Protein AF-A0A953FZM7-F1 (afdb_monomer_lite)

Foldseek 3Di:
DDDDDDDDDDDDADDDDDDPPPDPDDPPDPPDPDQDPVNVVVVVVVVVVVVVVVPCPPPDPPPPPVVVVLVVVLVVLLVCLVPVPLPLPDDDPDPPLDQKDWFPDKPPDKDWDWDWHWDQDPVRDTDTDTDTTIIDGLPLVRVQAWMWTHHQFEIETEHADDPVLLVLQLVLQVVVCVSLVHSLALQWAHSVLVSLLVSLCVQDVLRGDAYEYTNAADLPVLLVLCPPPCVLPQQEPPVCCVPPVSVCSCVVRVVCSSNVHWDADQNSNYTYHRGNQSLRSQLNSLLSSVQVVDSHNRVLVVLCVDAPSVLVSLVRSLVSSLPRRDDPSRNSVSSSPSSSVSSVSVVVSVVVVCCVVCVVVVVVVVVVVVVVVVVVVVVVVVVVVVVVD

pLDDT: mean 81.36, std 21.24, range [28.22, 98.62]

Sequence (389 aa):
MISQDPIAPSFRPALNPPQAEDRTEGYEGATLPAISPVQRALERIGGEISAHLFQSSRLHHLSTNSTVAIVAIAALAGWYAYTGKSRQAERQSTPPLPHQVAVLSSSPGIANSTEIEVTLQKDGRVVSRAVPVKYFSLSANNIKHDFRLETERYRIVKREDILFGRIIGHVASVPTKLFFWDGRVGAGLDTTGVREVVSMLERDKDIHGVMVRINHADPIGDCGRLFTDPQVVNRNPLLVRVVLGVPTVILGEGFSAMRRGDYYNPITNTAVLYSNVPCVAAHELGHHKDFKRFKTDWIYSVLTKIPPAFLYPEWRASAIAKSSLLREDQQWQFKRYLIPAFATYVLAAIAAVKRILFGKKEEEASRQQFSHRRRRAYNDRVRNLSYRS

Radius of gyration: 27.18 Å; chains: 1; bounding box: 80×73×81 Å

Structure (mmCIF, N/CA/C/O backbone):
data_AF-A0A953FZM7-F1
#
_entry.id   AF-A0A953FZM7-F1
#
loop_
_atom_site.group_PDB
_atom_site.id
_atom_site.type_symbol
_atom_site.label_atom_id
_atom_site.label_alt_id
_atom_site.label_comp_id
_atom_site.label_asym_id
_atom_site.label_entity_id
_atom_site.label_seq_id
_atom_site.pdbx_PDB_ins_code
_atom_site.Cartn_x
_atom_site.Cartn_y
_atom_site.Cartn_z
_atom_site.occupancy
_atom_site.B_iso_or_equiv
_atom_site.auth_seq_id
_atom_site.auth_comp_id
_atom_site.auth_asym_id
_atom_site.auth_atom_id
_atom_site.pdbx_PDB_model_num
ATOM 1 N N . MET A 1 1 ? 29.822 9.973 -38.688 1.00 35.97 1 MET A N 1
ATOM 2 C CA . MET A 1 1 ? 29.934 8.529 -38.397 1.00 35.97 1 MET A CA 1
ATOM 3 C C . MET A 1 1 ? 29.940 8.366 -36.889 1.00 35.97 1 MET A C 1
ATOM 5 O O . MET A 1 1 ? 30.903 8.773 -36.258 1.00 35.97 1 MET A O 1
ATOM 9 N N . ILE A 1 2 ? 28.832 7.901 -36.311 1.00 33.97 2 ILE A N 1
ATOM 10 C CA . ILE A 1 2 ? 28.706 7.657 -34.869 1.00 33.97 2 ILE A CA 1
ATOM 11 C C . ILE A 1 2 ? 28.980 6.168 -34.665 1.00 33.97 2 ILE A C 1
ATOM 13 O O . ILE A 1 2 ? 28.226 5.337 -35.166 1.00 33.97 2 ILE A O 1
ATOM 17 N N . SER A 1 3 ? 30.094 5.858 -34.002 1.00 28.22 3 SER A N 1
ATOM 18 C CA . SER A 1 3 ? 30.472 4.501 -33.604 1.00 28.22 3 SER A CA 1
ATOM 19 C C . SER A 1 3 ? 29.479 4.000 -32.556 1.00 28.22 3 SER A C 1
ATOM 21 O O . SER A 1 3 ? 29.321 4.635 -31.514 1.00 28.22 3 SER A O 1
ATOM 23 N N . GLN A 1 4 ? 28.771 2.909 -32.849 1.00 37.06 4 GLN A N 1
ATOM 24 C CA . GLN A 1 4 ? 28.011 2.157 -31.854 1.00 37.06 4 GLN A CA 1
ATOM 25 C C . GLN A 1 4 ? 28.885 0.995 -31.392 1.00 37.06 4 GLN A C 1
ATOM 27 O O . GLN A 1 4 ? 29.143 0.075 -32.167 1.00 37.06 4 GLN A O 1
ATOM 32 N N . ASP A 1 5 ? 29.344 1.047 -30.146 1.00 34.25 5 ASP A N 1
ATOM 33 C CA . ASP A 1 5 ? 30.047 -0.078 -29.535 1.00 34.25 5 ASP A CA 1
ATOM 34 C C . ASP A 1 5 ? 29.055 -1.230 -29.272 1.00 34.25 5 ASP A C 1
ATOM 36 O O . ASP A 1 5 ? 27.958 -0.991 -28.749 1.00 34.25 5 ASP A O 1
ATOM 40 N N . PRO A 1 6 ? 29.397 -2.483 -29.619 1.00 40.44 6 PRO A N 1
ATOM 41 C CA . PRO A 1 6 ? 28.534 -3.628 -29.365 1.00 40.44 6 PRO A CA 1
ATOM 42 C C . PRO A 1 6 ? 28.490 -3.957 -27.866 1.00 40.44 6 PRO A C 1
ATOM 44 O O . PRO A 1 6 ? 29.506 -4.236 -27.229 1.00 40.44 6 PRO A O 1
ATOM 47 N N . ILE A 1 7 ? 27.280 -3.953 -27.304 1.00 41.03 7 ILE A N 1
ATOM 48 C CA . ILE A 1 7 ? 26.995 -4.396 -25.935 1.00 41.03 7 ILE A CA 1
ATOM 49 C C . ILE A 1 7 ? 27.228 -5.913 -25.859 1.00 41.03 7 ILE A C 1
ATOM 51 O O . ILE A 1 7 ? 26.600 -6.680 -26.588 1.00 41.03 7 ILE A O 1
ATOM 55 N N . ALA A 1 8 ? 28.126 -6.348 -24.972 1.00 34.34 8 ALA A N 1
ATOM 56 C CA . ALA A 1 8 ? 28.422 -7.762 -24.751 1.00 34.34 8 ALA A CA 1
ATOM 57 C C . ALA A 1 8 ? 27.192 -8.527 -24.206 1.00 34.34 8 ALA A C 1
ATOM 59 O O . ALA A 1 8 ? 26.486 -8.005 -23.337 1.00 34.34 8 ALA A O 1
ATOM 60 N N . PRO A 1 9 ? 26.932 -9.769 -24.662 1.00 35.59 9 PRO A N 1
ATOM 61 C CA . PRO A 1 9 ? 25.814 -10.568 -24.174 1.00 35.59 9 PRO A CA 1
ATOM 62 C C . PRO A 1 9 ? 26.032 -10.976 -22.712 1.00 35.59 9 PRO A C 1
ATOM 64 O O . PRO A 1 9 ? 26.985 -11.675 -22.370 1.00 35.59 9 PRO A O 1
ATOM 67 N N . SER A 1 10 ? 25.127 -10.541 -21.834 1.00 37.22 10 SER A N 1
ATOM 68 C CA . SER A 1 10 ? 25.090 -10.982 -20.440 1.00 37.22 10 SER A CA 1
ATOM 69 C C . SER A 1 10 ? 24.555 -12.412 -20.354 1.00 37.22 10 SER A C 1
ATOM 71 O O . SER A 1 10 ? 23.378 -12.655 -20.619 1.00 37.22 10 SER A O 1
ATOM 73 N N . PHE A 1 11 ? 25.408 -13.353 -19.960 1.00 35.16 11 PHE A N 1
ATOM 74 C CA . PHE A 1 11 ? 25.030 -14.742 -19.717 1.00 35.16 11 PHE A CA 1
ATOM 75 C C . PHE A 1 11 ? 24.240 -14.840 -18.402 1.00 35.16 11 PHE A C 1
ATOM 77 O O . PHE A 1 11 ? 24.734 -14.435 -17.346 1.00 35.16 11 PHE A O 1
ATOM 84 N N . ARG A 1 12 ? 23.018 -15.381 -18.443 1.00 44.19 12 ARG A N 1
ATOM 85 C CA . ARG A 1 12 ? 22.308 -15.862 -17.249 1.00 44.19 12 ARG A CA 1
ATOM 86 C C . ARG A 1 12 ? 21.964 -17.341 -17.438 1.00 44.19 12 ARG A C 1
ATOM 88 O O . ARG A 1 12 ? 21.465 -17.693 -18.503 1.00 44.19 12 ARG A O 1
ATOM 95 N N . PRO A 1 13 ? 22.212 -18.207 -16.440 1.00 35.84 13 PRO A N 1
ATOM 96 C CA . PRO A 1 13 ? 21.750 -19.587 -16.495 1.00 35.84 13 PRO A CA 1
ATOM 97 C C . PRO A 1 13 ? 20.217 -19.624 -16.523 1.00 35.84 13 PRO A C 1
ATOM 99 O O . PRO A 1 13 ? 19.561 -18.835 -15.836 1.00 35.84 13 PRO A O 1
ATOM 102 N N . ALA A 1 14 ? 19.665 -20.529 -17.332 1.00 38.31 14 ALA A N 1
ATOM 103 C CA . ALA A 1 14 ? 18.231 -20.714 -17.497 1.00 38.31 14 ALA A CA 1
ATOM 104 C C . ALA A 1 14 ? 17.561 -20.977 -16.138 1.00 38.31 14 ALA A C 1
ATOM 106 O O . ALA A 1 14 ? 17.905 -21.921 -15.424 1.00 38.31 14 ALA A O 1
ATOM 107 N N . LEU A 1 15 ? 16.601 -20.126 -15.776 1.00 40.78 15 LEU A N 1
ATOM 108 C CA . LEU A 1 15 ? 15.658 -20.426 -14.708 1.00 40.78 15 LEU A CA 1
ATOM 109 C C . LEU A 1 15 ? 14.654 -21.417 -15.290 1.00 40.78 15 LEU A C 1
ATOM 111 O O . LEU A 1 15 ? 13.865 -21.050 -16.157 1.00 40.78 15 LEU A O 1
ATOM 115 N N . ASN A 1 16 ? 14.695 -22.667 -14.830 1.00 39.91 16 ASN A N 1
ATOM 116 C CA . ASN A 1 16 ? 13.646 -23.629 -15.151 1.00 39.91 16 ASN A CA 1
ATOM 117 C C . ASN A 1 16 ? 12.282 -23.014 -14.782 1.00 39.91 16 ASN A C 1
ATOM 119 O O . ASN A 1 16 ? 12.146 -22.504 -13.662 1.00 39.91 16 ASN A O 1
ATOM 123 N N . PRO A 1 17 ? 11.272 -23.052 -15.671 1.00 35.81 17 PRO A N 1
ATOM 124 C CA . PRO A 1 17 ? 9.926 -22.650 -15.297 1.00 35.81 17 PRO A CA 1
ATOM 125 C C . PRO A 1 17 ? 9.474 -23.519 -14.116 1.00 35.81 17 PRO A C 1
ATOM 127 O O . PRO A 1 17 ? 9.760 -24.723 -14.111 1.00 35.81 17 PRO A O 1
ATOM 130 N N . PRO A 1 18 ? 8.801 -22.949 -13.101 1.00 34.09 18 PRO A N 1
ATOM 131 C CA . PRO A 1 18 ? 8.299 -23.740 -11.993 1.00 34.09 18 PRO A CA 1
ATOM 132 C C . PRO A 1 18 ? 7.307 -24.752 -12.559 1.00 34.09 18 PRO A C 1
ATOM 134 O O . PRO A 1 18 ? 6.227 -24.393 -13.032 1.00 34.09 18 PRO A O 1
ATOM 137 N N . GLN A 1 19 ? 7.692 -26.026 -12.540 1.00 32.00 19 GLN A N 1
ATOM 138 C CA . GLN A 1 19 ? 6.733 -27.098 -12.722 1.00 32.00 19 GLN A CA 1
ATOM 139 C C . GLN A 1 19 ? 5.717 -26.967 -11.590 1.00 32.00 19 GLN A C 1
ATOM 141 O O . GLN A 1 19 ? 6.091 -26.832 -10.423 1.00 32.00 19 GLN A O 1
ATOM 146 N N . ALA A 1 20 ? 4.434 -26.948 -11.945 1.00 35.59 20 ALA A N 1
ATOM 147 C CA . ALA A 1 20 ? 3.345 -27.075 -10.991 1.00 35.59 20 ALA A CA 1
ATOM 148 C C . ALA A 1 20 ? 3.363 -28.509 -10.438 1.00 35.59 20 ALA A C 1
ATOM 150 O O . ALA A 1 20 ? 2.567 -29.353 -10.834 1.00 35.59 20 ALA A O 1
ATOM 151 N N . GLU A 1 21 ? 4.342 -28.798 -9.586 1.00 35.59 21 GLU A N 1
ATOM 152 C CA . GLU A 1 21 ? 4.359 -29.995 -8.762 1.00 35.59 21 GLU A CA 1
ATOM 153 C C . GLU A 1 21 ? 3.366 -29.787 -7.622 1.00 35.59 21 GLU A C 1
ATOM 155 O O . GLU A 1 21 ? 3.438 -28.811 -6.868 1.00 35.59 21 GLU A O 1
ATOM 160 N N . ASP A 1 22 ? 2.434 -30.724 -7.513 1.00 41.88 22 ASP A N 1
ATOM 161 C CA . ASP A 1 22 ? 1.543 -30.896 -6.376 1.00 41.88 22 ASP A CA 1
ATOM 162 C C . ASP A 1 22 ? 2.386 -31.266 -5.141 1.00 41.88 22 ASP A C 1
ATOM 164 O O . ASP A 1 22 ? 2.631 -32.431 -4.842 1.00 41.88 22 ASP A O 1
ATOM 168 N N . ARG A 1 23 ? 2.952 -30.253 -4.471 1.00 38.75 23 ARG A N 1
ATOM 169 C CA . ARG A 1 23 ? 3.771 -30.423 -3.264 1.00 38.75 23 ARG A CA 1
ATOM 170 C C . ARG A 1 23 ? 2.898 -30.343 -2.020 1.00 38.75 23 ARG A C 1
ATOM 172 O O . ARG A 1 23 ? 2.753 -29.285 -1.408 1.00 38.75 23 ARG A O 1
ATOM 179 N N . THR A 1 24 ? 2.374 -31.492 -1.608 1.00 38.59 24 THR A N 1
ATOM 180 C CA . THR A 1 24 ? 1.899 -31.744 -0.238 1.00 38.59 24 THR A CA 1
ATOM 181 C C . THR A 1 24 ? 2.915 -32.555 0.571 1.00 38.59 24 THR A C 1
ATOM 183 O O . THR A 1 24 ? 2.536 -33.474 1.289 1.00 38.59 24 THR A O 1
ATOM 186 N N . GLU A 1 25 ? 4.205 -32.217 0.490 1.00 37.72 25 GLU A N 1
ATOM 187 C CA . GLU A 1 25 ? 5.248 -32.862 1.297 1.00 37.72 25 GLU A CA 1
ATOM 188 C C . GLU A 1 25 ? 6.034 -31.846 2.144 1.00 37.72 25 GLU A C 1
ATOM 190 O O . GLU A 1 25 ? 6.652 -30.915 1.632 1.00 37.72 25 GLU A O 1
ATOM 195 N N . GLY A 1 26 ? 5.967 -32.045 3.466 1.00 34.19 26 GLY A N 1
ATOM 196 C CA . GLY A 1 26 ? 7.065 -31.849 4.419 1.00 34.19 26 GLY A CA 1
ATOM 197 C C . GLY A 1 26 ? 7.710 -30.467 4.545 1.00 34.19 26 GLY A C 1
ATOM 198 O O . GLY A 1 26 ? 8.849 -30.278 4.133 1.00 34.19 26 GLY A O 1
ATOM 199 N N . TYR A 1 27 ? 7.063 -29.534 5.251 1.00 34.03 27 TYR A N 1
ATOM 200 C CA . TYR A 1 27 ? 7.770 -28.425 5.911 1.00 34.03 27 TYR A CA 1
ATOM 201 C C . TYR A 1 27 ? 8.351 -28.917 7.250 1.00 34.03 27 TYR A C 1
ATOM 203 O O . TYR A 1 27 ? 7.786 -28.665 8.314 1.00 34.03 27 TYR A O 1
ATOM 211 N N . GLU A 1 28 ? 9.483 -29.618 7.211 1.00 35.06 28 GLU A N 1
ATOM 212 C CA . GLU A 1 28 ? 10.320 -29.827 8.396 1.00 35.06 28 GLU A CA 1
ATOM 213 C C . GLU A 1 28 ? 11.502 -28.846 8.380 1.00 35.06 28 GLU A C 1
ATOM 215 O O . GLU A 1 28 ? 12.334 -28.847 7.477 1.00 35.06 28 GLU A O 1
ATOM 220 N N . GLY A 1 29 ? 11.583 -28.000 9.412 1.00 37.12 29 GLY A N 1
ATOM 221 C CA . GLY A 1 29 ? 12.879 -27.574 9.944 1.00 37.12 29 GLY A CA 1
ATOM 222 C C . GLY A 1 29 ? 13.539 -26.298 9.411 1.00 37.12 29 GLY A C 1
ATOM 223 O O . GLY A 1 29 ? 14.763 -26.227 9.430 1.00 37.12 29 GLY A O 1
ATOM 224 N N . ALA A 1 30 ? 12.805 -25.249 9.025 1.00 32.44 30 ALA A N 1
ATOM 225 C CA . ALA A 1 30 ? 13.397 -23.904 9.039 1.00 32.44 30 ALA A CA 1
ATOM 226 C C . ALA A 1 30 ? 13.390 -23.377 10.486 1.00 32.44 30 ALA A C 1
ATOM 228 O O . ALA A 1 30 ? 12.355 -22.941 10.994 1.00 32.44 30 ALA A O 1
ATOM 229 N N . THR A 1 31 ? 14.530 -23.448 11.176 1.00 36.59 31 THR A N 1
ATOM 230 C CA . THR A 1 31 ? 14.700 -22.832 12.496 1.00 36.59 31 THR A CA 1
ATOM 231 C C . THR A 1 31 ? 14.468 -21.326 12.385 1.00 36.59 31 THR A C 1
ATOM 233 O O . THR A 1 31 ? 15.182 -20.602 11.692 1.00 36.59 31 THR A O 1
ATOM 236 N N . LEU A 1 32 ? 13.411 -20.850 13.049 1.00 34.75 32 LEU A N 1
ATOM 237 C CA . LEU A 1 32 ? 13.099 -19.428 13.149 1.00 34.75 32 LEU A CA 1
ATOM 238 C C . LEU A 1 32 ? 14.316 -18.674 13.716 1.00 34.75 32 LEU A C 1
ATOM 240 O O . LEU A 1 32 ? 14.920 -19.148 14.683 1.00 34.75 32 LEU A O 1
ATOM 244 N N . PRO A 1 33 ? 14.683 -17.503 13.163 1.00 44.06 33 PRO A N 1
ATOM 245 C CA . PRO A 1 33 ? 15.774 -16.711 13.712 1.00 44.06 33 PRO A CA 1
ATOM 246 C C . PRO A 1 33 ? 15.475 -16.349 15.169 1.00 44.06 33 PRO A C 1
ATOM 248 O O . PRO A 1 33 ? 14.341 -16.013 15.521 1.00 44.06 33 PRO A O 1
ATOM 251 N N . ALA A 1 34 ? 16.506 -16.421 16.014 1.00 44.91 34 ALA A N 1
ATOM 252 C CA . ALA A 1 34 ? 16.406 -16.128 17.436 1.00 44.91 34 ALA A CA 1
ATOM 253 C C . ALA A 1 34 ? 15.709 -14.778 17.674 1.00 44.91 34 ALA A C 1
ATOM 255 O O . ALA A 1 34 ? 16.111 -13.738 17.146 1.00 44.91 34 ALA A O 1
ATOM 256 N N . ILE A 1 35 ? 14.655 -14.808 18.489 1.00 48.09 35 ILE A N 1
ATOM 257 C CA . ILE A 1 35 ? 13.830 -13.644 18.809 1.00 48.09 35 ILE A CA 1
ATOM 258 C C . ILE A 1 35 ? 14.717 -12.560 19.441 1.00 48.09 35 ILE A C 1
ATOM 260 O O . ILE A 1 35 ? 15.347 -12.762 20.490 1.00 48.09 35 ILE A O 1
ATOM 264 N N . SER A 1 36 ? 14.779 -11.389 18.798 1.00 71.56 36 SER A N 1
ATOM 265 C CA . SER A 1 36 ? 15.575 -10.260 19.294 1.00 71.56 36 SER A CA 1
ATOM 266 C C . SER A 1 36 ? 15.135 -9.854 20.714 1.00 71.56 36 SER A C 1
ATOM 268 O O . SER A 1 36 ? 13.958 -10.009 21.054 1.00 71.56 36 SER A O 1
ATOM 270 N N . PRO A 1 37 ? 16.026 -9.305 21.562 1.00 55.56 37 PRO A N 1
ATOM 271 C CA . PRO A 1 37 ? 15.657 -8.826 22.900 1.00 55.56 37 PRO A CA 1
ATOM 272 C C . PRO A 1 37 ? 14.477 -7.841 22.892 1.00 55.56 37 PRO A C 1
ATOM 274 O O . PRO A 1 37 ? 13.650 -7.858 23.796 1.00 55.56 37 PRO A O 1
ATOM 277 N N . VAL A 1 38 ? 14.352 -7.039 21.828 1.00 43.03 38 VAL A N 1
ATOM 278 C CA . VAL A 1 38 ? 13.235 -6.104 21.627 1.00 43.03 38 VAL A CA 1
ATOM 279 C C . VAL A 1 38 ? 11.924 -6.840 21.359 1.00 43.03 38 VAL A C 1
ATOM 281 O O . VAL A 1 38 ? 10.896 -6.474 21.913 1.00 43.03 38 VAL A O 1
ATOM 284 N N . GLN A 1 39 ? 11.943 -7.896 20.546 1.00 45.94 39 GLN A N 1
ATOM 285 C CA . GLN A 1 39 ? 10.742 -8.684 20.277 1.00 45.94 39 GLN A CA 1
ATOM 286 C C . GLN A 1 39 ? 10.305 -9.484 21.514 1.00 45.94 39 GLN A C 1
ATOM 288 O O . GLN A 1 39 ? 9.119 -9.490 21.819 1.00 45.94 39 GLN A O 1
ATOM 293 N N . ARG A 1 40 ? 11.246 -10.017 22.308 1.00 53.50 40 ARG A N 1
ATOM 294 C CA . ARG A 1 40 ? 10.942 -10.594 23.632 1.00 53.50 40 ARG A CA 1
ATOM 295 C C . ARG A 1 40 ? 10.355 -9.564 24.596 1.00 53.50 40 ARG A C 1
ATOM 297 O O . ARG A 1 40 ? 9.441 -9.890 25.342 1.00 53.50 40 ARG A O 1
ATOM 304 N N . ALA A 1 41 ? 10.844 -8.323 24.574 1.00 50.84 41 ALA A N 1
ATOM 305 C CA . ALA A 1 41 ? 10.272 -7.245 25.377 1.00 50.84 41 ALA A CA 1
ATOM 306 C C . ALA A 1 41 ? 8.842 -6.901 24.930 1.00 50.84 41 ALA A C 1
ATOM 308 O O . ALA A 1 41 ? 7.974 -6.725 25.776 1.00 50.84 41 ALA A O 1
ATOM 309 N N . LEU A 1 42 ? 8.567 -6.867 23.623 1.00 43.94 42 LEU A N 1
ATOM 310 C CA . LEU A 1 42 ? 7.224 -6.615 23.090 1.00 43.94 42 LEU A CA 1
ATOM 311 C C . LEU A 1 42 ? 6.253 -7.775 23.352 1.00 43.94 42 LEU A C 1
ATOM 313 O O . LEU A 1 42 ? 5.108 -7.524 23.709 1.00 43.94 42 LEU A O 1
ATOM 317 N N . GLU A 1 43 ? 6.702 -9.025 23.230 1.00 51.62 43 GLU A N 1
ATOM 318 C CA . GLU A 1 43 ? 5.918 -10.218 23.580 1.00 51.62 43 GLU A CA 1
ATOM 319 C C . GLU A 1 43 ? 5.631 -10.271 25.084 1.00 51.62 43 GLU A C 1
ATOM 321 O O . GLU A 1 43 ? 4.513 -10.584 25.484 1.00 51.62 43 GLU A O 1
ATOM 326 N N . ARG A 1 44 ? 6.600 -9.880 25.921 1.00 58.81 44 ARG A N 1
ATOM 327 C CA . ARG A 1 44 ? 6.422 -9.763 27.371 1.00 58.81 44 ARG A CA 1
ATOM 328 C C . ARG A 1 44 ? 5.444 -8.651 27.741 1.00 58.81 44 ARG A C 1
ATOM 330 O O . ARG A 1 44 ? 4.530 -8.904 28.512 1.00 58.81 44 ARG A O 1
ATOM 337 N N . ILE A 1 45 ? 5.575 -7.464 27.147 1.00 53.25 45 ILE A N 1
ATOM 338 C CA . ILE A 1 45 ? 4.630 -6.353 27.342 1.00 53.25 45 ILE A CA 1
ATOM 339 C C . ILE A 1 45 ? 3.230 -6.762 26.864 1.00 53.25 45 ILE A C 1
ATOM 341 O O . ILE A 1 45 ? 2.250 -6.528 27.562 1.00 53.25 45 ILE A O 1
ATOM 345 N N . GLY A 1 46 ? 3.121 -7.424 25.708 1.00 47.09 46 GLY A N 1
ATOM 346 C CA . GLY A 1 46 ? 1.855 -7.948 25.193 1.00 47.09 46 GLY A CA 1
ATOM 347 C C . GLY A 1 46 ? 1.234 -9.006 26.111 1.00 47.09 46 GLY A C 1
ATOM 348 O O . GLY A 1 46 ? 0.032 -8.960 26.368 1.00 47.09 46 GLY A O 1
ATOM 349 N N . GLY A 1 47 ? 2.048 -9.916 26.651 1.00 55.62 47 GLY A N 1
ATOM 350 C CA . GLY A 1 47 ? 1.633 -10.942 27.608 1.00 55.62 47 GLY A CA 1
ATOM 351 C C . GLY A 1 47 ? 1.198 -10.367 28.956 1.00 55.62 47 GLY A C 1
ATOM 352 O O . GLY A 1 47 ? 0.154 -10.757 29.467 1.00 55.62 47 GLY A O 1
ATOM 353 N N . GLU A 1 48 ? 1.936 -9.397 29.498 1.00 53.22 48 GLU A N 1
ATOM 354 C CA . GLU A 1 48 ? 1.606 -8.704 30.750 1.00 53.22 48 GLU A CA 1
ATOM 355 C C . GLU A 1 48 ? 0.330 -7.861 30.602 1.00 53.22 48 GLU A C 1
ATOM 357 O O . GLU A 1 48 ? -0.534 -7.909 31.475 1.00 53.22 48 GLU A O 1
ATOM 362 N N . ILE A 1 49 ? 0.142 -7.176 29.466 1.00 46.31 49 ILE A N 1
ATO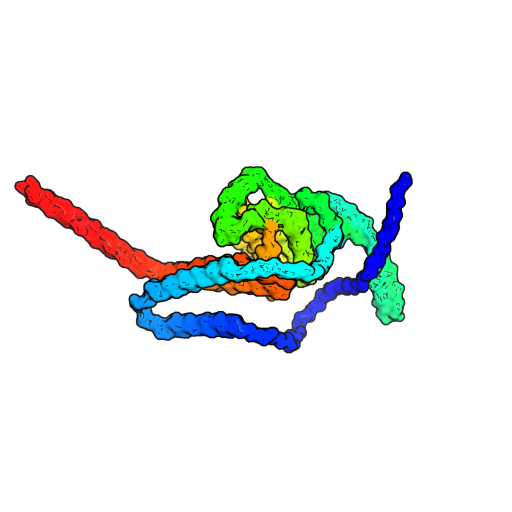M 363 C CA . ILE A 1 49 ? -1.108 -6.471 29.142 1.00 46.31 49 ILE A CA 1
ATOM 364 C C . ILE A 1 49 ? -2.272 -7.463 29.040 1.00 46.31 49 ILE A C 1
ATOM 366 O O . ILE A 1 49 ? -3.326 -7.223 29.622 1.00 46.31 49 ILE A O 1
ATOM 370 N N . SER A 1 50 ? -2.093 -8.589 28.344 1.00 44.06 50 SER A N 1
ATOM 371 C CA . SER A 1 50 ? -3.143 -9.603 28.184 1.00 44.06 50 SER A CA 1
ATOM 372 C C . SER A 1 50 ? -3.518 -10.253 29.523 1.00 44.06 50 SER A C 1
ATOM 374 O O . SER A 1 50 ? -4.700 -10.385 29.836 1.00 44.06 50 SER A O 1
ATOM 376 N N . ALA A 1 51 ? -2.528 -10.565 30.365 1.00 47.25 51 ALA A N 1
ATOM 377 C CA . ALA A 1 51 ? -2.729 -11.110 31.706 1.00 47.25 51 ALA A CA 1
ATOM 378 C C . ALA A 1 51 ? -3.424 -10.108 32.644 1.00 47.25 51 ALA A C 1
ATOM 380 O O . ALA A 1 51 ? -4.353 -10.483 33.360 1.00 47.25 51 ALA A O 1
ATOM 381 N N . HIS A 1 52 ? -3.051 -8.822 32.598 1.00 48.81 52 HIS A N 1
ATOM 382 C CA . HIS A 1 52 ? -3.736 -7.780 33.369 1.00 48.81 52 HIS A CA 1
ATOM 383 C C . HIS A 1 52 ? -5.165 -7.522 32.890 1.00 48.81 52 HIS A C 1
ATOM 385 O O . HIS A 1 52 ? -6.048 -7.299 33.718 1.00 48.81 52 HIS A O 1
ATOM 391 N N . LEU A 1 53 ? -5.415 -7.601 31.581 1.00 44.31 53 LEU A N 1
ATOM 392 C CA . LEU A 1 53 ? -6.761 -7.485 31.022 1.00 44.31 53 LEU A CA 1
ATOM 393 C C . LEU A 1 53 ? -7.651 -8.683 31.395 1.00 44.31 53 LEU A C 1
ATOM 395 O O . LEU A 1 53 ? -8.857 -8.501 31.551 1.00 44.31 53 LEU A O 1
ATOM 399 N N . PHE A 1 54 ? -7.080 -9.879 31.586 1.00 44.66 54 PHE A N 1
ATOM 400 C CA . PHE A 1 54 ? -7.827 -11.089 31.955 1.00 44.66 54 PHE A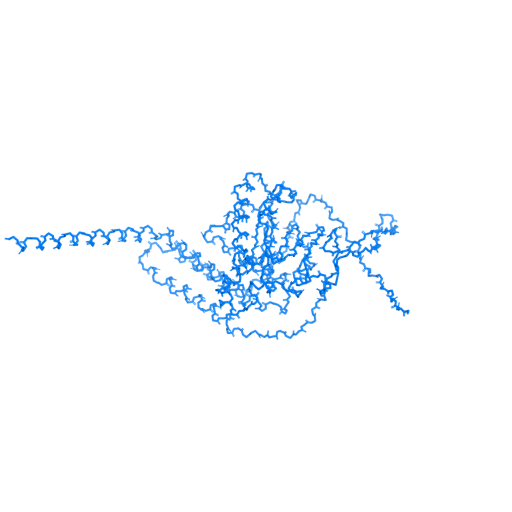 CA 1
ATOM 401 C C . PHE A 1 54 ? -8.075 -11.252 33.465 1.00 44.66 54 PHE A C 1
ATOM 403 O O . PHE A 1 54 ? -9.085 -11.837 33.850 1.00 44.66 54 PHE A O 1
ATOM 410 N N . GLN A 1 55 ? -7.198 -10.737 34.336 1.00 47.00 55 GLN A N 1
ATOM 411 C CA . GLN A 1 55 ? -7.340 -10.885 35.796 1.00 47.00 55 GLN A CA 1
ATOM 412 C C . GLN A 1 55 ? -8.181 -9.796 36.484 1.00 47.00 55 GLN A C 1
ATOM 414 O O . GLN A 1 55 ? -8.568 -9.971 37.641 1.00 47.00 55 GLN A O 1
ATOM 419 N N . SER A 1 56 ? -8.513 -8.681 35.825 1.00 43.16 56 SER A N 1
ATOM 420 C CA . SER A 1 56 ? -9.279 -7.606 36.468 1.00 43.16 56 SER A CA 1
ATOM 421 C C . SER A 1 56 ? -10.796 -7.769 36.282 1.00 43.16 56 SER A C 1
ATOM 423 O O . SER A 1 56 ? -11.405 -7.119 35.439 1.00 43.16 56 SER A O 1
ATOM 425 N N . SER A 1 57 ? -11.448 -8.579 37.118 1.00 42.81 57 SER A N 1
ATOM 426 C CA . SER A 1 57 ? -12.919 -8.589 37.262 1.00 42.81 57 SER A CA 1
ATOM 427 C C . SER A 1 57 ? -13.454 -7.464 38.174 1.00 42.81 57 SER A C 1
ATOM 429 O O . SER A 1 57 ? -14.658 -7.339 38.380 1.00 42.81 57 SER A O 1
ATOM 431 N N . ARG A 1 58 ? -12.579 -6.578 38.681 1.00 48.38 58 ARG A N 1
ATOM 432 C CA . ARG A 1 58 ? -12.928 -5.359 39.443 1.00 48.38 58 ARG A CA 1
ATOM 433 C C . ARG A 1 58 ? -12.676 -4.087 38.614 1.00 48.38 58 ARG A C 1
ATOM 435 O O . ARG A 1 58 ? -11.771 -3.304 38.886 1.00 48.38 58 ARG A O 1
ATOM 442 N N . LEU A 1 59 ? -13.475 -3.888 37.565 1.00 45.94 59 LEU A N 1
ATOM 443 C CA . LEU A 1 59 ? -13.328 -2.820 36.559 1.00 45.94 59 LEU A CA 1
ATOM 444 C C . LEU A 1 59 ? -14.121 -1.540 36.893 1.00 45.94 59 LEU A C 1
ATOM 446 O O . LEU A 1 59 ? -15.043 -1.170 36.168 1.00 45.94 59 LEU A O 1
ATOM 450 N N . HIS A 1 60 ? -13.747 -0.827 37.959 1.00 51.09 60 HIS A N 1
ATOM 451 C CA . HIS A 1 60 ? -14.231 0.552 38.176 1.00 51.09 60 HIS A CA 1
ATOM 452 C C . HIS A 1 60 ? -13.126 1.623 38.226 1.00 51.09 60 HIS A C 1
ATOM 454 O O . HIS A 1 60 ? -13.437 2.796 38.051 1.00 51.09 60 HIS A O 1
ATOM 460 N N . HIS A 1 61 ? -11.841 1.254 38.338 1.00 48.81 61 HIS A N 1
ATOM 461 C CA . HIS A 1 61 ? -10.728 2.221 38.429 1.00 48.81 61 HIS A CA 1
ATOM 462 C C . HIS A 1 61 ? -9.763 2.255 37.227 1.00 48.81 61 HIS A C 1
ATOM 464 O O . HIS A 1 61 ? -8.785 2.996 37.246 1.00 48.81 61 HIS A O 1
ATOM 470 N N . LEU A 1 62 ? -10.031 1.507 36.153 1.00 47.31 62 LEU A N 1
ATOM 471 C CA . LEU A 1 62 ? -9.120 1.401 35.001 1.00 47.31 62 LEU A CA 1
ATOM 472 C C . LEU A 1 62 ? -9.307 2.477 33.909 1.00 47.31 62 LEU A C 1
ATOM 474 O O . LEU A 1 62 ? -8.556 2.485 32.941 1.00 47.31 62 LEU A O 1
ATOM 478 N N . SER A 1 63 ? -10.254 3.416 34.018 1.00 53.03 63 SER A N 1
ATOM 479 C CA . SER A 1 63 ? -10.548 4.329 32.892 1.00 53.03 63 SER A CA 1
ATOM 480 C C . SER A 1 63 ? -9.502 5.438 32.673 1.00 53.03 63 SER A C 1
ATOM 482 O O . SER A 1 63 ? -9.286 5.866 31.534 1.00 53.03 63 SER A O 1
ATOM 484 N N . THR A 1 64 ? -8.814 5.882 33.728 1.00 54.53 64 THR A N 1
ATOM 485 C CA . THR A 1 64 ? -7.811 6.960 33.664 1.00 54.53 64 THR A CA 1
ATOM 486 C C . THR A 1 64 ? -6.403 6.443 33.378 1.00 54.53 64 THR A C 1
ATOM 488 O O . THR A 1 64 ? -5.742 6.954 32.474 1.00 54.53 64 THR A O 1
ATOM 491 N N . ASN A 1 65 ? -5.961 5.385 34.063 1.00 52.91 65 ASN A N 1
ATOM 492 C CA . ASN A 1 65 ? -4.578 4.900 33.961 1.00 52.91 65 ASN A CA 1
ATOM 493 C C . ASN A 1 65 ? -4.250 4.296 32.587 1.00 52.91 65 ASN A C 1
ATOM 495 O O . ASN A 1 65 ? -3.154 4.510 32.068 1.00 52.91 65 ASN A O 1
ATOM 499 N N . SER A 1 66 ? -5.207 3.615 31.947 1.00 55.03 66 SER A N 1
ATOM 500 C CA . SER A 1 66 ? -5.006 3.063 30.602 1.00 55.03 66 SER A CA 1
ATOM 501 C C . SER A 1 66 ? -4.828 4.169 29.562 1.00 55.03 66 SER A C 1
ATOM 503 O O . SER A 1 66 ? -3.944 4.082 28.721 1.00 55.03 66 SER A O 1
ATOM 505 N N . THR A 1 67 ? -5.609 5.249 29.646 1.00 52.31 67 THR A N 1
ATOM 506 C CA . THR A 1 67 ? -5.525 6.370 28.693 1.00 52.31 67 THR A CA 1
ATOM 507 C C . THR A 1 67 ? -4.178 7.097 28.801 1.00 52.31 67 THR A C 1
ATOM 509 O O . THR A 1 67 ? -3.564 7.404 27.781 1.00 52.31 67 THR A O 1
ATOM 512 N N . VAL A 1 68 ? -3.676 7.313 30.022 1.00 61.75 68 VAL A N 1
ATOM 513 C CA . VAL A 1 68 ? -2.366 7.946 30.261 1.00 61.75 68 VAL A CA 1
ATOM 514 C C . VAL A 1 68 ? -1.222 7.079 29.733 1.00 61.75 68 VAL A C 1
ATOM 516 O O . VAL A 1 68 ? -0.342 7.595 29.048 1.00 61.75 68 VAL A O 1
ATOM 519 N N . ALA A 1 69 ? -1.257 5.764 29.973 1.00 60.03 69 ALA A N 1
ATOM 520 C CA . ALA A 1 69 ? -0.241 4.842 29.463 1.00 60.03 69 ALA A CA 1
ATOM 521 C C . ALA A 1 69 ? -0.179 4.843 27.927 1.00 60.03 69 ALA A C 1
ATOM 523 O O . ALA A 1 69 ? 0.896 4.834 27.338 1.00 60.03 69 ALA A O 1
ATOM 524 N N . ILE A 1 70 ? -1.333 4.925 27.270 1.00 56.03 70 ILE A N 1
ATOM 525 C CA . ILE A 1 70 ? -1.449 4.940 25.810 1.00 56.03 70 ILE A CA 1
ATOM 526 C C . ILE A 1 70 ? -0.888 6.229 25.208 1.00 56.03 70 ILE A C 1
ATOM 528 O O . ILE A 1 70 ? -0.118 6.182 24.248 1.00 56.03 70 ILE A O 1
ATOM 532 N N . VAL A 1 71 ? -1.242 7.378 25.790 1.00 58.47 71 VAL A N 1
ATOM 533 C CA . VAL A 1 71 ? -0.699 8.682 25.384 1.00 58.47 71 VAL A CA 1
ATOM 534 C C . VAL A 1 71 ? 0.812 8.725 25.617 1.00 58.47 71 VAL A C 1
ATOM 536 O O . VAL A 1 71 ? 1.542 9.195 24.748 1.00 58.47 71 VAL A O 1
ATOM 539 N N . ALA A 1 72 ? 1.300 8.169 26.730 1.00 63.97 72 ALA A N 1
ATOM 540 C CA . ALA A 1 72 ? 2.727 8.074 27.017 1.00 63.97 72 ALA A CA 1
ATOM 541 C C . ALA A 1 72 ? 3.466 7.172 26.014 1.00 63.97 72 ALA A C 1
ATOM 543 O O . ALA A 1 72 ? 4.516 7.562 25.514 1.00 63.97 72 ALA A O 1
ATOM 544 N N . ILE A 1 73 ? 2.910 6.008 25.655 1.00 62.94 73 ILE A N 1
ATOM 545 C CA . ILE A 1 73 ? 3.495 5.106 24.648 1.00 62.94 73 ILE A CA 1
ATOM 546 C C . ILE A 1 73 ? 3.555 5.787 23.275 1.00 62.94 73 ILE A C 1
ATOM 548 O O . ILE A 1 73 ? 4.586 5.721 22.607 1.00 62.94 73 ILE A O 1
ATOM 552 N N . ALA A 1 74 ? 2.492 6.481 22.861 1.00 53.91 74 ALA A N 1
ATOM 553 C CA . ALA A 1 74 ? 2.484 7.214 21.597 1.00 53.91 74 ALA A CA 1
ATOM 554 C C . ALA A 1 74 ? 3.458 8.403 21.595 1.00 53.91 74 ALA A C 1
ATOM 556 O O . ALA A 1 74 ? 4.174 8.602 20.615 1.00 53.91 74 ALA A O 1
ATOM 557 N N . ALA A 1 75 ? 3.538 9.152 22.698 1.00 62.34 75 ALA A N 1
ATOM 558 C CA . ALA A 1 75 ? 4.494 10.243 22.861 1.00 62.34 75 ALA A CA 1
ATOM 559 C C . ALA A 1 75 ? 5.944 9.733 22.849 1.00 62.34 75 ALA A C 1
ATOM 561 O O . ALA A 1 75 ? 6.793 10.335 22.197 1.00 62.34 75 ALA A O 1
ATOM 562 N N . LEU A 1 76 ? 6.224 8.596 23.493 1.00 63.03 76 LEU A N 1
ATOM 563 C CA . LEU A 1 76 ? 7.541 7.953 23.479 1.00 63.03 76 LEU A CA 1
ATOM 564 C C . LEU A 1 76 ? 7.900 7.406 22.094 1.00 63.03 76 LEU A C 1
ATOM 566 O O . LEU A 1 76 ? 9.039 7.567 21.662 1.00 63.03 76 LEU A O 1
ATOM 570 N N . ALA A 1 77 ? 6.946 6.813 21.371 1.00 55.56 77 ALA A N 1
ATOM 571 C CA . ALA A 1 77 ? 7.156 6.371 19.994 1.00 55.56 77 ALA A CA 1
ATOM 572 C C . ALA A 1 77 ? 7.449 7.559 19.059 1.00 55.56 77 ALA A C 1
ATOM 574 O O . ALA A 1 77 ? 8.393 7.498 18.271 1.00 55.56 77 ALA A O 1
ATOM 575 N N . GLY A 1 78 ? 6.696 8.658 19.195 1.00 54.72 78 GLY A N 1
ATOM 576 C CA . GLY A 1 78 ? 6.927 9.907 18.464 1.00 54.72 78 GLY A CA 1
ATOM 577 C C . GLY A 1 78 ? 8.275 10.551 18.803 1.00 54.72 78 GLY A C 1
ATOM 578 O O . GLY A 1 78 ? 9.044 10.881 17.902 1.00 54.72 78 GLY A O 1
ATOM 579 N N . TRP A 1 79 ? 8.616 10.652 20.091 1.00 67.69 79 TRP A N 1
ATOM 580 C CA . TRP A 1 79 ? 9.909 11.155 20.561 1.00 67.69 79 TRP A CA 1
ATOM 581 C C . TRP A 1 79 ? 11.073 10.300 20.055 1.00 67.69 79 TRP A C 1
ATOM 583 O O . TRP A 1 79 ? 12.069 10.838 19.575 1.00 67.69 79 TRP A O 1
ATOM 593 N N . TYR A 1 80 ? 10.966 8.971 20.122 1.00 53.62 80 TYR A N 1
ATOM 594 C CA . TYR A 1 80 ? 12.004 8.056 19.640 1.00 53.62 80 TYR A CA 1
ATOM 595 C C . TYR A 1 80 ? 12.200 8.164 18.122 1.00 53.62 80 TYR A C 1
ATOM 597 O O . TYR A 1 80 ? 13.337 8.182 17.650 1.00 53.62 80 TYR A O 1
ATOM 605 N N . ALA A 1 81 ? 11.114 8.295 17.353 1.00 52.72 81 ALA A N 1
ATOM 606 C CA . ALA A 1 81 ? 11.187 8.524 15.911 1.00 52.72 81 ALA A CA 1
ATOM 607 C C . ALA A 1 81 ? 11.797 9.892 15.553 1.00 52.72 81 ALA A C 1
ATOM 609 O O . ALA A 1 81 ? 12.522 9.991 14.565 1.00 52.72 81 ALA A O 1
ATOM 610 N N . TYR A 1 82 ? 11.547 10.923 16.369 1.00 54.09 82 TYR A N 1
ATOM 611 C CA . TYR A 1 82 ? 12.092 12.273 16.194 1.00 54.09 82 TYR A CA 1
ATOM 612 C C . TYR A 1 82 ? 13.574 12.389 16.591 1.00 54.09 82 TYR A C 1
ATOM 614 O O . TYR A 1 82 ? 14.362 13.028 15.898 1.00 54.09 82 TYR A O 1
ATOM 622 N N . THR A 1 83 ? 13.971 11.762 17.700 1.00 55.12 83 THR A N 1
ATOM 623 C CA . THR A 1 83 ? 15.327 11.877 18.275 1.00 55.12 83 THR A CA 1
ATOM 624 C C . THR A 1 83 ? 16.297 10.806 17.800 1.00 55.12 83 THR A C 1
ATOM 626 O O . THR A 1 83 ? 17.512 10.955 17.962 1.00 55.12 83 THR A O 1
ATOM 629 N N . GLY A 1 84 ? 15.797 9.731 17.186 1.00 41.72 84 GLY A N 1
ATOM 630 C CA . GLY A 1 84 ? 16.631 8.762 16.500 1.00 41.72 84 GLY A CA 1
ATOM 631 C C . GLY A 1 84 ? 17.379 9.464 15.377 1.00 41.72 84 GLY A C 1
ATOM 632 O O . GLY A 1 84 ? 16.812 9.676 14.309 1.00 41.72 84 GLY A O 1
ATOM 633 N N . LYS A 1 85 ? 18.648 9.837 15.619 1.00 39.94 85 LYS A N 1
ATOM 634 C CA . LYS A 1 85 ? 19.531 10.416 14.601 1.00 39.94 85 LYS A CA 1
ATOM 635 C C . LYS A 1 85 ? 19.370 9.580 13.336 1.00 39.94 85 LYS A C 1
ATOM 637 O O . LYS A 1 85 ? 19.748 8.405 13.332 1.00 39.94 85 LYS A O 1
ATOM 642 N N . SER A 1 86 ? 18.824 10.171 12.273 1.00 41.12 86 SER A N 1
ATOM 643 C CA . SER A 1 86 ? 18.990 9.624 10.936 1.00 41.12 86 SER A CA 1
ATOM 644 C C . SER A 1 86 ? 20.482 9.728 10.662 1.00 41.12 86 SER A C 1
ATOM 646 O O . SER A 1 86 ? 20.959 10.737 10.145 1.00 41.12 86 SER A O 1
ATOM 648 N N . ARG A 1 87 ? 21.262 8.731 11.097 1.00 40.38 87 ARG A N 1
ATOM 649 C CA . ARG A 1 87 ? 22.569 8.511 10.499 1.00 40.38 87 ARG A CA 1
ATOM 650 C C . ARG A 1 87 ? 22.252 8.457 9.017 1.00 40.38 87 ARG A C 1
ATOM 652 O O . ARG A 1 87 ? 21.500 7.580 8.593 1.00 40.38 87 ARG A O 1
ATOM 659 N N . GLN A 1 88 ? 22.723 9.454 8.272 1.00 41.88 88 GLN A N 1
ATOM 660 C CA . GLN A 1 88 ? 22.964 9.279 6.854 1.00 41.88 88 GLN A CA 1
ATOM 661 C C . GLN A 1 88 ? 23.843 8.039 6.814 1.00 41.88 88 GLN A C 1
ATOM 663 O O . GLN A 1 88 ? 25.012 8.101 7.186 1.00 41.88 88 GLN A O 1
ATOM 668 N N . ALA A 1 89 ? 23.210 6.887 6.590 1.00 39.47 89 ALA A N 1
ATOM 669 C CA . ALA A 1 89 ? 23.913 5.637 6.480 1.00 39.47 89 ALA A CA 1
ATOM 670 C C . ALA A 1 89 ? 24.921 5.882 5.370 1.00 39.47 89 ALA A C 1
ATOM 672 O O . ALA A 1 89 ? 24.553 6.316 4.273 1.00 39.47 89 ALA A O 1
ATOM 673 N N . GLU A 1 90 ? 26.189 5.740 5.731 1.00 40.25 90 GLU A N 1
ATOM 674 C CA . GLU A 1 90 ? 27.303 5.762 4.806 1.00 40.25 90 GLU A CA 1
ATOM 675 C C . GLU A 1 90 ? 26.883 4.933 3.592 1.00 40.25 90 GLU A C 1
ATOM 677 O O . GLU A 1 90 ? 26.390 3.814 3.756 1.00 40.25 90 GLU A O 1
ATOM 682 N N . ARG A 1 91 ? 26.935 5.549 2.403 1.00 40.97 91 ARG A N 1
ATOM 683 C CA . ARG A 1 91 ? 26.475 4.983 1.128 1.00 40.97 91 ARG A CA 1
ATOM 684 C C . ARG A 1 91 ? 27.208 3.660 0.888 1.00 40.97 91 ARG A C 1
ATOM 686 O O . ARG A 1 91 ? 28.243 3.631 0.231 1.00 40.97 91 ARG A O 1
ATOM 693 N N . GLN A 1 92 ? 26.680 2.559 1.405 1.00 39.56 92 GLN A N 1
ATOM 694 C CA . GLN A 1 92 ? 27.069 1.240 0.945 1.00 39.56 92 GLN A CA 1
ATOM 695 C C . GLN A 1 92 ? 26.639 1.145 -0.517 1.00 39.56 92 GLN A C 1
ATOM 697 O O . GLN A 1 92 ? 25.536 1.570 -0.883 1.00 39.56 92 GLN A O 1
ATOM 702 N N . SER A 1 93 ? 27.550 0.661 -1.360 1.00 43.28 93 SER A N 1
ATOM 703 C CA . SER A 1 93 ? 27.361 0.556 -2.802 1.00 43.28 93 SER A CA 1
ATOM 704 C C . SER A 1 93 ? 26.144 -0.312 -3.080 1.00 43.28 93 SER A C 1
ATOM 706 O O . SER A 1 93 ? 26.165 -1.534 -2.936 1.00 43.28 93 SER A O 1
ATOM 708 N N . THR A 1 94 ? 25.055 0.354 -3.422 1.00 50.19 94 THR A N 1
ATOM 709 C CA . THR A 1 94 ? 23.775 -0.250 -3.738 1.00 50.19 94 THR A CA 1
ATOM 710 C C . THR A 1 94 ? 23.965 -1.272 -4.861 1.00 50.19 94 THR A C 1
ATOM 712 O O . THR A 1 94 ? 24.673 -0.954 -5.821 1.00 50.19 94 THR A O 1
ATOM 715 N N . PRO A 1 95 ? 23.327 -2.460 -4.816 1.00 54.09 95 PRO A N 1
ATOM 716 C CA . PRO A 1 95 ? 23.187 -3.266 -6.022 1.00 54.09 95 PRO A CA 1
ATOM 717 C C . PRO A 1 95 ? 22.609 -2.351 -7.108 1.00 54.09 95 PRO A C 1
ATOM 719 O O . PRO A 1 95 ? 21.619 -1.661 -6.823 1.00 54.09 95 PRO A O 1
ATOM 722 N N . PRO A 1 96 ? 23.232 -2.257 -8.295 1.00 65.00 96 PRO A N 1
ATOM 723 C CA . PRO A 1 96 ? 22.805 -1.294 -9.293 1.00 65.00 96 PRO A CA 1
ATOM 724 C C . PRO A 1 96 ? 21.330 -1.537 -9.597 1.00 65.00 96 PRO A C 1
ATOM 726 O O . PRO A 1 96 ? 20.905 -2.673 -9.827 1.00 65.00 96 PRO A O 1
ATOM 729 N N . LEU A 1 97 ? 20.539 -0.463 -9.533 1.00 72.38 97 LEU A N 1
ATOM 730 C CA . LEU A 1 97 ? 19.146 -0.496 -9.961 1.00 72.38 97 LEU A CA 1
ATOM 731 C C . LEU A 1 97 ? 19.120 -1.124 -11.359 1.00 72.38 97 LEU A C 1
ATOM 733 O O . LEU A 1 97 ? 19.954 -0.740 -12.186 1.00 72.38 97 LEU A O 1
ATOM 737 N N . PRO A 1 98 ? 18.218 -2.081 -11.634 1.00 81.38 98 PRO A N 1
ATOM 738 C CA . PRO A 1 98 ? 18.170 -2.689 -12.952 1.00 81.38 98 PRO A CA 1
ATOM 739 C C . PRO A 1 98 ? 18.047 -1.574 -13.995 1.00 81.38 98 PRO A C 1
ATOM 741 O O . PRO A 1 98 ? 17.211 -0.681 -13.875 1.00 81.38 98 PRO A O 1
ATOM 744 N N . HIS A 1 99 ? 18.924 -1.574 -14.996 1.00 88.12 99 HIS A N 1
ATOM 745 C CA . HIS A 1 99 ? 18.840 -0.608 -16.095 1.00 88.12 99 HIS A CA 1
ATOM 746 C C . HIS A 1 99 ? 17.730 -0.985 -17.079 1.00 88.12 99 HIS A C 1
ATOM 748 O O . HIS A 1 99 ? 17.185 -0.123 -17.771 1.00 88.12 99 HIS A O 1
ATOM 754 N N . GLN A 1 100 ? 17.382 -2.271 -17.110 1.00 91.31 100 GLN A N 1
ATOM 755 C CA . GLN A 1 100 ? 16.348 -2.846 -17.948 1.00 91.31 100 GLN A CA 1
ATOM 756 C C . GLN A 1 100 ? 15.627 -3.979 -17.220 1.00 91.31 100 GLN A C 1
ATOM 758 O O . GLN A 1 100 ? 16.208 -4.642 -16.359 1.00 91.31 100 GLN A O 1
ATOM 763 N N . VAL A 1 101 ? 14.369 -4.196 -17.588 1.00 93.19 101 VAL A N 1
ATOM 764 C CA . VAL A 1 101 ? 13.528 -5.283 -17.077 1.00 93.19 101 VAL A CA 1
ATOM 765 C C . VAL A 1 101 ? 12.955 -6.044 -18.259 1.00 93.19 101 VAL A C 1
ATOM 767 O O . VAL A 1 101 ? 12.529 -5.421 -19.232 1.00 93.19 101 VAL A O 1
ATOM 770 N N . ALA A 1 102 ? 12.965 -7.374 -18.184 1.00 92.75 102 ALA A N 1
ATOM 771 C CA . ALA A 1 102 ? 12.307 -8.220 -19.170 1.00 92.75 102 ALA A CA 1
ATOM 772 C C . ALA A 1 102 ? 10.785 -8.076 -19.031 1.00 92.75 102 ALA A C 1
ATOM 774 O O . ALA A 1 102 ? 10.239 -8.193 -17.933 1.00 92.75 102 ALA A O 1
ATOM 775 N N . VAL A 1 103 ? 10.104 -7.789 -20.136 1.00 94.12 103 VAL A N 1
ATOM 776 C CA . VAL A 1 103 ? 8.668 -7.496 -20.167 1.00 94.12 103 VAL A CA 1
ATOM 777 C C . VAL A 1 103 ? 7.961 -8.364 -21.198 1.00 94.12 103 VAL A C 1
ATOM 779 O O . VAL A 1 103 ? 8.497 -8.663 -22.256 1.00 94.12 103 VAL A O 1
ATOM 782 N N . LEU A 1 104 ? 6.715 -8.725 -20.918 1.00 92.88 104 LEU A N 1
ATOM 783 C CA . LEU A 1 104 ? 5.793 -9.286 -21.903 1.00 92.88 104 LEU A CA 1
ATOM 784 C C . LEU A 1 104 ? 5.271 -8.177 -22.824 1.00 92.88 104 LEU A C 1
ATOM 786 O O . LEU A 1 104 ? 5.194 -8.332 -24.047 1.00 92.88 104 LEU A O 1
ATOM 790 N N . SER A 1 105 ? 4.944 -7.026 -22.230 1.00 92.19 105 SER A N 1
ATOM 791 C CA . SER A 1 105 ? 4.533 -5.825 -22.952 1.00 92.19 105 SER A CA 1
ATOM 792 C C . SER A 1 105 ? 4.871 -4.549 -22.179 1.00 92.19 105 SER A C 1
ATOM 794 O O . SER A 1 105 ? 4.951 -4.544 -20.947 1.00 92.19 105 SER A O 1
ATOM 796 N N . SER A 1 106 ? 5.065 -3.450 -22.907 1.00 91.31 106 SER A N 1
ATOM 797 C CA . SER A 1 106 ? 5.183 -2.117 -22.325 1.00 91.31 106 SER A CA 1
ATOM 798 C C . SER A 1 106 ? 4.673 -1.030 -23.266 1.00 91.31 106 SER A C 1
ATOM 800 O O . SER A 1 106 ? 4.550 -1.228 -24.473 1.00 91.31 106 SER A O 1
ATOM 802 N N . SER A 1 107 ? 4.375 0.135 -22.698 1.00 90.12 107 SER A N 1
ATOM 803 C CA . SER A 1 107 ? 4.026 1.357 -23.424 1.00 90.12 107 SER A CA 1
ATOM 804 C C . SER A 1 107 ? 4.500 2.558 -22.607 1.00 90.12 107 SER A C 1
ATOM 806 O O . SER A 1 107 ? 4.130 2.587 -21.440 1.00 90.12 107 SER A O 1
ATOM 808 N N . PRO A 1 108 ? 5.233 3.548 -23.155 1.00 80.81 108 PRO A N 1
ATOM 809 C CA . PRO A 1 108 ? 5.746 3.623 -24.521 1.00 80.81 108 PRO A CA 1
ATOM 810 C C . PRO A 1 108 ? 7.060 2.848 -24.696 1.00 80.81 108 PRO A C 1
ATOM 812 O O . PRO A 1 108 ? 7.901 2.817 -23.802 1.00 80.81 108 PRO A O 1
ATOM 815 N N . GLY A 1 109 ? 7.252 2.287 -25.891 1.00 65.50 109 GLY A N 1
ATOM 816 C CA . GLY A 1 109 ? 8.532 1.734 -26.335 1.00 65.50 109 GLY A CA 1
ATOM 817 C C . GLY A 1 109 ? 8.885 0.362 -25.752 1.00 65.50 109 GLY A C 1
ATOM 818 O O . GLY A 1 109 ? 8.667 0.069 -24.577 1.00 65.50 109 GLY A O 1
ATOM 819 N N . ILE A 1 110 ? 9.456 -0.482 -26.611 1.00 71.81 110 ILE A N 1
ATOM 820 C CA . ILE A 1 110 ? 10.050 -1.780 -26.284 1.00 71.81 110 ILE A CA 1
ATOM 821 C C . ILE A 1 110 ? 11.364 -1.852 -27.060 1.00 71.81 110 ILE A C 1
ATOM 823 O O . ILE A 1 110 ? 11.367 -1.635 -28.272 1.00 71.81 110 ILE A O 1
ATOM 827 N N . ALA A 1 111 ? 12.467 -2.169 -26.384 1.00 74.88 111 ALA A N 1
ATOM 828 C CA . ALA A 1 111 ? 13.665 -2.622 -27.076 1.00 74.88 111 ALA A CA 1
ATOM 829 C C . ALA A 1 111 ? 13.524 -4.131 -27.297 1.00 74.88 111 ALA A C 1
ATOM 831 O O . ALA A 1 111 ? 13.428 -4.899 -26.335 1.00 74.88 111 ALA A O 1
ATOM 832 N N . ASN A 1 112 ? 13.461 -4.553 -28.559 1.00 78.94 112 ASN A N 1
ATOM 833 C CA . ASN A 1 112 ? 13.505 -5.972 -28.892 1.00 78.94 112 ASN A CA 1
ATOM 834 C C . ASN A 1 112 ? 14.954 -6.446 -28.766 1.00 78.94 112 ASN A C 1
ATOM 836 O O . ASN A 1 112 ? 15.850 -5.856 -29.366 1.00 78.94 112 ASN A O 1
ATOM 840 N N . SER A 1 113 ? 15.170 -7.505 -27.998 1.00 76.31 113 SER A N 1
ATOM 841 C CA . SER A 1 113 ? 16.443 -8.208 -27.912 1.00 76.31 113 SER A CA 1
ATOM 842 C C . SER A 1 113 ? 16.208 -9.700 -28.132 1.00 76.31 113 SER A C 1
ATOM 844 O O . SER A 1 113 ? 15.074 -10.183 -28.140 1.00 76.31 113 SER A O 1
ATOM 846 N N . THR A 1 114 ? 17.286 -10.440 -28.344 1.00 76.06 114 THR A N 1
ATOM 847 C CA . THR A 1 114 ? 17.251 -11.900 -28.420 1.00 76.06 114 THR A CA 1
ATOM 848 C C . THR A 1 114 ? 18.160 -12.430 -27.329 1.00 76.06 114 THR A C 1
ATOM 850 O O . THR A 1 114 ? 19.347 -12.112 -27.312 1.00 76.06 114 THR A O 1
ATOM 853 N N . GLU A 1 115 ? 17.607 -13.212 -26.409 1.00 82.38 115 GLU A N 1
ATOM 854 C CA . GLU A 1 115 ? 18.407 -13.979 -25.459 1.00 82.38 115 GLU A CA 1
ATOM 855 C C . GLU A 1 115 ? 18.636 -15.384 -26.006 1.00 82.38 115 GLU A C 1
ATOM 857 O O . GLU A 1 115 ? 17.826 -15.915 -26.766 1.00 82.38 115 GLU A O 1
ATOM 862 N N . ILE A 1 116 ? 19.756 -15.992 -25.628 1.00 79.44 116 ILE A N 1
ATOM 863 C CA . ILE A 1 116 ? 20.042 -17.385 -25.955 1.00 79.44 116 ILE A CA 1
ATOM 864 C C . ILE A 1 116 ? 19.740 -18.199 -24.703 1.00 79.44 116 ILE A C 1
ATOM 866 O O . ILE A 1 116 ? 20.508 -18.180 -23.743 1.00 79.44 116 ILE A O 1
ATOM 870 N N . GLU A 1 117 ? 18.616 -18.905 -24.714 1.00 84.75 117 GLU A N 1
ATOM 871 C CA . GLU A 1 117 ? 18.288 -19.882 -23.686 1.00 84.75 117 GLU A CA 1
ATOM 872 C C . GLU A 1 117 ? 19.121 -21.140 -23.935 1.00 84.75 117 GLU A C 1
ATOM 874 O O . GLU A 1 117 ? 19.120 -21.685 -25.038 1.00 84.75 117 GLU A O 1
ATOM 879 N N . VAL A 1 118 ? 19.863 -21.586 -22.925 1.00 84.06 118 VAL A N 1
ATOM 880 C CA . VAL A 1 118 ? 20.706 -22.781 -23.005 1.00 84.06 118 VAL A CA 1
ATOM 881 C C . VAL A 1 118 ? 20.114 -23.843 -22.089 1.00 84.06 118 VAL A C 1
ATOM 883 O O . VAL A 1 118 ? 20.147 -23.700 -20.867 1.00 84.06 118 VAL A O 1
ATOM 886 N N . THR A 1 119 ? 19.577 -24.912 -22.672 1.00 87.38 119 THR A N 1
ATOM 887 C CA . THR A 1 119 ? 18.989 -26.037 -21.937 1.00 87.38 119 THR A CA 1
ATOM 888 C C . THR A 1 119 ? 19.888 -27.262 -22.067 1.00 87.38 119 THR A C 1
ATOM 890 O O . THR A 1 119 ? 20.237 -27.676 -23.175 1.00 87.38 119 THR A O 1
ATOM 893 N N . LEU A 1 120 ? 20.245 -27.871 -20.934 1.00 90.44 120 LEU A N 1
ATOM 894 C CA . LEU A 1 120 ? 20.912 -29.170 -20.912 1.00 90.44 120 LEU A CA 1
ATOM 895 C C . LEU A 1 120 ? 19.849 -30.269 -21.027 1.00 90.44 120 LEU A C 1
ATOM 897 O O . LEU A 1 120 ? 19.008 -30.428 -20.142 1.00 90.44 120 LEU A O 1
ATOM 901 N N . GLN A 1 121 ? 19.858 -31.005 -22.133 1.00 91.69 121 GLN A N 1
ATOM 902 C CA . GLN A 1 121 ? 18.987 -32.159 -22.322 1.00 91.69 121 GLN A CA 1
ATOM 903 C C . GLN A 1 121 ? 19.435 -33.336 -21.444 1.00 91.69 121 GLN A C 1
ATOM 905 O O . GLN A 1 121 ? 20.581 -33.415 -21.003 1.00 91.69 121 GLN A O 1
ATOM 910 N N . LYS A 1 122 ? 18.516 -34.280 -21.196 1.00 90.75 122 LYS A N 1
ATOM 911 C CA . LYS A 1 122 ? 18.761 -35.464 -20.350 1.00 90.75 122 LYS A CA 1
ATOM 912 C C . LYS A 1 122 ? 19.898 -36.363 -20.860 1.00 90.75 122 LYS A C 1
ATOM 914 O O . LYS A 1 122 ? 20.468 -37.102 -20.069 1.00 90.75 122 LYS A O 1
ATOM 919 N N . ASP A 1 123 ? 20.220 -36.302 -22.150 1.00 93.62 123 ASP A N 1
ATOM 920 C CA . ASP A 1 123 ? 21.323 -37.035 -22.787 1.00 93.62 123 ASP A CA 1
ATOM 921 C C . ASP A 1 123 ? 22.676 -36.296 -22.704 1.00 93.62 123 ASP A C 1
ATOM 923 O O . ASP A 1 123 ? 23.659 -36.727 -23.305 1.00 93.62 123 ASP A O 1
ATOM 927 N N . GLY A 1 124 ? 22.732 -35.175 -21.977 1.00 89.94 124 GLY A N 1
ATOM 928 C CA . GLY A 1 124 ? 23.922 -34.341 -21.834 1.00 89.94 124 GLY A CA 1
ATOM 929 C C . GLY A 1 124 ? 24.153 -33.367 -22.991 1.00 89.94 124 GLY A C 1
ATOM 930 O O . GLY A 1 124 ? 25.124 -32.611 -22.950 1.00 89.94 124 GLY A O 1
ATOM 931 N N . ARG A 1 125 ? 23.284 -33.329 -24.015 1.00 90.44 125 ARG A N 1
ATOM 932 C CA . ARG A 1 125 ? 23.401 -32.343 -25.096 1.00 90.44 125 ARG A CA 1
ATOM 933 C C . ARG A 1 125 ? 22.981 -30.963 -24.618 1.00 90.44 125 ARG A C 1
ATOM 935 O O . ARG A 1 125 ? 21.928 -30.779 -24.014 1.00 90.44 125 ARG A O 1
ATOM 942 N N . VAL A 1 126 ? 23.791 -29.968 -24.955 1.00 89.12 126 VAL A N 1
ATOM 943 C CA . VAL A 1 126 ? 23.458 -28.560 -24.752 1.00 89.12 126 VAL A CA 1
ATOM 944 C C . VAL A 1 126 ? 22.708 -28.073 -25.986 1.00 89.12 126 VAL A C 1
ATOM 946 O O . VAL A 1 126 ? 23.274 -28.028 -27.076 1.00 89.12 126 VAL A O 1
ATOM 949 N N . VAL A 1 127 ? 21.437 -27.713 -25.824 1.00 90.25 127 VAL A N 1
ATOM 950 C CA . VAL A 1 127 ? 20.646 -27.084 -26.884 1.00 90.25 127 VAL A CA 1
ATOM 951 C C . VAL A 1 127 ? 20.486 -25.613 -26.553 1.00 90.25 127 VAL A C 1
ATOM 953 O O . VAL A 1 127 ? 19.970 -25.260 -25.495 1.00 90.25 127 VAL A O 1
ATOM 956 N N . SER A 1 128 ? 20.942 -24.756 -27.461 1.00 87.81 128 SER A N 1
ATOM 957 C CA . SER A 1 128 ? 20.702 -23.323 -27.393 1.00 87.81 128 SER A CA 1
ATOM 958 C C . SER A 1 128 ? 19.524 -22.944 -28.287 1.00 87.81 128 SER A C 1
ATOM 960 O O . SER A 1 128 ? 19.432 -23.360 -29.443 1.00 87.81 128 SER A O 1
ATOM 962 N N . ARG A 1 129 ? 18.602 -22.147 -27.753 1.00 90.94 129 ARG A N 1
ATOM 963 C CA . ARG A 1 129 ? 17.468 -21.588 -28.484 1.00 90.94 129 ARG A CA 1
ATOM 964 C C . ARG A 1 129 ? 17.482 -20.075 -28.336 1.00 90.94 129 ARG A C 1
ATOM 966 O O . ARG A 1 129 ? 17.488 -19.550 -27.230 1.00 90.94 129 ARG A O 1
ATOM 973 N N . ALA A 1 130 ? 17.450 -19.371 -29.461 1.00 84.94 130 ALA A N 1
ATOM 974 C CA . ALA A 1 130 ? 17.190 -17.941 -29.469 1.00 84.94 130 ALA A CA 1
ATOM 975 C C . ALA A 1 130 ? 15.731 -17.691 -29.047 1.00 84.94 130 ALA A C 1
ATOM 977 O O . ALA A 1 130 ? 14.800 -18.105 -29.745 1.00 84.94 130 ALA A O 1
ATOM 978 N N . VAL A 1 131 ? 15.536 -17.035 -27.906 1.00 86.12 131 VAL A N 1
ATOM 979 C CA . VAL A 1 131 ? 14.228 -16.619 -27.401 1.00 86.12 131 VAL A CA 1
ATOM 980 C C . VAL A 1 131 ? 14.138 -15.098 -27.534 1.00 86.12 131 VAL A C 1
ATOM 982 O O . VAL A 1 131 ? 14.990 -14.381 -27.003 1.00 86.12 131 VAL A O 1
ATOM 985 N N . PRO A 1 132 ? 13.144 -14.565 -28.264 1.00 84.44 132 PRO A N 1
ATOM 986 C CA . PRO A 1 132 ? 12.951 -13.125 -28.336 1.00 84.44 132 PRO A CA 1
ATOM 987 C C . PRO A 1 132 ? 12.530 -12.609 -26.957 1.00 84.44 132 PRO A C 1
ATOM 989 O O . PRO A 1 132 ? 11.468 -12.973 -26.452 1.00 84.44 132 PRO A O 1
ATOM 992 N N . VAL A 1 133 ? 13.347 -11.740 -26.361 1.00 88.50 133 VAL A N 1
ATOM 993 C CA . VAL A 1 133 ? 13.065 -11.106 -25.069 1.00 88.50 133 VAL A CA 1
ATOM 994 C C . VAL A 1 133 ? 12.912 -9.611 -25.279 1.00 88.50 133 VAL A C 1
ATOM 996 O O . VAL A 1 133 ? 13.736 -8.936 -25.897 1.00 88.50 133 VAL A O 1
ATOM 999 N N . LYS A 1 134 ? 11.814 -9.073 -24.764 1.00 92.25 134 LYS A N 1
ATOM 1000 C CA . LYS A 1 134 ? 11.522 -7.647 -24.817 1.00 92.25 134 LYS A CA 1
ATOM 1001 C C . LYS A 1 134 ? 12.012 -7.003 -23.536 1.00 92.25 134 LYS A C 1
ATOM 1003 O O . LYS A 1 134 ? 11.719 -7.489 -22.446 1.00 92.25 134 LYS A O 1
ATOM 1008 N N . TYR A 1 135 ? 12.712 -5.887 -23.667 1.00 91.88 135 TYR A N 1
ATOM 1009 C CA . TYR A 1 135 ? 13.208 -5.134 -22.528 1.00 91.88 135 TYR A CA 1
ATOM 1010 C C . TYR A 1 135 ? 12.580 -3.752 -22.455 1.00 91.88 135 TYR A C 1
ATOM 1012 O O . TYR A 1 135 ? 12.466 -3.033 -23.453 1.00 91.88 135 TYR A O 1
ATOM 1020 N N . PHE A 1 136 ? 12.234 -3.357 -21.234 1.00 92.06 136 PHE A N 1
ATOM 1021 C CA . PHE A 1 136 ? 11.886 -1.988 -20.900 1.00 92.06 136 PHE A CA 1
ATOM 1022 C C . PHE A 1 136 ? 13.063 -1.320 -20.194 1.00 92.06 136 PHE A C 1
ATOM 1024 O O . PHE A 1 136 ? 13.494 -1.765 -19.129 1.00 92.06 136 PHE A O 1
ATOM 1031 N N . SER A 1 137 ? 13.593 -0.250 -20.788 1.00 91.88 137 SER A N 1
ATOM 1032 C CA . SER A 1 137 ? 14.688 0.518 -20.195 1.00 91.88 137 SER A CA 1
ATOM 1033 C C . SER A 1 137 ? 14.160 1.454 -19.110 1.00 91.88 137 SER A C 1
ATOM 1035 O O . SER A 1 137 ? 13.312 2.308 -19.372 1.00 91.88 137 SER A O 1
ATOM 1037 N N . LEU A 1 138 ? 14.741 1.357 -17.914 1.00 89.94 138 LEU A N 1
ATOM 1038 C CA . LEU A 1 138 ? 14.470 2.216 -16.758 1.00 89.94 138 LEU A CA 1
ATOM 1039 C C . LEU A 1 138 ? 15.271 3.531 -16.808 1.00 89.94 138 LEU A C 1
ATOM 1041 O O . LEU A 1 138 ? 15.597 4.137 -15.776 1.00 89.94 138 LEU A O 1
ATOM 1045 N N . SER A 1 139 ? 15.617 3.990 -18.014 1.00 88.94 139 SER A N 1
ATOM 1046 C CA . SER A 1 139 ? 16.201 5.313 -18.233 1.00 88.94 139 SER A CA 1
ATOM 1047 C C . SER A 1 139 ? 15.265 6.399 -17.693 1.00 88.94 139 SER A C 1
ATOM 1049 O O . SER A 1 139 ? 14.044 6.238 -17.678 1.00 88.94 139 SER A O 1
ATOM 1051 N N . ALA A 1 140 ? 15.835 7.512 -17.223 1.00 83.44 140 ALA A N 1
ATOM 1052 C CA . ALA A 1 140 ? 15.052 8.580 -16.602 1.00 83.44 140 ALA A CA 1
ATOM 1053 C C . ALA A 1 140 ? 13.972 9.117 -17.555 1.00 83.44 140 ALA A C 1
ATOM 1055 O O . ALA A 1 140 ? 12.863 9.395 -17.115 1.00 83.44 140 ALA A O 1
ATOM 1056 N N . ASN A 1 141 ? 14.269 9.181 -18.856 1.00 86.62 141 ASN A N 1
ATOM 1057 C CA . ASN A 1 141 ? 13.335 9.661 -19.871 1.00 86.62 141 ASN A CA 1
ATOM 1058 C C . ASN A 1 141 ? 12.112 8.744 -20.014 1.00 86.62 141 ASN A C 1
ATOM 1060 O O . ASN A 1 141 ? 10.992 9.241 -20.065 1.00 86.62 141 ASN A O 1
ATOM 1064 N N . ASN A 1 142 ? 12.300 7.422 -19.996 1.00 87.31 142 ASN A N 1
ATOM 1065 C CA . ASN A 1 142 ? 11.197 6.475 -20.184 1.00 87.31 142 ASN A CA 1
ATOM 1066 C C . ASN A 1 142 ? 10.242 6.439 -18.987 1.00 87.31 142 ASN A C 1
ATOM 1068 O O . ASN A 1 142 ? 9.030 6.376 -19.161 1.00 87.31 142 ASN A O 1
ATOM 1072 N N . ILE A 1 143 ? 10.777 6.499 -17.765 1.00 92.00 143 ILE A N 1
ATOM 1073 C CA . ILE A 1 143 ? 9.966 6.385 -16.541 1.00 92.00 143 ILE A CA 1
ATOM 1074 C C . ILE A 1 143 ? 9.432 7.726 -16.029 1.00 92.00 143 ILE A C 1
ATOM 1076 O O . ILE A 1 143 ? 8.604 7.749 -15.116 1.00 92.00 143 ILE A O 1
ATOM 1080 N N . LYS A 1 144 ? 9.901 8.850 -16.587 1.00 92.38 144 LYS A N 1
ATOM 1081 C CA . LYS A 1 144 ? 9.389 10.188 -16.261 1.00 92.38 144 LYS A CA 1
ATOM 1082 C C . LYS A 1 144 ? 7.940 10.350 -16.712 1.00 92.38 144 LYS A C 1
ATOM 1084 O O . LYS A 1 144 ? 7.141 10.925 -15.975 1.00 92.38 144 LYS A O 1
ATOM 1089 N N . HIS A 1 145 ? 7.598 9.810 -17.876 1.00 92.62 145 HIS A N 1
ATOM 1090 C CA . HIS A 1 145 ? 6.264 9.902 -18.465 1.00 92.62 145 HIS A CA 1
ATOM 1091 C C . HIS A 1 145 ? 5.352 8.758 -18.014 1.00 92.62 145 HIS A C 1
ATOM 1093 O O . HIS A 1 145 ? 5.725 7.943 -17.163 1.00 92.62 145 HIS A O 1
ATOM 1099 N N . ASP A 1 146 ? 4.122 8.758 -18.511 1.00 96.00 146 ASP A N 1
ATOM 1100 C CA . ASP A 1 146 ? 3.176 7.674 -18.292 1.00 96.00 146 ASP A CA 1
ATOM 1101 C C . ASP A 1 146 ? 3.697 6.408 -18.951 1.00 96.00 146 ASP A C 1
ATOM 1103 O O . ASP A 1 146 ? 4.141 6.436 -20.100 1.00 96.00 146 ASP A O 1
ATOM 1107 N N . PHE A 1 147 ? 3.633 5.297 -18.225 1.00 96.00 147 PHE A N 1
ATOM 1108 C CA . PHE A 1 147 ? 3.975 4.014 -18.802 1.00 96.00 147 PHE A CA 1
ATOM 1109 C C . PHE A 1 147 ? 3.157 2.871 -18.218 1.00 96.00 147 PHE A C 1
ATOM 1111 O O . PHE A 1 147 ? 2.656 2.921 -17.096 1.00 96.00 147 PHE A O 1
ATOM 1118 N N . ARG A 1 148 ? 3.055 1.800 -18.993 1.00 96.69 148 ARG A N 1
ATOM 1119 C CA . ARG A 1 148 ? 2.608 0.488 -18.549 1.00 96.69 148 ARG A CA 1
ATOM 1120 C C . ARG A 1 148 ? 3.736 -0.494 -18.795 1.00 96.69 148 ARG A C 1
ATOM 1122 O O . ARG A 1 148 ? 4.341 -0.476 -19.861 1.00 96.69 148 ARG A O 1
ATOM 1129 N N . LEU A 1 149 ? 3.999 -1.332 -17.810 1.00 95.62 149 LEU A N 1
ATOM 1130 C CA . LEU A 1 149 ? 4.969 -2.409 -17.854 1.00 95.62 149 LEU A CA 1
ATOM 1131 C C . LEU A 1 149 ? 4.286 -3.672 -17.345 1.00 95.62 149 LEU A C 1
ATOM 1133 O O . LEU A 1 149 ? 3.671 -3.670 -16.282 1.00 95.62 149 LEU A O 1
ATOM 1137 N N . GLU A 1 150 ? 4.379 -4.744 -18.112 1.00 96.25 150 GLU A N 1
ATOM 1138 C CA . GLU A 1 150 ? 3.800 -6.036 -17.777 1.00 96.25 150 GLU A CA 1
ATOM 1139 C C . GLU A 1 150 ? 4.882 -7.095 -17.905 1.00 96.25 150 GLU A C 1
ATOM 1141 O O . GLU A 1 150 ? 5.469 -7.266 -18.970 1.00 96.25 150 GLU A O 1
ATOM 1146 N N . THR A 1 151 ? 5.165 -7.777 -16.802 1.00 96.25 151 THR A N 1
ATOM 1147 C CA . THR A 1 151 ? 6.055 -8.938 -16.744 1.00 96.25 151 THR A CA 1
ATOM 1148 C C . THR A 1 151 ? 5.224 -10.182 -16.453 1.00 96.25 151 THR A C 1
ATOM 1150 O O . THR A 1 151 ? 4.033 -10.091 -16.158 1.00 96.25 151 THR A O 1
ATOM 1153 N N . GLU A 1 152 ? 5.858 -11.348 -16.461 1.00 95.12 152 GLU A N 1
ATOM 1154 C CA . GLU A 1 152 ? 5.220 -12.588 -16.008 1.00 95.12 152 GLU A CA 1
ATOM 1155 C C . GLU A 1 152 ? 4.804 -12.536 -14.532 1.00 95.12 152 GLU A C 1
ATOM 1157 O O . GLU A 1 152 ? 3.846 -13.191 -14.123 1.00 95.12 152 GLU A O 1
ATOM 1162 N N . ARG A 1 153 ? 5.512 -11.742 -13.716 1.00 95.81 153 ARG A N 1
ATOM 1163 C CA . ARG A 1 153 ? 5.308 -11.698 -12.265 1.00 95.81 153 ARG A CA 1
ATOM 1164 C C . ARG A 1 153 ? 4.448 -10.533 -11.817 1.00 95.81 153 ARG A C 1
ATOM 1166 O O . ARG A 1 153 ? 3.717 -10.668 -10.853 1.00 95.81 153 ARG A O 1
ATOM 1173 N N . TYR A 1 154 ? 4.515 -9.377 -12.449 1.00 97.62 154 TYR A N 1
ATOM 1174 C CA . TYR A 1 154 ? 3.827 -8.186 -11.955 1.00 97.62 154 TYR A CA 1
ATOM 1175 C C . TYR A 1 154 ? 3.525 -7.203 -13.077 1.00 97.62 154 TYR A C 1
ATOM 1177 O O . TYR A 1 154 ? 4.146 -7.218 -14.143 1.00 97.62 154 TYR A O 1
ATOM 1185 N N . ARG A 1 155 ? 2.581 -6.305 -12.801 1.00 98.06 155 ARG A N 1
ATOM 1186 C CA . ARG A 1 155 ? 2.212 -5.197 -13.682 1.00 98.06 155 ARG A CA 1
ATOM 1187 C C . ARG A 1 155 ? 2.469 -3.882 -12.966 1.00 98.06 155 ARG A C 1
ATOM 1189 O O . ARG A 1 155 ? 2.120 -3.745 -11.800 1.00 98.06 155 ARG A O 1
ATOM 1196 N N . ILE A 1 156 ? 3.063 -2.920 -13.662 1.00 97.94 156 ILE A N 1
ATOM 1197 C CA . ILE A 1 156 ? 3.233 -1.546 -13.193 1.00 97.94 156 ILE A CA 1
ATOM 1198 C C . ILE A 1 156 ? 2.523 -0.631 -14.174 1.00 97.94 156 ILE A C 1
ATOM 1200 O O . ILE A 1 156 ? 2.749 -0.697 -15.381 1.00 97.94 156 ILE A O 1
ATOM 1204 N N . VAL A 1 157 ? 1.688 0.254 -13.654 1.00 97.94 157 VAL A N 1
ATOM 1205 C CA . VAL A 1 157 ? 1.110 1.351 -14.417 1.00 97.94 157 VAL A CA 1
ATOM 1206 C C . VAL A 1 157 ? 1.507 2.634 -13.711 1.00 97.94 157 VAL A C 1
ATOM 1208 O O . VAL A 1 157 ? 1.208 2.821 -12.536 1.00 97.94 157 VAL A O 1
ATOM 1211 N N . LYS A 1 158 ? 2.187 3.526 -14.418 1.00 97.19 158 LYS A N 1
ATOM 1212 C CA . LYS A 1 158 ? 2.441 4.890 -13.977 1.00 97.19 158 LYS A CA 1
ATOM 1213 C C . LYS A 1 158 ? 1.608 5.824 -14.833 1.00 97.19 158 LYS A C 1
ATOM 1215 O O . LYS A 1 158 ? 1.708 5.780 -16.058 1.00 97.19 158 LYS A O 1
ATOM 1220 N N . ARG A 1 159 ? 0.821 6.670 -14.177 1.00 96.31 159 ARG A N 1
ATOM 1221 C CA . ARG A 1 159 ? 0.082 7.761 -14.813 1.00 96.31 159 ARG A CA 1
ATOM 1222 C C . ARG A 1 159 ? 0.137 9.000 -13.943 1.00 96.31 159 ARG A C 1
ATOM 1224 O O . ARG A 1 159 ? 0.346 8.893 -12.735 1.00 96.31 159 ARG A O 1
ATOM 1231 N N . GLU A 1 160 ? -0.048 10.162 -14.545 1.00 90.44 160 GLU A N 1
ATOM 1232 C CA . GLU A 1 160 ? -0.425 11.345 -13.781 1.00 90.44 160 GLU A CA 1
ATOM 1233 C C . GLU A 1 160 ? -1.926 11.322 -13.471 1.00 90.44 160 GLU A C 1
ATOM 1235 O O . GLU A 1 160 ? -2.757 11.104 -14.352 1.00 90.44 160 GLU A O 1
ATOM 1240 N N . ASP A 1 161 ? -2.280 11.562 -12.207 1.00 87.12 161 ASP A N 1
ATOM 1241 C CA . ASP A 1 161 ? -3.664 11.845 -11.829 1.00 87.12 161 ASP A CA 1
ATOM 1242 C C . ASP A 1 161 ? -4.200 13.080 -12.562 1.00 87.12 161 ASP A C 1
ATOM 1244 O O . ASP A 1 161 ? -3.473 14.041 -12.836 1.00 87.12 161 ASP A O 1
ATOM 1248 N N . ILE A 1 162 ? -5.517 13.097 -12.785 1.00 88.38 162 ILE A N 1
ATOM 1249 C CA . ILE A 1 162 ? -6.212 14.286 -13.281 1.00 88.38 162 ILE A CA 1
ATOM 1250 C C . ILE A 1 162 ? -5.904 15.495 -12.387 1.00 88.38 162 ILE A C 1
ATOM 1252 O O . ILE A 1 162 ? -5.851 15.389 -11.159 1.00 88.38 162 ILE A O 1
ATOM 1256 N N . LEU A 1 163 ? -5.733 16.670 -13.001 1.00 88.12 163 LEU A N 1
ATOM 1257 C CA . LEU A 1 163 ? -5.264 17.883 -12.321 1.00 88.12 163 LEU A CA 1
ATOM 1258 C C . LEU A 1 163 ? -6.043 18.192 -11.033 1.00 88.12 163 LEU A C 1
ATOM 1260 O O . LEU A 1 163 ? -5.444 18.497 -10.003 1.00 88.12 163 LEU A O 1
ATOM 1264 N N . PHE A 1 164 ? -7.370 18.082 -11.080 1.00 86.62 164 PHE A N 1
ATOM 1265 C CA . PHE A 1 164 ? -8.233 18.361 -9.934 1.00 86.62 164 PHE A CA 1
ATOM 1266 C C . PHE A 1 164 ? -8.019 17.367 -8.783 1.00 86.62 164 PHE A C 1
ATOM 1268 O O . PHE A 1 164 ? -7.846 17.775 -7.634 1.00 86.62 164 PHE A O 1
ATOM 1275 N N . GLY A 1 165 ? -7.941 16.070 -9.103 1.00 87.88 165 GLY A N 1
ATOM 1276 C CA . GLY A 1 165 ? -7.620 15.018 -8.137 1.00 87.88 165 GLY A CA 1
ATOM 1277 C C . GLY A 1 165 ? -6.241 15.226 -7.513 1.00 87.88 165 GLY A C 1
ATOM 1278 O O . GLY A 1 165 ? -6.088 15.110 -6.301 1.00 87.88 165 GLY A O 1
ATOM 1279 N N . ARG A 1 166 ? -5.257 15.656 -8.312 1.00 90.38 166 ARG A N 1
ATOM 1280 C CA . ARG A 1 166 ? -3.914 16.000 -7.831 1.00 90.38 166 ARG A CA 1
ATOM 1281 C C . ARG A 1 166 ? -3.927 17.171 -6.843 1.00 90.38 166 ARG A C 1
ATOM 1283 O O . ARG A 1 166 ? -3.272 17.081 -5.806 1.00 90.38 166 ARG A O 1
ATOM 1290 N N . ILE A 1 167 ? -4.666 18.247 -7.128 1.00 93.00 167 ILE A N 1
ATOM 1291 C CA . ILE A 1 167 ? -4.760 19.423 -6.243 1.00 93.00 167 ILE A CA 1
ATOM 1292 C C . ILE A 1 167 ? -5.421 19.049 -4.912 1.00 93.00 167 I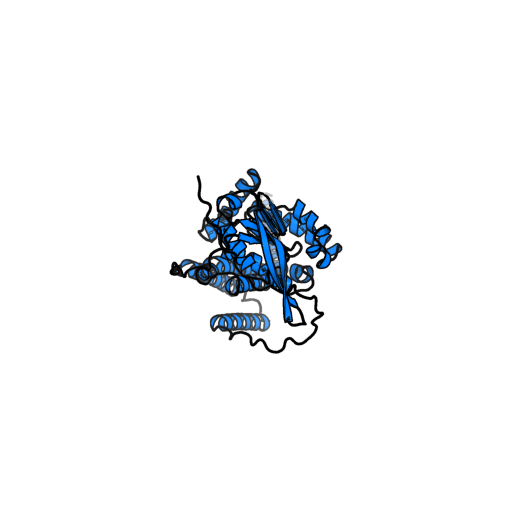LE A C 1
ATOM 1294 O O . ILE A 1 167 ? -4.822 19.271 -3.858 1.00 93.00 167 ILE A O 1
ATOM 1298 N N . ILE A 1 168 ? -6.612 18.438 -4.954 1.00 94.00 168 ILE A N 1
ATOM 1299 C CA . ILE A 1 168 ? -7.319 17.986 -3.743 1.00 94.00 168 ILE A CA 1
ATOM 1300 C C . ILE A 1 168 ? -6.439 17.023 -2.956 1.00 94.00 168 ILE A C 1
ATOM 1302 O O . ILE A 1 168 ? -6.243 17.206 -1.756 1.00 94.00 168 ILE A O 1
ATOM 1306 N N . GLY A 1 169 ? -5.852 16.056 -3.658 1.00 93.62 169 GLY A N 1
ATOM 1307 C CA . GLY A 1 169 ? -4.920 15.086 -3.119 1.00 93.62 169 GLY A CA 1
ATOM 1308 C C . GLY A 1 169 ? -3.783 15.722 -2.331 1.00 93.62 169 GLY A C 1
ATOM 1309 O O . GLY A 1 169 ? -3.490 15.328 -1.202 1.00 93.62 169 GLY A O 1
ATOM 1310 N N . HIS A 1 170 ? -3.132 16.734 -2.904 1.00 94.88 170 HIS A N 1
ATOM 1311 C CA . HIS A 1 170 ? -2.028 17.409 -2.235 1.00 94.88 170 HIS A CA 1
ATOM 1312 C C . HIS A 1 170 ? -2.470 18.190 -1.002 1.00 94.88 170 HIS A C 1
ATOM 1314 O O . HIS A 1 170 ? -1.781 18.100 0.016 1.00 94.88 170 HIS A O 1
ATOM 1320 N N . VAL A 1 171 ? -3.603 18.892 -1.054 1.00 96.00 171 VAL A N 1
ATOM 1321 C CA . VAL A 1 171 ? -4.151 19.609 0.109 1.00 96.00 171 VAL A CA 1
ATOM 1322 C C . VAL A 1 171 ? -4.526 18.623 1.217 1.00 96.00 171 VAL A C 1
ATOM 1324 O O . VAL A 1 171 ? -4.108 18.782 2.362 1.00 96.00 171 VAL A O 1
ATOM 1327 N N . ALA A 1 172 ? -5.231 17.547 0.874 1.00 95.50 172 ALA A N 1
ATOM 1328 C CA . ALA A 1 172 ? -5.637 16.512 1.819 1.00 95.50 172 ALA A CA 1
ATOM 1329 C C . ALA A 1 172 ? -4.453 15.716 2.400 1.00 95.50 172 ALA A C 1
ATOM 1331 O O . ALA A 1 172 ? -4.578 15.164 3.491 1.00 95.50 172 ALA A O 1
ATOM 1332 N N . SER A 1 173 ? -3.304 15.678 1.712 1.00 95.62 173 SER A N 1
ATOM 1333 C CA . SER A 1 173 ? -2.069 15.044 2.206 1.00 95.62 173 SER A CA 1
ATOM 1334 C C . SER A 1 173 ? -1.279 15.896 3.214 1.00 95.62 173 SER A C 1
ATOM 1336 O O . SER A 1 173 ? -0.359 15.380 3.850 1.00 95.62 173 SER A O 1
ATOM 1338 N N . VAL A 1 174 ? -1.605 17.190 3.380 1.00 96.94 174 VAL A N 1
ATOM 1339 C CA . VAL A 1 174 ? -0.871 18.111 4.276 1.00 96.94 174 VAL A CA 1
ATOM 1340 C C . VAL A 1 174 ? -0.780 17.596 5.720 1.00 96.94 174 VAL A C 1
ATOM 1342 O O . VAL A 1 174 ? 0.327 17.620 6.259 1.00 96.94 174 VAL A O 1
ATOM 1345 N N . PRO A 1 175 ? -1.852 17.071 6.350 1.00 95.50 175 PRO A N 1
ATOM 1346 C CA . PRO A 1 175 ? -1.758 16.525 7.704 1.00 95.50 175 PRO A CA 1
ATOM 1347 C C . PRO A 1 175 ? -0.735 15.391 7.824 1.00 95.50 175 PRO A C 1
ATOM 1349 O O . PRO A 1 175 ? 0.061 15.385 8.758 1.00 95.50 175 PRO A O 1
ATOM 1352 N N . THR A 1 176 ? -0.697 14.467 6.860 1.00 93.81 176 THR A N 1
ATOM 1353 C CA . THR A 1 176 ? 0.252 13.343 6.868 1.00 93.81 176 THR A CA 1
ATOM 1354 C C . THR A 1 176 ? 1.689 13.818 6.635 1.00 93.81 176 THR A C 1
ATOM 1356 O O . THR A 1 176 ? 2.607 13.367 7.320 1.00 93.81 176 THR A O 1
ATOM 1359 N N . LYS A 1 177 ? 1.898 14.778 5.723 1.00 95.94 177 LYS A N 1
ATOM 1360 C CA . LYS A 1 177 ? 3.208 15.421 5.508 1.00 95.94 177 LYS A CA 1
ATOM 1361 C C . LYS A 1 177 ? 3.717 16.112 6.766 1.00 95.94 177 LYS A C 1
ATOM 1363 O O . LYS A 1 177 ? 4.899 16.004 7.081 1.00 95.94 177 LYS A O 1
ATOM 1368 N N . LEU A 1 178 ? 2.827 16.799 7.482 1.00 95.00 178 LEU A N 1
ATOM 1369 C CA . LEU A 1 178 ? 3.142 17.467 8.739 1.00 95.00 178 LEU A CA 1
ATOM 1370 C C . LEU A 1 178 ? 3.462 16.451 9.841 1.00 95.00 178 LEU A C 1
ATOM 1372 O O . LEU A 1 178 ? 4.459 16.617 10.536 1.00 95.00 178 LEU A O 1
ATOM 1376 N N . PHE A 1 179 ? 2.675 15.376 9.951 1.00 94.06 179 PHE A N 1
ATOM 1377 C CA . PHE A 1 179 ? 2.885 14.304 10.928 1.00 94.06 179 PHE A CA 1
ATOM 1378 C C . PHE A 1 179 ? 4.270 13.653 10.802 1.00 94.06 179 PHE A C 1
ATOM 1380 O O . PHE A 1 179 ? 4.945 13.453 11.808 1.00 94.06 179 PHE A O 1
ATOM 1387 N N . PHE A 1 180 ? 4.727 13.370 9.577 1.00 94.50 180 PHE A N 1
ATOM 1388 C CA . PHE A 1 180 ? 6.068 12.811 9.334 1.00 94.50 180 PHE A CA 1
ATOM 1389 C C . PHE A 1 180 ? 7.170 13.861 9.152 1.00 94.50 180 PHE A C 1
ATOM 1391 O O . PHE A 1 180 ? 8.343 13.499 8.989 1.00 94.50 180 PHE A O 1
ATOM 1398 N N . TRP A 1 181 ? 6.798 15.143 9.132 1.00 96.06 181 TRP A N 1
ATOM 1399 C CA . TRP A 1 181 ? 7.663 16.258 8.756 1.00 96.06 181 TRP A CA 1
ATOM 1400 C C . TRP A 1 181 ? 8.491 15.945 7.493 1.00 96.06 181 TRP A C 1
ATOM 1402 O O . TRP A 1 181 ? 9.720 16.049 7.472 1.00 96.06 181 TRP A O 1
ATOM 1412 N N . ASP A 1 182 ? 7.820 15.445 6.453 1.00 95.62 182 ASP A N 1
ATOM 1413 C CA . ASP A 1 182 ? 8.447 15.037 5.195 1.00 95.62 182 ASP A CA 1
ATOM 1414 C C . ASP A 1 182 ? 7.510 15.294 4.013 1.00 95.62 182 ASP A C 1
ATOM 1416 O O . ASP A 1 182 ? 6.471 14.650 3.853 1.00 95.62 182 ASP A O 1
ATOM 1420 N N . GLY A 1 183 ? 7.909 16.232 3.152 1.00 96.19 183 GLY A N 1
ATOM 1421 C CA . GLY A 1 183 ? 7.142 16.621 1.974 1.00 96.19 183 GLY A CA 1
ATOM 1422 C C . GLY A 1 183 ? 7.010 15.525 0.915 1.00 96.19 183 GLY A C 1
ATOM 1423 O O . GLY A 1 183 ? 6.139 15.651 0.059 1.00 96.19 183 GLY A O 1
ATOM 1424 N N . ARG A 1 184 ? 7.825 14.458 0.967 1.00 96.94 184 ARG A N 1
ATOM 1425 C CA . ARG A 1 184 ? 7.792 13.331 0.015 1.00 96.94 184 ARG A CA 1
ATOM 1426 C C . ARG A 1 184 ? 6.595 12.403 0.213 1.00 96.94 184 ARG A C 1
ATOM 1428 O O . ARG A 1 184 ? 6.223 11.689 -0.721 1.00 96.94 184 ARG A O 1
ATOM 1435 N N . VAL A 1 185 ? 5.990 12.406 1.402 1.00 97.12 185 VAL A N 1
ATOM 1436 C CA . VAL A 1 185 ? 4.794 11.608 1.699 1.00 97.12 185 VAL A CA 1
ATOM 1437 C C . VAL A 1 185 ? 3.612 12.176 0.913 1.00 97.12 185 VAL A C 1
ATOM 1439 O O . VAL A 1 185 ? 3.304 13.362 1.016 1.00 97.12 185 VAL A O 1
ATOM 1442 N N . GLY A 1 186 ? 2.992 11.362 0.059 1.00 96.31 186 GLY A N 1
ATOM 1443 C CA . GLY A 1 186 ? 1.941 11.809 -0.860 1.00 96.31 186 GLY A CA 1
ATOM 1444 C C . GLY A 1 186 ? 2.385 12.862 -1.893 1.00 96.31 186 GLY A C 1
ATOM 1445 O O . GLY A 1 186 ? 1.550 13.596 -2.427 1.00 96.31 186 GLY A O 1
ATOM 1446 N N . ALA A 1 187 ? 3.684 13.004 -2.186 1.00 95.31 187 ALA A N 1
ATOM 1447 C CA . ALA A 1 187 ? 4.172 13.912 -3.238 1.00 95.31 187 ALA A CA 1
ATOM 1448 C C . ALA A 1 187 ? 3.946 13.363 -4.655 1.00 95.31 187 ALA A C 1
ATOM 1450 O O . ALA A 1 187 ? 3.749 14.113 -5.604 1.00 95.31 187 ALA A O 1
ATOM 1451 N N . GLY A 1 188 ? 3.878 12.049 -4.791 1.00 96.00 188 GLY A N 1
ATOM 1452 C CA . GLY A 1 188 ? 4.073 11.315 -6.032 1.00 96.00 188 GLY A CA 1
ATOM 1453 C C . GLY A 1 188 ? 5.517 10.825 -6.150 1.00 96.00 188 GLY A C 1
ATOM 1454 O O . GLY A 1 188 ? 6.454 11.524 -5.770 1.00 96.00 188 GLY A O 1
ATOM 1455 N N . LEU A 1 189 ? 5.694 9.613 -6.668 1.00 96.56 189 LEU A N 1
ATOM 1456 C CA . LEU A 1 189 ? 6.987 9.002 -6.942 1.00 96.56 189 LEU A CA 1
ATOM 1457 C C . LEU A 1 189 ? 7.638 9.695 -8.141 1.00 96.56 189 LEU A C 1
ATOM 1459 O O . LEU A 1 189 ? 7.022 9.840 -9.201 1.00 96.56 189 LEU A O 1
ATOM 1463 N N . ASP A 1 190 ? 8.899 10.078 -7.968 1.00 95.12 190 ASP A N 1
ATOM 1464 C CA . ASP A 1 190 ? 9.762 10.532 -9.052 1.00 95.12 190 ASP A CA 1
ATOM 1465 C C . ASP A 1 190 ? 10.441 9.338 -9.753 1.00 95.12 190 ASP A C 1
ATOM 1467 O O . ASP A 1 190 ? 10.165 8.168 -9.476 1.00 95.12 190 ASP A O 1
ATOM 1471 N N . THR A 1 191 ? 11.370 9.622 -10.666 1.00 93.56 191 THR A N 1
ATOM 1472 C CA . THR A 1 191 ? 12.132 8.587 -11.377 1.00 93.56 191 THR A CA 1
ATOM 1473 C C . THR A 1 191 ? 12.948 7.692 -10.440 1.00 93.56 191 THR A C 1
ATOM 1475 O O . THR A 1 191 ? 13.163 6.521 -10.743 1.00 93.56 191 THR A O 1
ATOM 1478 N N . THR A 1 192 ? 13.413 8.220 -9.306 1.00 93.12 192 THR A N 1
ATOM 1479 C CA . THR A 1 192 ? 14.174 7.455 -8.312 1.00 93.12 192 THR A CA 1
ATOM 1480 C C . THR A 1 192 ? 13.240 6.517 -7.558 1.00 93.12 192 THR A C 1
ATOM 1482 O O . THR A 1 192 ? 13.504 5.319 -7.513 1.00 93.12 192 THR A O 1
ATOM 1485 N N . GLY A 1 193 ? 12.110 7.022 -7.057 1.00 94.81 193 GLY A N 1
ATOM 1486 C CA . GLY A 1 193 ? 11.088 6.226 -6.378 1.00 94.81 193 GLY A CA 1
ATOM 1487 C C . GLY A 1 193 ? 10.547 5.096 -7.253 1.00 94.81 193 GLY A C 1
ATOM 1488 O O . GLY A 1 193 ? 10.447 3.960 -6.797 1.00 94.81 193 GLY A O 1
ATOM 1489 N N . VAL A 1 194 ? 10.285 5.362 -8.538 1.00 96.38 194 VAL A N 1
ATOM 1490 C CA . VAL A 1 194 ? 9.874 4.324 -9.501 1.00 96.38 194 VAL A CA 1
ATOM 1491 C C . VAL A 1 194 ? 10.932 3.222 -9.617 1.00 96.38 194 VAL A C 1
ATOM 1493 O O . VAL A 1 194 ? 10.595 2.041 -9.551 1.00 96.38 194 VAL A O 1
ATOM 1496 N N . ARG A 1 195 ? 12.217 3.578 -9.758 1.00 94.50 195 ARG A N 1
ATOM 1497 C CA . ARG A 1 195 ? 13.301 2.583 -9.841 1.00 94.50 195 ARG A CA 1
ATOM 1498 C C . ARG A 1 195 ? 13.451 1.776 -8.559 1.00 94.50 195 ARG A C 1
ATOM 1500 O O . ARG A 1 195 ? 13.753 0.591 -8.639 1.00 94.50 195 ARG A O 1
ATOM 1507 N N . GLU A 1 196 ? 13.243 2.394 -7.402 1.00 94.69 196 GLU A N 1
ATOM 1508 C CA . GLU A 1 196 ? 13.258 1.699 -6.113 1.00 94.69 196 GLU A CA 1
ATOM 1509 C C . GLU A 1 196 ? 12.157 0.637 -6.043 1.00 94.69 196 GLU A C 1
ATOM 1511 O O . GLU A 1 196 ? 12.443 -0.509 -5.705 1.00 94.69 196 GLU A O 1
ATOM 1516 N N . VAL A 1 197 ? 10.932 0.974 -6.459 1.00 97.00 197 VAL A N 1
ATOM 1517 C CA . VAL A 1 197 ? 9.818 0.014 -6.542 1.00 97.00 197 VAL A CA 1
ATOM 1518 C C . VAL A 1 197 ? 10.153 -1.137 -7.488 1.00 97.00 197 VAL A C 1
ATOM 1520 O O . VAL A 1 197 ? 10.003 -2.301 -7.119 1.00 97.00 197 VAL A O 1
ATOM 1523 N N . VAL A 1 198 ? 10.665 -0.841 -8.687 1.00 96.38 198 VAL A N 1
ATOM 1524 C CA . VAL A 1 198 ? 11.040 -1.896 -9.643 1.00 96.38 198 VAL A CA 1
ATOM 1525 C C . VAL A 1 198 ? 12.186 -2.754 -9.102 1.00 96.38 198 VAL A C 1
ATOM 1527 O O . VAL A 1 198 ? 12.162 -3.970 -9.239 1.00 96.38 198 VAL A O 1
ATOM 1530 N N . SER A 1 199 ? 13.158 -2.153 -8.414 1.00 94.75 199 SER A N 1
ATOM 1531 C CA . SER A 1 199 ? 14.244 -2.879 -7.749 1.00 94.75 199 SER A CA 1
ATOM 1532 C C . SER A 1 199 ? 13.739 -3.798 -6.636 1.00 94.75 199 SER A C 1
ATOM 1534 O O . SER A 1 199 ? 14.251 -4.904 -6.491 1.00 94.75 199 SER A O 1
ATOM 1536 N N . MET A 1 200 ? 12.732 -3.391 -5.855 1.00 95.44 200 MET A N 1
ATOM 1537 C CA . MET A 1 200 ? 12.101 -4.268 -4.858 1.00 95.44 200 MET A CA 1
ATOM 1538 C C . MET A 1 200 ? 11.441 -5.477 -5.527 1.00 95.44 200 MET A C 1
ATOM 1540 O O . MET A 1 200 ? 11.704 -6.608 -5.130 1.00 95.44 200 MET A O 1
ATOM 1544 N N . LEU A 1 201 ? 10.657 -5.242 -6.582 1.00 96.62 201 LEU A N 1
ATOM 1545 C CA . LEU A 1 201 ? 9.986 -6.299 -7.344 1.00 96.62 201 LEU A CA 1
ATOM 1546 C C . LEU A 1 201 ? 10.978 -7.234 -8.048 1.00 96.62 201 LEU A C 1
ATOM 1548 O O . LEU A 1 201 ? 10.741 -8.436 -8.154 1.00 96.62 201 LEU A O 1
ATOM 1552 N N . GLU A 1 202 ? 12.101 -6.707 -8.537 1.00 94.81 202 GLU A N 1
ATOM 1553 C CA . GLU A 1 202 ? 13.133 -7.504 -9.197 1.00 94.81 202 GLU A CA 1
ATOM 1554 C C . GLU A 1 202 ? 14.015 -8.288 -8.232 1.00 94.81 202 GLU A C 1
ATOM 1556 O O . GLU A 1 202 ? 14.403 -9.408 -8.567 1.00 94.81 202 GLU A O 1
ATOM 1561 N N . ARG A 1 203 ? 14.318 -7.750 -7.047 1.00 93.81 203 ARG A N 1
ATOM 1562 C CA . ARG A 1 203 ? 15.102 -8.464 -6.030 1.00 93.81 203 ARG A CA 1
ATOM 1563 C C . ARG A 1 203 ? 14.290 -9.556 -5.344 1.00 93.81 203 ARG A C 1
ATOM 1565 O O . ARG A 1 203 ? 14.828 -10.628 -5.089 1.00 93.81 203 ARG A O 1
ATOM 1572 N N . ASP A 1 204 ? 13.011 -9.306 -5.082 1.00 93.31 204 ASP A N 1
ATOM 1573 C CA . ASP A 1 204 ? 12.136 -10.259 -4.407 1.00 93.31 204 ASP A CA 1
ATOM 1574 C C . ASP A 1 204 ? 11.346 -11.091 -5.427 1.00 93.31 204 ASP A C 1
ATOM 1576 O O . ASP A 1 204 ? 10.364 -10.638 -6.026 1.00 93.31 204 ASP A O 1
ATOM 1580 N N . LYS A 1 205 ? 11.809 -12.324 -5.663 1.00 91.62 205 LYS A N 1
ATOM 1581 C CA . LYS A 1 205 ? 11.201 -13.227 -6.648 1.00 91.62 205 LYS A CA 1
ATOM 1582 C C . LYS A 1 205 ? 9.856 -13.802 -6.203 1.00 91.62 205 LYS A C 1
ATOM 1584 O O . LYS A 1 205 ? 9.081 -14.205 -7.068 1.00 91.62 205 LYS A O 1
ATOM 1589 N N . ASP A 1 206 ? 9.535 -13.731 -4.911 1.00 91.00 206 ASP A N 1
ATOM 1590 C CA . ASP A 1 206 ? 8.271 -14.235 -4.369 1.00 91.00 206 ASP A CA 1
ATOM 1591 C C . ASP A 1 206 ? 7.095 -13.300 -4.665 1.00 91.00 206 ASP A C 1
ATOM 1593 O O . ASP A 1 206 ? 5.940 -13.706 -4.536 1.00 91.00 206 ASP A O 1
ATOM 1597 N N . ILE A 1 207 ? 7.352 -12.045 -5.050 1.00 94.88 207 ILE A N 1
ATOM 1598 C CA . ILE A 1 207 ? 6.288 -11.112 -5.420 1.00 94.88 207 ILE A CA 1
ATOM 1599 C C . ILE A 1 207 ? 5.774 -11.464 -6.815 1.00 94.88 207 ILE A C 1
ATOM 1601 O O . ILE A 1 207 ? 6.479 -11.298 -7.816 1.00 94.88 207 ILE A O 1
ATOM 1605 N N . HIS A 1 208 ? 4.525 -11.928 -6.868 1.00 95.75 208 HIS A N 1
ATOM 1606 C CA . HIS A 1 208 ? 3.853 -12.320 -8.097 1.00 95.75 208 HIS A CA 1
ATOM 1607 C C . HIS A 1 208 ? 2.356 -11.979 -8.077 1.00 95.75 208 HIS A C 1
ATOM 1609 O O . HIS A 1 208 ? 1.656 -12.064 -7.069 1.00 95.75 208 HIS A O 1
ATOM 1615 N N . GLY A 1 209 ? 1.839 -11.616 -9.240 1.00 95.69 209 GLY A N 1
ATOM 1616 C CA . GLY A 1 209 ? 0.460 -11.235 -9.463 1.00 95.69 209 GLY A CA 1
ATOM 1617 C C . GLY A 1 209 ? 0.024 -9.927 -8.813 1.00 95.69 209 GLY A C 1
ATOM 1618 O O . GLY A 1 209 ? -1.161 -9.758 -8.527 1.00 95.69 209 GLY A O 1
ATOM 1619 N N . VAL A 1 210 ? 0.961 -9.013 -8.546 1.00 98.06 210 VAL A N 1
ATOM 1620 C CA . VAL A 1 210 ? 0.651 -7.665 -8.053 1.00 98.06 210 VAL A CA 1
ATOM 1621 C C . VAL A 1 210 ? 0.465 -6.689 -9.217 1.00 98.06 210 VAL A C 1
ATOM 1623 O O . VAL A 1 210 ? 1.222 -6.703 -10.193 1.00 98.06 210 VAL A O 1
ATOM 1626 N N . MET A 1 211 ? -0.544 -5.829 -9.104 1.00 98.50 211 MET A N 1
ATOM 1627 C CA . MET A 1 211 ? -0.682 -4.611 -9.898 1.00 98.50 211 MET A CA 1
ATOM 1628 C C . MET A 1 211 ? -0.163 -3.438 -9.073 1.00 98.50 211 MET A C 1
ATOM 1630 O O . MET A 1 211 ? -0.684 -3.174 -7.996 1.00 98.50 211 MET A O 1
ATOM 1634 N N . VAL A 1 212 ? 0.831 -2.713 -9.568 1.00 98.56 212 VAL A N 1
ATOM 1635 C CA . VAL A 1 212 ? 1.360 -1.519 -8.907 1.00 98.56 212 VAL A CA 1
ATOM 1636 C C . VAL A 1 212 ? 0.944 -0.285 -9.693 1.00 98.56 212 VAL A C 1
ATOM 1638 O O . VAL A 1 212 ? 1.357 -0.097 -10.838 1.00 98.56 212 VAL A O 1
ATOM 1641 N N . ARG A 1 213 ? 0.132 0.571 -9.078 1.00 98.31 213 ARG A N 1
ATOM 1642 C CA . ARG A 1 213 ? -0.297 1.852 -9.635 1.00 98.31 213 ARG A CA 1
ATOM 1643 C C . ARG A 1 213 ? 0.527 2.965 -9.022 1.00 98.31 213 ARG A C 1
ATOM 1645 O O . ARG A 1 213 ? 0.478 3.197 -7.822 1.00 98.31 213 ARG A O 1
ATOM 1652 N N . ILE A 1 214 ? 1.304 3.645 -9.850 1.00 98.31 214 ILE A N 1
ATOM 1653 C CA . ILE A 1 214 ? 2.169 4.740 -9.427 1.00 98.31 214 ILE A CA 1
ATOM 1654 C C . ILE A 1 214 ? 1.497 6.058 -9.793 1.00 98.31 214 ILE A C 1
ATOM 1656 O O . ILE A 1 214 ? 1.151 6.269 -10.959 1.00 98.31 214 ILE A O 1
ATOM 1660 N N . ASN A 1 215 ? 1.357 6.935 -8.798 1.00 97.25 215 ASN A N 1
ATOM 1661 C CA . ASN A 1 215 ? 0.843 8.305 -8.899 1.00 97.25 215 ASN A CA 1
ATOM 1662 C C . ASN A 1 215 ? -0.595 8.446 -9.400 1.00 97.25 215 ASN A C 1
ATOM 1664 O O . ASN A 1 215 ? -0.996 9.558 -9.748 1.00 97.25 215 ASN A O 1
ATOM 1668 N N . HIS A 1 216 ? -1.349 7.350 -9.409 1.00 97.00 216 HIS A N 1
ATOM 1669 C CA . HIS A 1 216 ? -2.754 7.357 -9.770 1.00 97.00 216 HIS A CA 1
ATOM 1670 C C . HIS A 1 216 ? -3.512 6.194 -9.135 1.00 97.00 216 HIS A C 1
ATOM 1672 O O . HIS A 1 216 ? -2.922 5.172 -8.782 1.00 97.00 216 HIS A O 1
ATOM 1678 N N . ALA A 1 217 ? -4.831 6.339 -9.094 1.00 96.06 217 ALA A N 1
ATOM 1679 C CA . ALA A 1 217 ? -5.786 5.274 -8.832 1.00 96.06 217 ALA A CA 1
ATOM 1680 C C . ALA A 1 217 ? -6.677 5.061 -10.064 1.00 96.06 217 ALA A C 1
ATOM 1682 O O . ALA A 1 217 ? -6.826 5.958 -10.894 1.00 96.06 217 ALA A O 1
ATOM 1683 N N . ASP A 1 218 ? -7.290 3.887 -10.196 1.00 96.38 218 ASP A N 1
ATOM 1684 C CA . ASP A 1 218 ? -8.192 3.594 -11.317 1.00 96.38 218 ASP A CA 1
ATOM 1685 C C . ASP A 1 218 ? -9.311 2.666 -10.838 1.00 96.38 218 ASP A C 1
ATOM 1687 O O . ASP A 1 218 ? -9.348 1.483 -11.196 1.00 96.38 218 ASP A O 1
ATOM 1691 N N . PRO A 1 219 ? -10.245 3.203 -10.028 1.00 96.31 219 PRO A N 1
ATOM 1692 C CA . PRO A 1 219 ? -11.277 2.387 -9.404 1.00 96.31 219 PRO A CA 1
ATOM 1693 C C . PRO A 1 219 ? -12.163 1.673 -10.430 1.00 96.31 219 PRO A C 1
ATOM 1695 O O . PRO A 1 219 ? -12.700 0.605 -10.155 1.00 96.31 219 PRO A O 1
ATOM 1698 N N . ILE A 1 220 ? -12.322 2.245 -11.629 1.00 96.75 220 ILE A N 1
ATOM 1699 C CA . ILE A 1 220 ? -13.113 1.645 -12.709 1.00 96.75 220 ILE A CA 1
ATOM 1700 C C . ILE A 1 220 ? -12.352 0.464 -13.319 1.00 96.75 220 ILE A C 1
ATOM 1702 O O . ILE A 1 220 ? -12.904 -0.634 -13.416 1.00 96.75 220 ILE A O 1
ATOM 1706 N N . GLY A 1 221 ? -11.083 0.658 -13.695 1.00 96.94 221 GLY A N 1
ATOM 1707 C CA . GLY A 1 221 ? -10.251 -0.413 -14.236 1.00 96.94 221 GLY A CA 1
ATOM 1708 C C . GLY A 1 221 ? -10.034 -1.549 -13.236 1.00 96.94 221 GLY A C 1
ATOM 1709 O O . GLY A 1 221 ? -10.125 -2.720 -13.608 1.00 96.94 221 GLY A O 1
ATOM 1710 N N . ASP A 1 222 ? -9.831 -1.229 -11.957 1.00 97.81 222 ASP A N 1
ATOM 1711 C CA . ASP A 1 222 ? -9.654 -2.237 -10.909 1.00 97.81 222 ASP A CA 1
ATOM 1712 C C . ASP A 1 222 ? -10.966 -2.936 -10.522 1.00 97.81 222 ASP A C 1
ATOM 1714 O O . ASP A 1 222 ? -10.946 -4.141 -10.255 1.00 97.81 222 ASP A O 1
ATOM 1718 N N . CYS A 1 223 ? -12.124 -2.272 -10.641 1.00 98.06 223 CYS A N 1
ATOM 1719 C CA . CYS A 1 223 ? -13.421 -2.958 -10.618 1.00 98.06 223 CYS A CA 1
ATOM 1720 C C . CYS A 1 223 ? -13.543 -3.949 -11.782 1.00 98.06 223 CYS A C 1
ATOM 1722 O O . CYS A 1 223 ? -13.970 -5.084 -11.581 1.00 98.06 223 CYS A O 1
ATOM 1724 N N . GLY A 1 224 ? -13.130 -3.562 -12.993 1.00 98.06 224 GLY A N 1
ATOM 1725 C CA . GLY A 1 224 ? -13.099 -4.465 -14.147 1.00 98.06 224 GLY A CA 1
ATOM 1726 C C . GLY A 1 224 ? -12.196 -5.680 -13.912 1.00 98.06 224 GLY A C 1
ATOM 1727 O O . GLY A 1 224 ? -12.559 -6.811 -14.253 1.00 98.06 224 GLY A O 1
ATOM 1728 N N . ARG A 1 225 ? -11.044 -5.482 -13.262 1.00 97.81 225 ARG A N 1
ATOM 1729 C CA . ARG A 1 225 ? -10.106 -6.563 -12.924 1.00 97.81 225 ARG A CA 1
ATOM 1730 C C . ARG A 1 225 ? -10.674 -7.580 -11.946 1.00 97.81 225 ARG A C 1
ATOM 1732 O O . ARG A 1 225 ? -10.328 -8.750 -12.074 1.00 97.81 225 ARG A O 1
ATOM 1739 N N . LEU A 1 226 ? -11.594 -7.205 -11.054 1.00 98.00 226 LEU A N 1
ATOM 1740 C CA . LEU A 1 226 ? -12.297 -8.188 -10.217 1.00 98.00 226 LEU A CA 1
ATOM 1741 C C . LEU A 1 226 ? -12.919 -9.304 -11.066 1.00 98.00 226 LEU A C 1
ATOM 1743 O O . LEU A 1 226 ? -12.922 -10.465 -10.662 1.00 98.00 226 LEU A O 1
ATOM 1747 N N . PHE A 1 227 ? -13.416 -8.980 -12.258 1.00 98.19 227 PHE A N 1
ATOM 1748 C CA . PHE A 1 227 ? -14.148 -9.922 -13.102 1.00 98.19 227 PHE A CA 1
ATOM 1749 C C . PHE A 1 227 ? -13.329 -10.498 -14.257 1.00 98.19 227 PHE A C 1
ATOM 1751 O O . PHE A 1 227 ? -13.688 -11.556 -14.765 1.00 98.19 227 PHE A O 1
ATOM 1758 N N . THR A 1 228 ? -12.237 -9.839 -14.642 1.00 97.50 228 THR A N 1
ATOM 1759 C CA . THR A 1 228 ? -11.470 -10.174 -15.854 1.00 97.50 228 THR A CA 1
ATOM 1760 C C . THR A 1 228 ? -10.066 -10.700 -15.581 1.00 97.50 228 THR A C 1
ATOM 1762 O O . THR A 1 228 ? -9.503 -11.376 -16.435 1.00 97.50 228 THR A O 1
ATOM 1765 N N . ASP A 1 229 ? -9.488 -10.418 -14.412 1.00 97.06 229 ASP A N 1
ATOM 1766 C CA . ASP A 1 229 ? -8.119 -10.803 -14.079 1.00 97.06 229 ASP A CA 1
ATOM 1767 C C . ASP A 1 229 ? -8.080 -12.239 -13.527 1.00 97.06 229 ASP A C 1
ATOM 1769 O O . ASP A 1 229 ? -8.580 -12.464 -12.418 1.00 97.06 229 ASP A O 1
ATOM 1773 N N . PRO A 1 230 ? -7.484 -13.220 -14.237 1.00 95.88 230 PRO A N 1
ATOM 1774 C CA . PRO A 1 230 ? -7.540 -14.624 -13.828 1.00 95.88 230 PRO A CA 1
ATOM 1775 C C . PRO A 1 230 ? -6.989 -14.866 -12.421 1.00 95.88 230 PRO A C 1
ATOM 1777 O O . PRO A 1 230 ? -7.517 -15.690 -11.678 1.00 95.88 230 PRO A O 1
ATOM 1780 N N . GLN A 1 231 ? -5.969 -14.112 -12.004 1.00 93.19 231 GLN A N 1
ATOM 1781 C CA . GLN A 1 231 ? -5.383 -14.260 -10.670 1.00 93.19 231 GLN A CA 1
ATOM 1782 C C . GLN A 1 231 ? -6.333 -13.796 -9.562 1.00 93.19 231 GLN A C 1
ATOM 1784 O O . GLN A 1 231 ? -6.323 -14.361 -8.470 1.00 93.19 231 GLN A O 1
ATOM 1789 N N . VAL A 1 232 ? -7.161 -12.785 -9.833 1.00 96.06 232 VAL A N 1
ATOM 1790 C CA . VAL A 1 232 ? -8.179 -12.298 -8.894 1.00 96.06 232 VAL A CA 1
ATOM 1791 C C . VAL A 1 232 ? -9.394 -13.222 -8.901 1.00 96.06 232 VAL A C 1
ATOM 1793 O O . VAL A 1 232 ? -9.873 -13.605 -7.832 1.00 96.06 232 VAL A O 1
ATOM 1796 N N . VAL A 1 233 ? -9.857 -13.621 -10.092 1.00 97.06 233 VAL A N 1
ATOM 1797 C CA . VAL A 1 233 ? -11.014 -14.511 -10.279 1.00 97.06 233 VAL A CA 1
ATOM 1798 C C . VAL A 1 233 ? -10.791 -15.864 -9.606 1.00 97.06 233 VAL A C 1
ATOM 1800 O O . VAL A 1 233 ? -11.673 -16.338 -8.895 1.00 97.06 233 VAL A O 1
ATOM 1803 N N . ASN A 1 234 ? -9.609 -16.460 -9.770 1.00 96.06 234 ASN A N 1
ATOM 1804 C CA . ASN A 1 234 ? -9.312 -17.786 -9.225 1.00 96.06 234 ASN A CA 1
ATOM 1805 C C . ASN A 1 234 ? -9.173 -17.789 -7.695 1.00 96.06 234 ASN A C 1
ATOM 1807 O O . ASN A 1 234 ? -9.408 -18.812 -7.058 1.00 96.06 234 ASN A O 1
ATOM 1811 N N . ARG A 1 235 ? -8.792 -16.657 -7.090 1.00 93.94 235 ARG A N 1
ATOM 1812 C CA . ARG A 1 235 ? -8.580 -16.544 -5.636 1.00 93.94 235 ARG A CA 1
ATOM 1813 C C . ARG A 1 235 ? -9.829 -16.130 -4.866 1.00 93.94 235 ARG A C 1
ATOM 1815 O O . ARG A 1 235 ? -9.911 -16.389 -3.665 1.00 93.94 235 ARG A O 1
ATOM 1822 N N . ASN A 1 236 ? -10.779 -15.463 -5.525 1.00 96.06 236 ASN A N 1
ATOM 1823 C CA . ASN A 1 236 ? -11.923 -14.840 -4.866 1.00 96.06 236 ASN A CA 1
ATOM 1824 C C . ASN A 1 236 ? -13.251 -15.229 -5.547 1.00 96.06 236 ASN A C 1
ATOM 1826 O O . ASN A 1 236 ? -13.456 -14.928 -6.728 1.00 96.06 236 ASN A O 1
ATOM 1830 N N . PRO A 1 237 ? -14.205 -15.840 -4.816 1.00 97.00 237 PRO A N 1
ATOM 1831 C CA . PRO A 1 237 ? -15.486 -16.238 -5.394 1.00 97.00 237 PRO A CA 1
ATOM 1832 C C . PRO A 1 237 ? -16.299 -15.017 -5.846 1.00 97.00 237 PRO A C 1
ATOM 1834 O O . PRO A 1 237 ? -16.107 -13.903 -5.356 1.00 97.00 237 PRO A O 1
ATOM 1837 N N . LEU A 1 238 ? -17.232 -15.216 -6.784 1.00 97.69 238 LEU A N 1
ATOM 1838 C CA . LEU A 1 238 ? -18.018 -14.126 -7.384 1.00 97.69 238 LEU A CA 1
ATOM 1839 C C . LEU A 1 238 ? -18.706 -13.237 -6.335 1.00 97.69 238 LEU A C 1
ATOM 1841 O O . LEU A 1 238 ? -18.599 -12.016 -6.408 1.00 97.69 238 LEU A O 1
ATOM 1845 N N . LEU A 1 239 ? -19.346 -13.842 -5.329 1.00 97.56 239 LEU A N 1
ATOM 1846 C CA . LEU A 1 239 ? -20.042 -13.106 -4.271 1.00 97.56 239 LEU A CA 1
ATOM 1847 C C . LEU A 1 239 ? -19.103 -12.161 -3.505 1.00 97.56 239 LEU A C 1
ATOM 1849 O O . LEU A 1 239 ? -19.445 -11.007 -3.274 1.00 97.56 239 LEU A O 1
ATOM 1853 N N . VAL A 1 240 ? -17.898 -12.623 -3.162 1.00 97.31 240 VAL A N 1
ATOM 1854 C CA . VAL A 1 240 ? -16.873 -11.815 -2.482 1.00 97.31 240 VAL A CA 1
ATOM 1855 C C . VAL A 1 240 ? -16.432 -10.645 -3.352 1.00 97.31 240 VAL A C 1
ATOM 1857 O O . VAL A 1 240 ? -16.287 -9.530 -2.859 1.00 97.31 240 VAL A O 1
ATOM 1860 N N . ARG A 1 241 ? -16.231 -10.875 -4.651 1.00 97.75 241 ARG A N 1
ATOM 1861 C CA . ARG A 1 241 ? -15.819 -9.821 -5.584 1.00 97.75 241 ARG A CA 1
ATOM 1862 C C . ARG A 1 241 ? -16.862 -8.711 -5.686 1.00 97.75 241 ARG A C 1
ATOM 1864 O O . ARG A 1 241 ? -16.496 -7.543 -5.712 1.00 97.75 241 ARG A O 1
ATOM 1871 N N . VAL A 1 242 ? -18.144 -9.065 -5.678 1.00 98.12 242 VAL A N 1
ATOM 1872 C CA . VAL A 1 242 ? -19.245 -8.093 -5.705 1.00 98.12 242 VAL A CA 1
ATOM 1873 C C . VAL A 1 242 ? -19.405 -7.389 -4.354 1.00 98.12 242 VAL A C 1
ATOM 1875 O O . VAL A 1 242 ? -19.409 -6.165 -4.306 1.00 98.12 242 VAL A O 1
ATOM 1878 N N . VAL A 1 243 ? -19.518 -8.143 -3.256 1.00 97.56 243 VAL A N 1
ATOM 1879 C CA . VAL A 1 243 ? -19.891 -7.602 -1.935 1.00 97.56 243 VAL A CA 1
ATOM 1880 C C . VAL A 1 243 ? -18.724 -6.917 -1.227 1.00 97.56 243 VAL A C 1
ATOM 1882 O O . VAL A 1 243 ? -18.923 -5.905 -0.564 1.00 97.56 243 VAL A O 1
ATOM 1885 N N . LEU A 1 244 ? -17.512 -7.458 -1.347 1.00 96.06 244 LEU A N 1
ATOM 1886 C CA . LEU A 1 244 ? -16.314 -6.890 -0.726 1.00 96.06 244 LEU A CA 1
ATOM 1887 C C . LEU A 1 244 ? -15.460 -6.151 -1.753 1.00 96.06 244 LEU A C 1
ATOM 1889 O O . LEU A 1 244 ? -15.068 -5.020 -1.497 1.00 96.06 244 LEU A O 1
ATOM 1893 N N . GLY A 1 245 ? -15.205 -6.759 -2.913 1.00 96.81 245 GLY A N 1
ATOM 1894 C CA 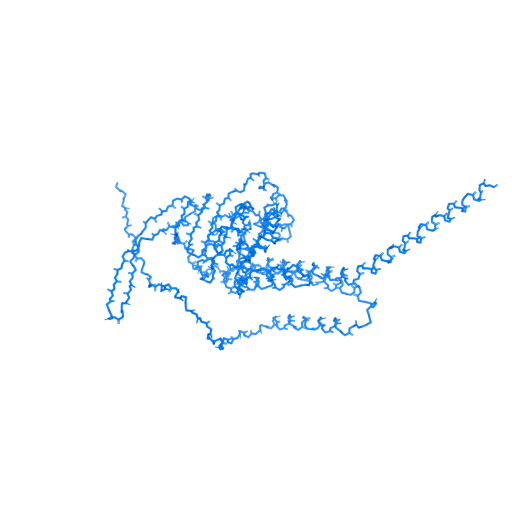. GLY A 1 245 ? -14.290 -6.209 -3.916 1.00 96.81 245 GLY A CA 1
ATOM 1895 C C . GLY A 1 245 ? -14.719 -4.849 -4.464 1.00 96.81 245 GLY A C 1
ATOM 1896 O O . GLY A 1 245 ? -13.952 -3.895 -4.376 1.00 96.81 245 GLY A O 1
ATOM 1897 N N . VAL A 1 246 ? -15.936 -4.728 -5.003 1.00 98.00 246 VAL A N 1
ATOM 1898 C CA . VAL A 1 246 ? -16.398 -3.464 -5.607 1.00 98.00 246 VAL A CA 1
ATOM 1899 C C . VAL A 1 246 ? -16.385 -2.311 -4.587 1.00 98.00 246 VAL A C 1
ATOM 1901 O O . VAL A 1 246 ? -15.786 -1.275 -4.888 1.00 98.00 246 VAL A O 1
ATOM 1904 N N . PRO A 1 247 ? -16.935 -2.457 -3.362 1.00 97.31 247 PRO A N 1
ATOM 1905 C CA . PRO A 1 247 ? -16.849 -1.392 -2.366 1.00 97.31 247 PRO A CA 1
ATOM 1906 C C . PRO A 1 247 ? -15.418 -1.064 -1.935 1.00 97.31 247 PRO A C 1
ATOM 1908 O O . PRO A 1 247 ? -15.105 0.115 -1.773 1.00 97.31 247 PRO A O 1
ATOM 1911 N N . THR A 1 248 ? -14.536 -2.059 -1.749 1.00 95.88 248 THR A N 1
ATOM 1912 C CA . THR A 1 248 ? -13.152 -1.778 -1.330 1.00 95.88 248 THR A CA 1
ATOM 1913 C C . THR A 1 248 ? -12.353 -1.085 -2.421 1.00 95.88 248 THR A C 1
ATOM 1915 O O . THR A 1 248 ? -11.554 -0.215 -2.091 1.00 95.88 248 THR A O 1
ATOM 1918 N N . VAL A 1 249 ? -12.589 -1.401 -3.696 1.00 97.00 249 VAL A N 1
ATOM 1919 C CA . VAL A 1 249 ? -11.990 -0.675 -4.823 1.00 97.00 249 VAL A CA 1
ATOM 1920 C C . VAL A 1 249 ? -12.493 0.766 -4.846 1.00 97.00 249 VAL A C 1
ATOM 1922 O O . VAL A 1 249 ? -11.692 1.687 -4.729 1.00 97.00 249 VAL A O 1
ATOM 1925 N N . ILE A 1 250 ? -13.812 0.983 -4.917 1.00 96.56 250 ILE A N 1
ATOM 1926 C CA . ILE A 1 250 ? -14.388 2.333 -5.047 1.00 96.56 250 ILE A CA 1
ATOM 1927 C C . ILE A 1 250 ? -13.987 3.223 -3.867 1.00 96.56 250 ILE A C 1
ATOM 1929 O O . ILE A 1 250 ? -13.529 4.349 -4.063 1.00 96.56 250 ILE A O 1
ATOM 1933 N N . LEU A 1 251 ? -14.149 2.725 -2.640 1.00 95.69 251 LEU A N 1
ATOM 1934 C CA . LEU A 1 251 ? -13.857 3.506 -1.444 1.00 95.69 251 LEU A CA 1
ATOM 1935 C C . LEU A 1 251 ? -12.353 3.586 -1.191 1.00 95.69 251 LEU A C 1
ATOM 1937 O O . LEU A 1 251 ? -11.837 4.677 -0.983 1.00 95.69 251 LEU A O 1
ATOM 1941 N N . GLY A 1 252 ? -11.643 2.457 -1.204 1.00 94.12 252 GLY A N 1
ATOM 1942 C CA . GLY A 1 252 ? -10.220 2.397 -0.866 1.00 94.12 252 GLY A CA 1
ATOM 1943 C C . GLY A 1 252 ? -9.363 3.194 -1.840 1.00 94.12 252 GLY A C 1
ATOM 1944 O O . GLY A 1 252 ? -8.635 4.093 -1.422 1.00 94.12 252 GLY A O 1
ATOM 1945 N N . GLU A 1 253 ? -9.509 2.936 -3.139 1.00 93.94 253 GLU A N 1
ATOM 1946 C CA . GLU A 1 253 ? -8.751 3.655 -4.164 1.00 93.94 253 GLU A CA 1
ATOM 1947 C C . GLU A 1 253 ? -9.215 5.109 -4.306 1.00 93.94 253 GLU A C 1
ATOM 1949 O O . GLU A 1 253 ? -8.387 6.003 -4.472 1.00 93.94 253 GLU A O 1
ATOM 1954 N N . GLY A 1 254 ? -10.515 5.381 -4.142 1.00 93.38 254 GLY A N 1
ATOM 1955 C CA . GLY A 1 254 ? -11.036 6.749 -4.100 1.00 93.38 254 GLY A CA 1
ATOM 1956 C C . GLY A 1 254 ? -10.456 7.569 -2.940 1.00 93.38 254 GLY A C 1
ATOM 1957 O O . GLY A 1 254 ? -10.000 8.697 -3.138 1.00 93.38 254 GLY A O 1
ATOM 1958 N N . PHE A 1 255 ? -10.405 7.001 -1.728 1.00 93.94 255 PHE A N 1
ATOM 1959 C CA . PHE A 1 255 ? -9.772 7.641 -0.570 1.00 93.94 255 PHE A CA 1
ATOM 1960 C C . PHE A 1 255 ? -8.259 7.782 -0.746 1.00 93.94 255 PHE A C 1
ATOM 1962 O O . PHE A 1 255 ? -7.707 8.811 -0.348 1.00 93.94 255 PHE A O 1
ATOM 1969 N N . SER A 1 256 ? -7.600 6.780 -1.334 1.00 94.00 256 SER A N 1
ATOM 1970 C CA . SER A 1 256 ? -6.172 6.809 -1.655 1.00 94.00 256 SER A CA 1
ATOM 1971 C C . SER A 1 256 ? -5.852 7.969 -2.599 1.00 94.00 256 SER A C 1
ATOM 1973 O O . SER A 1 256 ? -5.016 8.802 -2.252 1.00 94.00 256 SER A O 1
ATOM 1975 N N . ALA A 1 257 ? -6.592 8.122 -3.700 1.00 93.81 257 ALA A N 1
ATOM 1976 C CA . ALA A 1 257 ? -6.437 9.246 -4.622 1.00 93.81 257 ALA A CA 1
ATOM 1977 C C . ALA A 1 257 ? -6.709 10.596 -3.945 1.00 93.81 257 ALA A C 1
ATOM 1979 O O . ALA A 1 257 ? -5.901 11.523 -4.033 1.00 93.81 257 ALA A O 1
ATOM 1980 N N . MET A 1 258 ? -7.814 10.696 -3.196 1.00 94.25 258 MET A N 1
ATOM 1981 C CA . MET A 1 258 ? -8.207 11.937 -2.526 1.00 94.25 258 MET A CA 1
ATOM 1982 C C . MET A 1 258 ? -7.215 12.372 -1.444 1.00 94.25 258 MET A C 1
ATOM 1984 O O . MET A 1 258 ? -7.107 13.564 -1.197 1.00 94.25 258 MET A O 1
ATOM 1988 N N . ARG A 1 259 ? -6.508 11.450 -0.778 1.00 95.69 259 ARG A N 1
ATOM 1989 C CA . ARG A 1 259 ? -5.523 11.775 0.274 1.00 95.69 259 ARG A CA 1
ATOM 1990 C C . ARG A 1 259 ? -4.070 11.646 -0.178 1.00 95.69 259 ARG A C 1
ATOM 1992 O O . ARG A 1 259 ? -3.175 11.938 0.613 1.00 95.69 259 ARG A O 1
ATOM 1999 N N . ARG A 1 260 ? -3.837 11.186 -1.412 1.00 96.31 260 ARG A N 1
ATOM 2000 C CA . ARG A 1 260 ? -2.530 10.717 -1.911 1.00 96.31 260 ARG A CA 1
ATOM 2001 C C . ARG A 1 260 ? -1.867 9.755 -0.928 1.00 96.31 260 ARG A C 1
ATOM 2003 O O . ARG A 1 260 ? -0.680 9.875 -0.634 1.00 96.31 260 ARG A O 1
ATOM 2010 N N . GLY A 1 261 ? -2.678 8.865 -0.366 1.00 96.19 261 GLY A N 1
ATOM 2011 C CA . GLY A 1 261 ? -2.236 7.857 0.588 1.00 96.19 261 GLY A CA 1
ATOM 2012 C C . GLY A 1 261 ? -1.899 6.566 -0.135 1.00 96.19 261 GLY A C 1
ATOM 2013 O O . GLY A 1 261 ? -2.661 6.140 -0.999 1.00 96.19 261 GLY A O 1
ATOM 2014 N N . ASP A 1 262 ? -0.780 5.950 0.211 1.00 97.94 262 ASP A N 1
ATOM 2015 C CA . ASP A 1 262 ? -0.431 4.619 -0.272 1.00 97.94 262 ASP A CA 1
ATOM 2016 C C . ASP A 1 262 ? -1.416 3.580 0.286 1.00 97.94 262 ASP A C 1
ATOM 2018 O O . ASP A 1 262 ? -1.947 3.742 1.390 1.00 97.94 262 ASP A O 1
ATOM 2022 N N . TYR A 1 263 ? -1.750 2.578 -0.525 1.00 95.69 263 TYR A N 1
ATOM 2023 C CA . TYR A 1 263 ? -2.821 1.640 -0.207 1.00 95.69 263 TYR A CA 1
ATOM 2024 C C . TYR A 1 263 ? -2.669 0.314 -0.950 1.00 95.69 263 TYR A C 1
ATOM 2026 O O . TYR A 1 263 ? -2.578 0.291 -2.177 1.00 95.69 263 TYR A O 1
ATOM 2034 N N . TYR A 1 264 ? -2.754 -0.797 -0.223 1.00 98.31 264 TYR A N 1
ATOM 2035 C CA . TYR A 1 264 ? -2.904 -2.129 -0.796 1.00 98.31 264 TYR A CA 1
ATOM 2036 C C . TYR A 1 264 ? -4.349 -2.641 -0.705 1.00 98.31 264 TYR A C 1
ATOM 2038 O O . TYR A 1 264 ? -4.925 -2.775 0.379 1.00 98.31 264 TYR A O 1
ATOM 2046 N N . ASN A 1 265 ? -4.923 -3.008 -1.854 1.00 97.94 265 ASN A N 1
ATOM 2047 C CA . ASN A 1 265 ? -6.192 -3.720 -1.941 1.00 97.94 265 ASN A CA 1
ATOM 2048 C C . ASN A 1 265 ? -5.951 -5.233 -2.094 1.00 97.94 265 ASN A C 1
ATOM 2050 O O . ASN A 1 265 ? -5.573 -5.694 -3.178 1.00 97.94 265 ASN A O 1
ATOM 2054 N N . PRO A 1 266 ? -6.221 -6.039 -1.051 1.00 97.00 266 PRO A N 1
ATOM 2055 C CA . PRO A 1 266 ? -6.003 -7.480 -1.107 1.00 97.00 266 PRO A CA 1
ATOM 2056 C C . PRO A 1 266 ? -6.949 -8.214 -2.062 1.00 97.00 266 PRO A C 1
ATOM 2058 O O . PRO A 1 266 ? -6.587 -9.277 -2.554 1.00 97.00 266 PRO A O 1
ATOM 2061 N N . ILE A 1 267 ? -8.132 -7.666 -2.366 1.00 97.50 267 ILE A N 1
ATOM 2062 C CA . ILE A 1 267 ? -9.101 -8.345 -3.238 1.00 97.50 267 ILE A CA 1
ATOM 2063 C C . ILE A 1 267 ? -8.691 -8.227 -4.714 1.00 97.50 267 ILE A C 1
ATOM 2065 O O . ILE A 1 267 ? -8.843 -9.186 -5.465 1.00 97.50 267 ILE A O 1
ATOM 2069 N N . THR A 1 268 ? -8.126 -7.091 -5.135 1.00 97.81 268 THR A N 1
ATOM 2070 C CA . THR A 1 268 ? -7.635 -6.878 -6.514 1.00 97.81 268 THR A CA 1
ATOM 2071 C C . THR A 1 268 ? -6.138 -7.137 -6.684 1.00 97.81 268 THR A C 1
ATOM 2073 O O . THR A 1 268 ? -5.634 -7.087 -7.809 1.00 97.81 268 THR A O 1
ATOM 2076 N N . ASN A 1 269 ? -5.412 -7.427 -5.599 1.00 97.44 269 ASN A N 1
ATOM 2077 C CA . ASN A 1 269 ? -3.948 -7.466 -5.570 1.00 97.44 269 ASN A CA 1
ATOM 2078 C C . ASN A 1 269 ? -3.315 -6.174 -6.133 1.00 97.44 269 ASN A C 1
ATOM 2080 O O . ASN A 1 269 ? -2.309 -6.234 -6.843 1.00 97.44 269 ASN A O 1
ATOM 2084 N N . THR A 1 270 ? -3.921 -5.013 -5.854 1.00 98.50 270 THR A N 1
ATOM 2085 C CA . THR A 1 270 ? -3.416 -3.703 -6.296 1.00 98.50 270 THR A CA 1
ATOM 2086 C C . THR A 1 270 ? -2.685 -2.996 -5.158 1.00 98.50 270 THR A C 1
ATOM 2088 O O . THR A 1 270 ? -3.266 -2.803 -4.097 1.00 98.50 270 THR A O 1
ATOM 2091 N N . ALA A 1 271 ? -1.455 -2.543 -5.394 1.00 98.56 271 ALA A N 1
ATOM 2092 C CA . ALA A 1 271 ? -0.769 -1.542 -4.580 1.00 98.56 271 ALA A CA 1
ATOM 2093 C C . ALA A 1 271 ? -0.827 -0.179 -5.287 1.00 98.56 271 ALA A C 1
ATOM 2095 O O . ALA A 1 271 ? -0.302 -0.030 -6.390 1.00 98.56 271 ALA A O 1
ATOM 2096 N N . VAL A 1 272 ? -1.454 0.811 -4.662 1.00 98.38 272 VAL A N 1
ATOM 2097 C CA . VAL A 1 272 ? -1.491 2.205 -5.113 1.00 98.38 272 VAL A CA 1
ATOM 2098 C C . VAL A 1 272 ? -0.433 2.988 -4.347 1.00 98.38 272 VAL A C 1
ATOM 2100 O O . VAL A 1 272 ? -0.437 2.989 -3.118 1.00 98.38 272 VAL A O 1
ATOM 2103 N N . LEU A 1 273 ? 0.480 3.637 -5.069 1.00 98.50 273 LEU A N 1
ATOM 2104 C CA . LEU A 1 273 ? 1.656 4.302 -4.516 1.00 98.50 273 LEU A CA 1
ATOM 2105 C C . LEU A 1 273 ? 1.679 5.790 -4.874 1.00 98.50 273 LEU A C 1
ATOM 2107 O O . LEU A 1 273 ? 1.680 6.170 -6.049 1.00 98.50 273 LEU A O 1
ATOM 2111 N N . TYR A 1 274 ? 1.775 6.621 -3.842 1.00 97.88 274 TYR A N 1
ATOM 2112 C CA . TYR A 1 274 ? 1.839 8.077 -3.911 1.00 97.88 274 TYR A CA 1
ATOM 2113 C C . TYR A 1 274 ? 3.011 8.665 -3.123 1.00 97.88 274 TYR A C 1
ATOM 2115 O O . TYR A 1 274 ? 3.400 9.802 -3.386 1.00 97.88 274 TYR A O 1
ATOM 2123 N N . SER A 1 275 ? 3.597 7.955 -2.163 1.00 98.00 275 SER A N 1
ATOM 2124 C CA . SER A 1 275 ? 4.717 8.482 -1.381 1.00 98.00 275 SER A CA 1
ATOM 2125 C C . SER A 1 275 ? 6.054 8.155 -2.023 1.00 98.00 275 SER A C 1
ATOM 2127 O O . SER A 1 275 ? 6.386 6.996 -2.262 1.00 98.00 275 SER A O 1
ATOM 2129 N N . ASN A 1 276 ? 6.893 9.175 -2.215 1.00 97.44 276 ASN A N 1
ATOM 2130 C CA . ASN A 1 276 ? 8.273 8.982 -2.661 1.00 97.44 276 ASN A CA 1
ATOM 2131 C C . ASN A 1 276 ? 9.192 8.604 -1.485 1.00 97.44 276 ASN A C 1
ATOM 2133 O O . ASN A 1 276 ? 10.170 9.287 -1.167 1.00 97.44 276 ASN A O 1
ATOM 2137 N N . VAL A 1 277 ? 8.814 7.539 -0.780 1.00 97.25 277 VAL A N 1
ATOM 2138 C CA . VAL A 1 277 ? 9.503 7.003 0.394 1.00 97.25 277 VAL A CA 1
ATOM 2139 C C . VAL A 1 277 ? 9.592 5.484 0.216 1.00 97.25 277 VAL A C 1
ATOM 2141 O O . VAL A 1 277 ? 8.571 4.809 0.357 1.00 97.25 277 VAL A O 1
ATOM 2144 N N . PRO A 1 278 ? 10.783 4.923 -0.078 1.00 96.75 278 PRO A N 1
ATOM 2145 C CA . PRO A 1 278 ? 10.949 3.493 -0.355 1.00 96.75 278 PRO A CA 1
ATOM 2146 C C . PRO A 1 278 ? 10.318 2.579 0.700 1.00 96.75 278 PRO A C 1
ATOM 2148 O O . PRO A 1 278 ? 9.684 1.586 0.366 1.00 96.75 278 PRO A O 1
ATOM 2151 N N . CYS A 1 279 ? 10.428 2.940 1.979 1.00 97.19 279 CYS A N 1
ATOM 2152 C CA . CYS A 1 279 ? 9.848 2.168 3.074 1.00 97.19 279 CYS A CA 1
ATOM 2153 C C . CYS A 1 279 ? 8.318 2.070 3.044 1.00 97.19 279 CYS A C 1
ATOM 2155 O O . CYS A 1 279 ? 7.783 1.067 3.506 1.00 97.19 279 CYS A O 1
ATOM 2157 N N . VAL A 1 280 ? 7.622 3.078 2.511 1.00 98.00 280 VAL A N 1
ATOM 2158 C CA . VAL A 1 280 ? 6.158 3.057 2.384 1.00 98.00 280 VAL A CA 1
ATOM 2159 C C . VAL A 1 280 ? 5.750 2.138 1.233 1.00 98.00 280 VAL A C 1
ATOM 2161 O O . VAL A 1 280 ? 4.916 1.262 1.419 1.00 98.00 280 VAL A O 1
ATOM 2164 N N . ALA A 1 281 ? 6.421 2.225 0.081 1.00 98.31 281 ALA A N 1
ATOM 2165 C CA . ALA A 1 281 ? 6.184 1.284 -1.015 1.00 98.31 281 ALA A CA 1
ATOM 2166 C C . ALA A 1 281 ? 6.499 -0.170 -0.616 1.00 98.31 281 ALA A C 1
ATOM 2168 O O . ALA A 1 281 ? 5.745 -1.088 -0.935 1.00 98.31 281 ALA A O 1
ATOM 2169 N N . ALA A 1 282 ? 7.585 -0.377 0.135 1.00 98.31 282 ALA A N 1
ATOM 2170 C CA . ALA A 1 282 ? 7.927 -1.675 0.702 1.00 98.31 282 ALA A CA 1
ATOM 2171 C C . ALA A 1 282 ? 6.854 -2.190 1.678 1.00 98.31 282 ALA A C 1
ATOM 2173 O O . ALA A 1 282 ? 6.621 -3.392 1.724 1.00 98.31 282 ALA A O 1
ATOM 2174 N N . HIS A 1 283 ? 6.187 -1.314 2.436 1.00 98.50 283 HIS A N 1
ATOM 2175 C CA . HIS A 1 283 ? 5.071 -1.691 3.314 1.00 98.50 283 HIS A CA 1
ATOM 2176 C C . HIS A 1 283 ? 3.873 -2.216 2.517 1.00 98.50 283 HIS A C 1
ATOM 2178 O O . HIS A 1 283 ? 3.398 -3.316 2.795 1.00 98.50 283 HIS A O 1
ATOM 2184 N N . GLU A 1 284 ? 3.462 -1.517 1.455 1.00 98.62 284 GLU A N 1
ATOM 2185 C CA . GLU A 1 284 ? 2.355 -1.973 0.598 1.00 98.62 284 GLU A CA 1
ATOM 2186 C C . GLU A 1 284 ? 2.671 -3.301 -0.115 1.00 98.62 284 GLU A C 1
ATOM 2188 O O . GLU A 1 284 ? 1.835 -4.205 -0.185 1.00 98.62 284 GLU A O 1
ATOM 2193 N N . LEU A 1 285 ? 3.910 -3.477 -0.592 1.00 98.56 285 LEU A N 1
ATOM 2194 C CA . LEU A 1 285 ? 4.376 -4.760 -1.136 1.00 98.56 285 LEU A CA 1
ATOM 2195 C C . LEU A 1 285 ? 4.498 -5.846 -0.048 1.00 98.56 285 LEU A C 1
ATOM 2197 O O . LEU A 1 285 ? 4.314 -7.033 -0.324 1.00 98.56 285 LEU A O 1
ATOM 2201 N N . GLY A 1 286 ? 4.763 -5.451 1.197 1.00 97.69 286 GLY A N 1
ATOM 2202 C CA . GLY A 1 286 ? 4.751 -6.325 2.363 1.00 97.69 286 GLY A CA 1
ATOM 2203 C C . GLY A 1 286 ? 3.362 -6.893 2.644 1.00 97.69 286 GLY A C 1
ATOM 2204 O O . GLY A 1 286 ? 3.240 -8.098 2.877 1.00 97.69 286 GLY A O 1
ATOM 2205 N N . HIS A 1 287 ? 2.310 -6.073 2.538 1.00 98.06 287 HIS A N 1
ATOM 2206 C CA . HIS A 1 287 ? 0.930 -6.561 2.592 1.00 98.06 287 HIS A CA 1
ATOM 2207 C C . HIS A 1 287 ? 0.672 -7.594 1.500 1.00 98.06 287 HIS A C 1
ATOM 2209 O O . HIS A 1 287 ? 0.157 -8.672 1.790 1.00 98.06 287 HIS A O 1
ATOM 2215 N N . HIS A 1 288 ? 1.086 -7.318 0.264 1.00 97.81 288 HIS A N 1
ATOM 2216 C CA . HIS A 1 288 ? 0.942 -8.286 -0.817 1.00 97.81 288 HIS A CA 1
ATOM 2217 C C . HIS A 1 288 ? 1.570 -9.645 -0.475 1.00 97.81 288 HIS A C 1
ATOM 2219 O O . HIS A 1 288 ? 0.878 -10.664 -0.531 1.00 97.81 288 HIS A O 1
ATOM 2225 N N . LYS A 1 289 ? 2.841 -9.670 -0.047 1.00 96.38 289 LYS A N 1
ATOM 2226 C CA . LYS A 1 289 ? 3.514 -10.921 0.351 1.00 96.38 289 LYS A CA 1
ATOM 2227 C C . LYS A 1 289 ? 2.784 -11.641 1.483 1.00 96.38 289 LYS A C 1
ATOM 2229 O O . LYS A 1 289 ? 2.687 -12.866 1.461 1.00 96.38 289 LYS A O 1
ATOM 2234 N N . ASP A 1 290 ? 2.263 -10.910 2.464 1.00 95.19 290 ASP A N 1
ATOM 2235 C CA . ASP A 1 290 ? 1.544 -11.521 3.580 1.00 95.19 290 ASP A CA 1
ATOM 2236 C C . ASP A 1 290 ? 0.226 -12.175 3.138 1.00 95.19 290 ASP A C 1
ATOM 2238 O O . ASP A 1 290 ? -0.040 -13.328 3.478 1.00 95.19 290 ASP A O 1
ATOM 2242 N N . PHE A 1 291 ? -0.560 -11.496 2.298 1.00 94.50 291 PHE A N 1
ATOM 2243 C CA . PHE A 1 291 ? -1.817 -12.037 1.770 1.00 94.50 291 PHE A CA 1
ATOM 2244 C C . PHE A 1 291 ? -1.609 -13.273 0.881 1.00 94.50 291 PHE A C 1
ATOM 2246 O O . PHE A 1 291 ? -2.421 -14.202 0.914 1.00 94.50 291 PHE A O 1
ATOM 2253 N N . LYS A 1 292 ? -0.493 -13.349 0.142 1.00 92.44 292 LYS A N 1
ATOM 2254 C CA . LYS A 1 292 ? -0.169 -14.510 -0.707 1.00 92.44 292 LYS A CA 1
ATOM 2255 C C . LYS A 1 292 ? 0.119 -15.801 0.058 1.00 92.44 292 LYS A C 1
ATOM 2257 O O . LYS A 1 292 ? 0.086 -16.866 -0.549 1.00 92.44 292 LYS A O 1
ATOM 2262 N N . ARG A 1 293 ? 0.304 -15.744 1.381 1.00 89.19 293 ARG A N 1
ATOM 2263 C CA . ARG A 1 293 ? 0.413 -16.942 2.235 1.00 89.19 293 ARG A CA 1
ATOM 2264 C C . ARG A 1 293 ? -0.889 -17.745 2.298 1.00 89.19 293 ARG A C 1
ATOM 2266 O O . ARG A 1 293 ? -0.866 -18.916 2.666 1.00 89.19 293 ARG A O 1
ATOM 2273 N N . PHE A 1 294 ? -2.020 -17.121 1.971 1.00 88.06 294 PHE A N 1
ATOM 2274 C CA . PHE A 1 294 ? -3.339 -17.741 2.026 1.00 88.06 294 PHE A CA 1
ATOM 2275 C C . PHE A 1 294 ? -3.839 -18.123 0.629 1.00 88.06 294 PHE A C 1
ATOM 2277 O O . PHE A 1 294 ? -3.517 -17.477 -0.373 1.00 88.06 294 PHE A O 1
ATOM 2284 N N . LYS A 1 295 ? -4.679 -19.164 0.560 1.00 87.25 295 LYS A N 1
ATOM 2285 C CA . LYS A 1 295 ? -5.307 -19.613 -0.698 1.00 87.25 295 LYS A CA 1
ATOM 2286 C C . LYS A 1 295 ? -6.318 -18.598 -1.247 1.00 87.25 295 LYS A C 1
ATOM 2288 O O . LYS A 1 295 ? -6.431 -18.448 -2.458 1.00 87.25 295 LYS A O 1
ATOM 2293 N N . THR A 1 296 ? -7.018 -17.889 -0.362 1.00 86.69 296 THR A N 1
ATOM 2294 C CA . THR A 1 296 ? -8.027 -16.875 -0.702 1.00 86.69 296 THR A CA 1
ATOM 2295 C C . THR A 1 296 ? -7.757 -15.586 0.062 1.00 86.69 296 THR A C 1
ATOM 2297 O O . THR A 1 296 ? -7.424 -15.646 1.246 1.00 86.69 296 THR A O 1
ATOM 2300 N N . ASP A 1 297 ? -7.978 -14.432 -0.563 1.00 88.31 297 ASP A N 1
ATOM 2301 C CA . ASP A 1 297 ? -7.638 -13.137 0.043 1.00 88.31 297 ASP A CA 1
ATOM 2302 C C . ASP A 1 297 ? -8.718 -12.645 1.027 1.00 88.31 297 ASP A C 1
ATOM 2304 O O . ASP A 1 297 ? -8.436 -11.908 1.974 1.00 88.31 297 ASP A O 1
ATOM 2308 N N . TRP A 1 298 ? -9.973 -13.062 0.839 1.00 90.12 298 TRP A N 1
ATOM 2309 C CA . TRP A 1 298 ? -11.126 -12.427 1.482 1.00 90.12 298 TRP A CA 1
ATOM 2310 C C . TRP A 1 298 ? -11.299 -12.716 2.974 1.00 90.12 298 TRP A C 1
ATOM 2312 O O . TRP A 1 298 ? -11.630 -11.793 3.712 1.00 90.12 298 TRP A O 1
ATOM 2322 N N . ILE A 1 299 ? -11.054 -13.947 3.443 1.00 87.44 299 ILE A N 1
ATOM 2323 C CA . ILE A 1 299 ? -11.198 -14.283 4.874 1.00 87.44 299 ILE A CA 1
ATOM 2324 C C . ILE A 1 299 ? -10.246 -13.410 5.681 1.00 87.44 299 ILE A C 1
ATOM 2326 O O . ILE A 1 299 ? -10.653 -12.716 6.613 1.00 87.44 299 ILE A O 1
ATOM 2330 N N . TYR A 1 300 ? -8.980 -13.400 5.263 1.00 90.00 300 TYR A N 1
ATOM 2331 C CA . TYR A 1 300 ? -7.966 -12.593 5.911 1.00 90.00 300 TYR A CA 1
ATOM 2332 C C . TYR A 1 300 ? -8.320 -11.102 5.808 1.00 90.00 300 TYR A C 1
ATOM 2334 O O . TYR A 1 300 ? -8.305 -10.415 6.823 1.00 90.00 300 TYR A O 1
ATOM 2342 N N . SER A 1 301 ? -8.785 -10.633 4.641 1.00 91.88 301 SER A N 1
ATOM 2343 C CA . SER A 1 301 ? -9.226 -9.243 4.424 1.00 91.88 301 SER A CA 1
ATOM 2344 C C . SER A 1 301 ? -10.367 -8.798 5.340 1.00 91.88 301 SER A C 1
ATOM 2346 O O . SER A 1 301 ? -10.401 -7.639 5.737 1.00 91.88 301 SER A O 1
ATOM 2348 N N . VAL A 1 302 ? -11.318 -9.679 5.661 1.00 89.69 302 VAL A N 1
ATOM 2349 C CA . VAL A 1 302 ? -12.417 -9.367 6.589 1.00 89.69 302 VAL A CA 1
ATOM 2350 C C . VAL A 1 302 ? -11.891 -9.269 8.018 1.00 89.69 302 VAL A C 1
ATOM 2352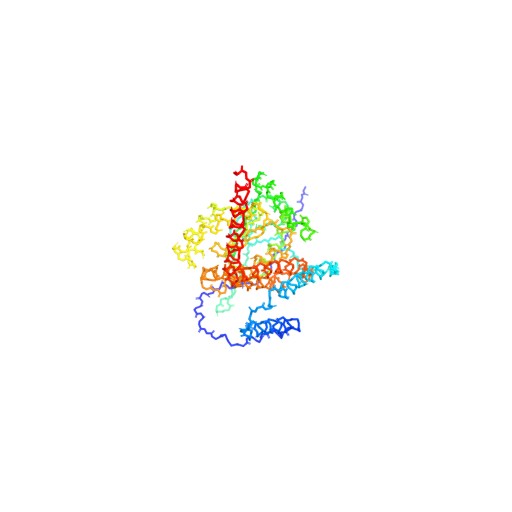 O O . VAL A 1 302 ? -12.207 -8.315 8.730 1.00 89.69 302 VAL A O 1
ATOM 2355 N N . LEU A 1 303 ? -11.038 -10.212 8.429 1.00 85.38 303 LEU A N 1
ATOM 2356 C CA . LEU A 1 303 ? -10.422 -10.200 9.758 1.00 85.38 303 LEU A CA 1
ATOM 2357 C C . LEU A 1 303 ? -9.561 -8.948 9.978 1.00 85.38 303 LEU A C 1
ATOM 2359 O O . LEU A 1 303 ? -9.563 -8.399 11.079 1.00 85.38 303 LEU A O 1
ATOM 2363 N N . THR A 1 304 ? -8.909 -8.424 8.931 1.00 84.81 304 THR A N 1
ATOM 2364 C CA . THR A 1 304 ? -8.134 -7.173 9.015 1.00 84.81 304 THR A CA 1
ATOM 2365 C C . THR A 1 304 ? -8.989 -5.919 9.224 1.00 84.81 304 THR A C 1
ATOM 2367 O O . THR A 1 304 ? -8.436 -4.830 9.340 1.00 84.81 304 THR A O 1
ATOM 2370 N N . LYS A 1 305 ? -10.324 -6.017 9.278 1.00 88.50 305 LYS A N 1
ATOM 2371 C CA . LYS A 1 305 ? -11.215 -4.881 9.583 1.00 88.50 305 LYS A CA 1
ATOM 2372 C C . LYS A 1 305 ? -11.736 -4.878 11.017 1.00 88.50 305 LYS A C 1
ATOM 2374 O O . LYS A 1 305 ? -12.349 -3.896 11.429 1.00 88.50 305 LYS A O 1
ATOM 2379 N N . ILE A 1 306 ? -11.487 -5.937 11.787 1.00 82.88 306 ILE A N 1
ATOM 2380 C CA . ILE A 1 306 ? -11.982 -6.078 13.160 1.00 82.88 306 ILE A CA 1
ATOM 2381 C C . ILE A 1 306 ? -10.925 -5.540 14.137 1.00 82.88 306 ILE A C 1
ATOM 2383 O O . ILE A 1 306 ? -9.792 -6.017 14.122 1.00 82.88 306 ILE A O 1
ATOM 2387 N N . PRO A 1 307 ? -11.233 -4.571 15.016 1.00 83.81 307 PRO A N 1
ATOM 2388 C CA . PRO A 1 307 ? -10.338 -4.199 16.111 1.00 83.81 307 PRO A CA 1
ATOM 2389 C C . PRO A 1 307 ? -10.250 -5.307 17.176 1.00 83.81 307 PRO A C 1
ATOM 2391 O O . PRO A 1 307 ? -11.289 -5.845 17.553 1.00 83.81 307 PRO A O 1
ATOM 2394 N N . PRO A 1 308 ? -9.059 -5.638 17.713 1.00 87.69 308 PRO A N 1
ATOM 2395 C CA . PRO A 1 308 ? -7.725 -5.130 17.371 1.00 87.69 308 PRO A CA 1
ATOM 2396 C C . PRO A 1 308 ? -7.001 -5.958 16.288 1.00 87.69 308 PRO A C 1
ATOM 2398 O O . PRO A 1 308 ? -5.822 -5.729 16.034 1.00 87.69 308 PRO A O 1
ATOM 2401 N N . ALA A 1 309 ? -7.668 -6.931 15.660 1.00 82.38 309 ALA A N 1
ATOM 2402 C CA . ALA A 1 309 ? -7.067 -7.858 14.698 1.00 82.38 309 ALA A CA 1
ATOM 2403 C C . ALA A 1 309 ? -6.375 -7.163 13.510 1.00 82.38 309 ALA A C 1
ATOM 2405 O O . ALA A 1 309 ? -5.382 -7.687 13.008 1.00 82.38 309 ALA A O 1
ATOM 2406 N N . PHE A 1 310 ? -6.816 -5.963 13.115 1.00 87.12 310 PHE A N 1
ATOM 2407 C CA . PHE A 1 310 ? -6.149 -5.165 12.077 1.00 87.12 310 PHE A CA 1
ATOM 2408 C C . PHE A 1 310 ? -4.697 -4.771 12.406 1.00 87.12 310 PHE A C 1
ATOM 2410 O O . PHE A 1 310 ? -3.946 -4.438 11.500 1.00 87.12 310 PHE A O 1
ATOM 2417 N N . LEU A 1 311 ? -4.257 -4.843 13.667 1.00 89.94 311 LEU A N 1
ATOM 2418 C CA . LEU A 1 311 ? -2.865 -4.552 14.032 1.00 89.94 311 LEU A CA 1
ATOM 2419 C C . LEU A 1 311 ? -1.883 -5.606 13.506 1.00 89.94 311 LEU A C 1
ATOM 2421 O O . LEU A 1 311 ? -0.753 -5.281 13.153 1.00 89.94 311 LEU A O 1
ATOM 2425 N N . TYR A 1 312 ? -2.299 -6.872 13.446 1.00 90.56 312 TYR A N 1
ATOM 2426 C CA . TYR A 1 312 ? -1.439 -7.959 12.981 1.00 90.56 312 TYR A CA 1
ATOM 2427 C C . TYR A 1 312 ? -0.944 -7.778 11.529 1.00 90.56 312 TYR A C 1
ATOM 2429 O O . TYR A 1 312 ? 0.274 -7.804 11.338 1.00 90.56 312 TYR A O 1
ATOM 2437 N N . PRO A 1 313 ? -1.812 -7.567 10.516 1.00 91.56 313 PRO A N 1
ATOM 2438 C CA . PRO A 1 313 ? -1.374 -7.360 9.132 1.00 91.56 313 PRO A CA 1
ATOM 2439 C C . PRO A 1 313 ? -0.493 -6.112 8.969 1.00 91.56 313 PRO A C 1
ATOM 2441 O O . PRO A 1 313 ? 0.474 -6.162 8.217 1.00 91.56 313 PRO A O 1
ATOM 2444 N N . GLU A 1 314 ? -0.762 -5.019 9.695 1.00 95.81 314 GLU A N 1
ATOM 2445 C CA . GLU A 1 314 ? 0.068 -3.800 9.655 1.00 95.81 314 GLU A CA 1
ATOM 2446 C C . GLU A 1 314 ? 1.483 -4.055 10.192 1.00 95.81 314 GLU A C 1
ATOM 2448 O O . GLU A 1 314 ? 2.486 -3.685 9.571 1.00 95.81 314 GLU A O 1
ATOM 2453 N N . TRP A 1 315 ? 1.587 -4.747 11.331 1.00 95.31 315 TRP A N 1
ATOM 2454 C CA . TRP A 1 315 ? 2.878 -5.152 11.885 1.00 95.31 315 TRP A CA 1
ATOM 2455 C C . TRP A 1 315 ? 3.612 -6.114 10.948 1.00 95.31 315 TRP A C 1
ATOM 2457 O O . TRP A 1 315 ? 4.814 -5.965 10.715 1.00 95.31 315 TRP A O 1
ATOM 2467 N N . ARG A 1 316 ? 2.895 -7.096 10.391 1.00 93.06 316 ARG A N 1
ATOM 2468 C CA . ARG A 1 316 ? 3.470 -8.131 9.532 1.00 93.06 316 ARG A CA 1
ATOM 2469 C C . ARG A 1 316 ? 4.000 -7.549 8.223 1.00 93.06 316 ARG A C 1
ATOM 2471 O O . ARG A 1 316 ? 5.131 -7.867 7.856 1.00 93.06 316 ARG A O 1
ATOM 2478 N N . ALA A 1 317 ? 3.248 -6.661 7.576 1.00 96.81 317 ALA A N 1
ATOM 2479 C CA . ALA A 1 317 ? 3.698 -5.925 6.397 1.00 96.81 317 ALA A CA 1
ATOM 2480 C C . ALA A 1 317 ? 4.934 -5.069 6.702 1.00 96.81 317 ALA A C 1
ATOM 2482 O O . ALA A 1 317 ? 5.926 -5.145 5.975 1.00 96.81 317 ALA A O 1
ATOM 2483 N N . SER A 1 318 ? 4.939 -4.368 7.841 1.00 96.81 318 SER A N 1
ATOM 2484 C CA . SER A 1 318 ? 6.095 -3.580 8.286 1.00 96.81 318 SER A CA 1
ATOM 2485 C C . SER A 1 318 ? 7.339 -4.451 8.511 1.00 96.81 318 SER A C 1
ATOM 2487 O O . SER A 1 318 ? 8.456 -4.077 8.143 1.00 96.81 318 SER A O 1
ATOM 2489 N N . ALA A 1 319 ? 7.164 -5.632 9.111 1.00 92.19 319 ALA A N 1
ATOM 2490 C CA . ALA A 1 319 ? 8.246 -6.580 9.350 1.00 92.19 319 ALA A CA 1
ATOM 2491 C C . ALA A 1 319 ? 8.827 -7.122 8.035 1.00 92.19 319 ALA A C 1
ATOM 2493 O O . ALA A 1 319 ? 10.049 -7.142 7.888 1.00 92.19 319 ALA A O 1
ATOM 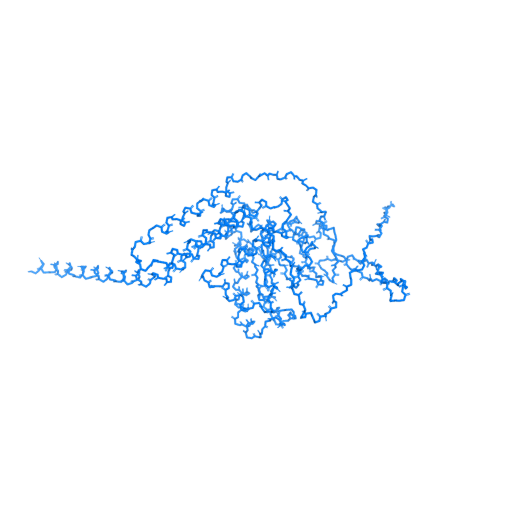2494 N N . ILE A 1 320 ? 7.970 -7.491 7.074 1.00 92.88 320 ILE A N 1
ATOM 2495 C CA . ILE A 1 320 ? 8.373 -7.936 5.729 1.00 92.88 320 ILE A CA 1
ATOM 2496 C C . ILE A 1 320 ? 9.115 -6.816 4.992 1.00 92.88 320 ILE A C 1
ATOM 2498 O O . ILE A 1 320 ? 10.188 -7.058 4.432 1.00 92.88 320 ILE A O 1
ATOM 2502 N N . ALA A 1 321 ? 8.594 -5.586 5.043 1.00 96.50 321 ALA A N 1
ATOM 2503 C CA . ALA A 1 321 ? 9.231 -4.419 4.446 1.00 96.50 321 ALA A CA 1
ATOM 2504 C C . ALA A 1 321 ? 10.669 -4.256 4.953 1.00 96.50 321 ALA A C 1
ATOM 2506 O O . ALA A 1 321 ? 11.599 -4.137 4.157 1.00 96.50 321 ALA A O 1
ATOM 2507 N N . LYS A 1 322 ? 10.867 -4.333 6.275 1.00 94.44 322 LYS A N 1
ATOM 2508 C CA . LYS A 1 322 ? 12.188 -4.223 6.905 1.00 94.44 322 LYS A CA 1
ATOM 2509 C C . LYS A 1 322 ? 13.132 -5.369 6.554 1.00 94.44 322 LYS A C 1
ATOM 2511 O O . LYS A 1 322 ? 14.310 -5.110 6.331 1.00 94.44 322 LYS A O 1
ATOM 2516 N N . SER A 1 323 ? 12.654 -6.612 6.594 1.00 90.38 323 SER A N 1
ATOM 2517 C CA . SER A 1 323 ? 13.524 -7.789 6.508 1.00 90.38 323 SER A CA 1
ATOM 2518 C C . SER A 1 323 ? 13.868 -8.205 5.082 1.00 90.38 323 SER A C 1
ATOM 2520 O O . SER A 1 323 ? 14.923 -8.798 4.887 1.00 90.38 323 SER A O 1
ATOM 2522 N N . SER A 1 324 ? 12.994 -7.932 4.107 1.00 87.88 324 SER A N 1
ATOM 2523 C CA . SER A 1 324 ? 13.115 -8.503 2.755 1.00 87.88 324 SER A CA 1
ATOM 2524 C C . SER A 1 324 ? 13.124 -7.484 1.618 1.00 87.88 324 SER A C 1
ATOM 2526 O O . SER A 1 324 ? 13.744 -7.734 0.587 1.00 87.88 324 SER A O 1
ATOM 2528 N N . LEU A 1 325 ? 12.489 -6.322 1.790 1.00 90.62 325 LEU A N 1
ATOM 2529 C CA . LEU A 1 325 ? 12.287 -5.377 0.685 1.00 90.62 325 LEU A CA 1
ATOM 2530 C C . LEU A 1 325 ? 13.214 -4.165 0.775 1.00 90.62 325 LEU A C 1
ATOM 2532 O O . LEU A 1 325 ? 13.786 -3.726 -0.232 1.00 90.62 325 LEU A O 1
ATOM 2536 N N . LEU A 1 326 ? 13.408 -3.640 1.984 1.00 92.12 326 LEU A N 1
ATOM 2537 C CA . LEU A 1 326 ? 14.319 -2.531 2.220 1.00 92.12 326 LEU A CA 1
ATOM 2538 C C . LEU A 1 326 ? 15.766 -2.989 2.170 1.00 92.12 326 LEU A C 1
ATOM 2540 O O . LEU A 1 326 ? 16.149 -4.027 2.706 1.00 92.12 326 LEU A O 1
ATOM 2544 N N . ARG A 1 327 ? 16.593 -2.155 1.550 1.00 90.94 327 ARG A N 1
ATOM 2545 C CA . ARG A 1 327 ? 18.041 -2.277 1.669 1.00 90.94 327 ARG A CA 1
ATOM 2546 C C . ARG A 1 327 ? 18.511 -1.851 3.055 1.00 90.94 327 ARG A C 1
ATOM 2548 O O . ARG A 1 327 ? 17.820 -1.110 3.756 1.00 90.94 327 ARG A O 1
ATOM 2555 N N . GLU A 1 328 ? 19.719 -2.264 3.416 1.00 89.00 328 GLU A N 1
ATOM 2556 C CA . GLU A 1 328 ? 20.346 -1.906 4.690 1.00 89.00 328 GLU A CA 1
ATOM 2557 C C . GLU A 1 328 ? 20.419 -0.380 4.894 1.00 89.00 328 GLU A C 1
ATOM 2559 O O . GLU A 1 328 ? 19.967 0.126 5.924 1.00 89.00 328 GLU A O 1
ATOM 2564 N N . ASP A 1 329 ? 20.826 0.371 3.861 1.00 87.69 329 ASP A N 1
ATOM 2565 C CA . ASP A 1 329 ? 20.871 1.844 3.847 1.00 87.69 329 ASP A CA 1
ATOM 2566 C C . ASP A 1 329 ? 19.488 2.513 3.960 1.00 87.69 329 ASP A C 1
ATOM 2568 O O . ASP A 1 329 ? 19.388 3.709 4.235 1.00 87.69 329 ASP A O 1
ATOM 2572 N N . GLN A 1 330 ? 18.405 1.755 3.771 1.00 92.50 330 GLN A N 1
ATOM 2573 C CA . GLN A 1 330 ? 17.022 2.223 3.856 1.00 92.50 330 GLN A CA 1
ATOM 2574 C C . GLN A 1 330 ? 16.330 1.806 5.159 1.00 92.50 330 GLN A C 1
ATOM 2576 O O . GLN A 1 330 ? 15.276 2.355 5.478 1.00 92.50 330 GLN A O 1
ATOM 2581 N N . GLN A 1 331 ? 16.896 0.891 5.956 1.00 91.56 331 GLN A N 1
ATOM 2582 C CA . GLN A 1 331 ? 16.223 0.369 7.154 1.00 91.56 331 GLN A CA 1
ATOM 2583 C C . GLN A 1 331 ? 15.947 1.433 8.225 1.00 91.56 331 GLN A C 1
ATOM 2585 O O . GLN A 1 331 ? 15.030 1.270 9.029 1.00 91.56 331 GLN A O 1
ATOM 2590 N N . TRP A 1 332 ? 16.682 2.549 8.242 1.00 92.50 332 TRP A N 1
ATOM 2591 C CA . TRP A 1 332 ? 16.378 3.671 9.140 1.00 92.50 332 TRP A CA 1
ATOM 2592 C C . TRP A 1 332 ? 14.970 4.243 8.898 1.00 92.50 332 TRP A C 1
ATOM 2594 O O . TRP A 1 332 ? 14.326 4.712 9.838 1.00 92.50 332 TRP A O 1
ATOM 2604 N N . GLN A 1 333 ? 14.457 4.145 7.665 1.00 94.75 333 GLN A N 1
ATOM 2605 C CA . GLN A 1 333 ? 13.119 4.606 7.300 1.00 94.75 333 GLN A CA 1
ATOM 2606 C C . GLN A 1 333 ? 12.027 3.820 8.038 1.00 94.75 333 GLN A C 1
ATOM 2608 O O . GLN A 1 333 ? 11.016 4.406 8.411 1.00 94.75 333 GLN A O 1
ATOM 2613 N N . PHE A 1 334 ? 12.249 2.538 8.354 1.00 93.62 334 PHE A N 1
ATOM 2614 C CA . PHE A 1 334 ? 11.312 1.747 9.162 1.00 93.62 334 PHE A CA 1
ATOM 2615 C C . PHE A 1 334 ? 10.995 2.442 10.493 1.00 93.62 334 PHE A C 1
ATOM 2617 O O . PHE A 1 334 ? 9.835 2.555 10.887 1.00 93.62 334 PHE A O 1
ATOM 2624 N N . LYS A 1 335 ? 12.029 2.963 11.168 1.00 93.62 335 LYS A N 1
ATOM 2625 C CA . LYS A 1 335 ? 11.869 3.668 12.446 1.00 93.62 335 LYS A CA 1
ATOM 2626 C C . LYS A 1 335 ? 11.206 5.033 12.281 1.00 93.62 335 LYS A C 1
ATOM 2628 O O . LYS A 1 335 ? 10.469 5.443 13.168 1.00 93.62 335 LYS A O 1
ATOM 2633 N N . ARG A 1 336 ? 11.470 5.725 11.169 1.00 94.19 336 ARG A N 1
ATOM 2634 C CA . ARG A 1 336 ? 10.929 7.064 10.904 1.00 94.19 336 ARG A CA 1
ATOM 2635 C C . ARG A 1 336 ? 9.463 7.048 10.469 1.00 94.19 336 ARG A C 1
ATOM 2637 O O . ARG A 1 336 ? 8.723 7.932 10.877 1.00 94.19 336 ARG A O 1
ATOM 2644 N N . TYR A 1 337 ? 9.056 6.087 9.640 1.00 96.19 337 TYR A N 1
ATOM 2645 C CA . TYR A 1 337 ? 7.721 6.086 9.029 1.00 96.19 337 TYR A CA 1
ATOM 2646 C C . TYR A 1 337 ? 6.822 4.986 9.592 1.00 96.19 337 TYR A C 1
ATOM 2648 O O . TYR A 1 337 ? 5.733 5.284 10.077 1.00 96.19 337 TYR A O 1
ATOM 2656 N N . LEU A 1 338 ? 7.271 3.726 9.589 1.00 96.19 338 LEU A N 1
ATOM 2657 C CA . LEU A 1 338 ? 6.383 2.603 9.917 1.00 96.19 338 LEU A CA 1
ATOM 2658 C C . LEU A 1 338 ? 6.107 2.478 11.417 1.00 96.19 338 LEU A C 1
ATOM 2660 O O . LEU A 1 338 ? 4.973 2.197 11.787 1.00 96.19 338 LEU A O 1
ATOM 2664 N N . ILE A 1 339 ? 7.082 2.748 12.298 1.00 95.19 339 ILE A N 1
ATOM 2665 C CA . ILE A 1 339 ? 6.826 2.724 13.752 1.00 95.19 339 ILE A CA 1
ATOM 2666 C C . ILE A 1 339 ? 5.796 3.797 14.166 1.00 95.19 339 ILE A C 1
ATOM 2668 O O . ILE A 1 339 ? 4.820 3.433 14.827 1.00 95.19 339 ILE A O 1
ATOM 2672 N N . PRO A 1 340 ? 5.934 5.087 13.786 1.00 94.75 340 PRO A N 1
ATOM 2673 C CA . PRO A 1 340 ? 4.921 6.089 14.117 1.00 94.75 340 PRO A CA 1
ATOM 2674 C C . PRO A 1 340 ? 3.564 5.805 13.478 1.00 94.75 340 PRO A C 1
ATOM 2676 O O . PRO A 1 340 ? 2.549 5.952 14.155 1.00 94.75 340 PRO A O 1
ATOM 2679 N N . ALA A 1 341 ? 3.529 5.346 12.220 1.00 95.19 341 ALA A N 1
ATOM 2680 C CA . ALA A 1 341 ? 2.283 4.928 11.577 1.00 95.19 341 ALA A CA 1
ATOM 2681 C C . ALA A 1 341 ? 1.602 3.805 12.375 1.00 95.19 341 ALA A C 1
ATOM 2683 O O . ALA A 1 341 ? 0.433 3.925 12.745 1.00 95.19 341 ALA A O 1
ATOM 2684 N N . PHE A 1 342 ? 2.354 2.764 12.742 1.00 94.19 342 PHE A N 1
ATOM 2685 C CA . PHE A 1 342 ? 1.857 1.656 13.551 1.00 94.19 342 PHE A CA 1
ATOM 2686 C C . PHE A 1 342 ? 1.327 2.108 14.914 1.00 94.19 342 PHE A C 1
ATOM 2688 O O . PHE A 1 342 ? 0.279 1.640 15.359 1.00 94.19 342 PHE A O 1
ATOM 2695 N N . ALA A 1 343 ? 1.986 3.074 15.559 1.00 92.69 343 ALA A N 1
ATOM 2696 C CA . ALA A 1 343 ? 1.489 3.647 16.804 1.00 92.69 343 ALA A CA 1
ATOM 2697 C C . ALA A 1 343 ? 0.093 4.276 16.629 1.00 92.69 343 ALA A C 1
ATOM 2699 O O . ALA A 1 343 ? -0.767 4.071 17.484 1.00 92.69 343 ALA A O 1
ATOM 2700 N N . THR A 1 344 ? -0.182 4.963 15.510 1.00 92.69 344 THR A N 1
ATOM 2701 C CA . THR A 1 344 ? -1.529 5.513 15.244 1.00 92.69 344 THR A CA 1
ATOM 2702 C C . THR A 1 344 ? -2.594 4.417 15.128 1.00 92.69 344 THR A C 1
ATOM 2704 O O . THR A 1 344 ? -3.703 4.579 15.642 1.00 92.69 344 THR A O 1
ATOM 2707 N N . TYR A 1 345 ? -2.243 3.266 14.549 1.00 90.25 345 TYR A N 1
ATOM 2708 C CA . TYR A 1 345 ? -3.119 2.097 14.476 1.00 90.25 345 TYR A CA 1
ATOM 2709 C C . TYR A 1 345 ? -3.397 1.498 15.857 1.00 90.25 345 TYR A C 1
ATOM 2711 O O . TYR A 1 345 ? -4.553 1.216 16.176 1.00 90.25 345 TYR A O 1
ATOM 2719 N N . VAL A 1 346 ? -2.378 1.373 16.713 1.00 91.50 346 VAL A N 1
ATOM 2720 C CA . VAL A 1 346 ? -2.545 0.915 18.104 1.00 91.50 346 VAL A CA 1
ATOM 2721 C C . VAL A 1 346 ? -3.486 1.846 18.871 1.00 91.50 346 VAL A C 1
ATOM 2723 O O . VAL A 1 346 ? -4.429 1.374 19.505 1.00 91.50 346 VAL A O 1
ATOM 2726 N N . LEU A 1 347 ? -3.297 3.166 18.764 1.00 91.38 347 LEU A N 1
ATOM 2727 C CA . LEU A 1 347 ? -4.188 4.151 19.387 1.00 91.38 347 LEU A CA 1
ATOM 2728 C C . LEU A 1 347 ? -5.643 3.980 18.934 1.00 91.38 347 LEU A C 1
ATOM 2730 O O . LEU A 1 347 ? -6.555 3.948 19.765 1.00 91.38 347 LEU A O 1
ATOM 2734 N N . ALA A 1 348 ? -5.860 3.834 17.625 1.00 87.62 348 ALA A N 1
ATOM 2735 C CA . ALA A 1 348 ? -7.186 3.634 17.053 1.00 87.62 348 ALA A CA 1
ATOM 2736 C C . ALA A 1 348 ? -7.831 2.325 17.537 1.00 87.62 348 ALA A C 1
ATOM 2738 O O . ALA A 1 348 ? -9.014 2.314 17.885 1.00 87.62 348 ALA A O 1
ATOM 2739 N N . ALA A 1 349 ? -7.056 1.238 17.623 1.00 86.81 349 ALA A N 1
ATOM 2740 C CA . ALA A 1 349 ? -7.533 -0.044 18.129 1.00 86.81 349 ALA A CA 1
ATOM 2741 C C . ALA A 1 349 ? -8.000 0.074 19.582 1.00 86.81 349 ALA A C 1
ATOM 2743 O O . ALA A 1 349 ? -9.084 -0.400 19.921 1.00 86.81 349 ALA A O 1
ATOM 2744 N N . ILE A 1 350 ? -7.229 0.756 20.433 1.00 89.19 350 ILE A N 1
ATOM 2745 C CA . ILE A 1 350 ? -7.598 0.902 21.841 1.00 89.19 350 ILE A CA 1
ATOM 2746 C C . ILE A 1 350 ? -8.826 1.800 22.002 1.00 89.19 350 ILE A C 1
ATOM 2748 O O . ILE A 1 350 ? -9.728 1.469 22.773 1.00 89.19 350 ILE A O 1
ATOM 2752 N N . ALA A 1 351 ? -8.916 2.894 21.242 1.00 89.31 351 ALA A N 1
ATOM 2753 C CA . ALA A 1 351 ? -10.109 3.736 21.228 1.00 89.31 351 ALA A CA 1
ATOM 2754 C C . ALA A 1 351 ? -11.361 2.943 20.804 1.00 89.31 351 ALA A C 1
ATOM 2756 O O . ALA A 1 351 ? -12.413 3.063 21.436 1.00 89.31 351 ALA A O 1
ATOM 2757 N N . ALA A 1 352 ? -11.242 2.087 19.783 1.00 87.31 352 ALA A N 1
ATOM 2758 C CA . ALA A 1 352 ? -12.330 1.228 19.326 1.00 87.31 352 ALA A CA 1
ATOM 2759 C C . ALA A 1 352 ? -12.744 0.200 20.390 1.00 87.31 352 ALA A C 1
ATOM 2761 O O . ALA A 1 352 ? -13.930 0.082 20.697 1.00 87.31 352 ALA A O 1
ATOM 2762 N N . VAL A 1 353 ? -11.782 -0.490 21.010 1.00 86.62 353 VAL A N 1
ATOM 2763 C CA . VAL A 1 353 ? -12.046 -1.459 22.086 1.00 86.62 353 VAL A CA 1
ATOM 2764 C C . VAL A 1 353 ? -12.701 -0.776 23.289 1.00 86.62 353 VAL A C 1
ATOM 2766 O O . VAL A 1 353 ? -13.709 -1.269 23.794 1.00 86.62 353 VAL A O 1
ATOM 2769 N N . LYS A 1 354 ? -12.206 0.398 23.707 1.00 89.88 354 LYS A N 1
ATOM 2770 C CA . LYS A 1 354 ? -12.818 1.190 24.785 1.00 89.88 354 LYS A CA 1
ATOM 2771 C C . LYS A 1 354 ? -14.275 1.521 24.461 1.00 89.88 354 LYS A C 1
ATOM 2773 O O . LYS A 1 354 ? -15.145 1.336 25.308 1.00 89.88 354 LYS A O 1
ATOM 2778 N N . ARG A 1 355 ? -14.554 1.962 23.231 1.00 90.25 355 ARG A N 1
ATOM 2779 C CA . ARG A 1 355 ? -15.916 2.279 22.786 1.00 90.25 355 ARG A CA 1
ATOM 2780 C C . ARG A 1 355 ? -16.832 1.053 22.805 1.00 90.25 355 ARG A C 1
ATOM 2782 O O . ARG A 1 355 ? -17.976 1.178 23.226 1.00 90.25 355 ARG A O 1
ATOM 2789 N N . ILE A 1 356 ? -16.348 -0.117 22.386 1.00 87.25 356 ILE A N 1
ATOM 2790 C CA . ILE A 1 356 ? -17.131 -1.365 22.397 1.00 87.25 356 ILE A CA 1
ATOM 2791 C C . ILE A 1 356 ? -17.448 -1.803 23.834 1.00 87.25 356 ILE A C 1
ATOM 2793 O O . ILE A 1 356 ? -18.593 -2.137 24.132 1.00 87.25 356 ILE A O 1
ATOM 2797 N N . LEU A 1 357 ? -16.457 -1.772 24.729 1.00 87.69 357 LEU A N 1
ATOM 2798 C CA . LEU A 1 357 ? -16.604 -2.262 26.103 1.00 87.69 357 LEU A CA 1
ATOM 2799 C C . LEU A 1 357 ? -17.367 -1.294 27.017 1.00 87.69 357 LEU A C 1
ATOM 2801 O O . LEU A 1 357 ? -18.136 -1.730 27.873 1.00 87.69 357 LEU A O 1
ATOM 2805 N N . PHE A 1 358 ? -17.164 0.015 26.852 1.00 90.94 358 PHE A N 1
ATOM 2806 C CA . PHE A 1 358 ? -17.658 1.027 27.792 1.00 90.94 358 PHE A CA 1
ATOM 2807 C C . PHE A 1 358 ? -18.671 2.007 27.191 1.00 90.94 358 PHE A C 1
ATOM 2809 O O . PHE A 1 358 ? -19.336 2.715 27.947 1.00 90.94 358 PHE A O 1
ATOM 2816 N N . GLY A 1 359 ? -18.861 2.022 25.867 1.00 89.06 359 GLY A N 1
ATOM 2817 C CA . GLY A 1 359 ? -19.699 3.018 25.190 1.00 89.06 359 GLY A CA 1
ATOM 2818 C C . GLY A 1 359 ? -21.155 3.033 25.660 1.00 89.06 359 GLY A C 1
ATOM 2819 O O . GLY A 1 359 ? -21.724 4.106 25.823 1.00 89.06 359 GLY A O 1
ATOM 2820 N N . LYS A 1 360 ? -21.741 1.866 25.974 1.00 90.94 360 LYS A N 1
ATOM 2821 C CA . LYS A 1 360 ? -23.115 1.794 26.509 1.00 90.94 360 LYS A CA 1
ATOM 2822 C C . LYS A 1 360 ? -23.246 2.463 27.879 1.00 90.94 360 LYS A C 1
ATOM 2824 O O . LYS A 1 360 ? -24.190 3.212 28.099 1.00 90.94 360 LYS A O 1
ATOM 2829 N N . LYS A 1 361 ? -22.279 2.245 28.779 1.00 90.00 361 LYS A N 1
ATOM 2830 C CA . LYS A 1 361 ? -22.284 2.848 30.124 1.00 90.00 361 LYS A CA 1
ATOM 2831 C C . LYS A 1 361 ? -22.126 4.367 30.055 1.00 90.00 361 LYS A C 1
ATOM 2833 O O . LYS A 1 361 ? -22.810 5.085 30.777 1.00 90.00 361 LYS A O 1
ATOM 2838 N N . GLU A 1 362 ? -21.245 4.857 29.182 1.00 87.06 362 GLU A N 1
ATOM 2839 C CA . GLU A 1 362 ? -21.058 6.298 28.962 1.00 87.06 362 GLU A CA 1
ATOM 2840 C C . GLU A 1 362 ? -22.319 6.945 28.363 1.00 87.06 362 GLU A C 1
ATOM 2842 O O . GLU A 1 362 ? -22.712 8.042 28.774 1.00 87.06 362 GLU A O 1
ATOM 2847 N N . GLU A 1 363 ? -22.997 6.254 27.442 1.00 89.69 363 GLU A N 1
ATOM 2848 C CA . GLU A 1 363 ? -24.252 6.718 26.849 1.00 89.69 363 GLU A CA 1
ATOM 2849 C C . GLU A 1 363 ? -25.397 6.744 27.873 1.00 89.69 363 GLU A C 1
ATOM 2851 O O . GLU A 1 363 ? -26.123 7.735 27.960 1.00 89.69 363 GLU A O 1
ATOM 2856 N N . GLU A 1 364 ? -25.537 5.705 28.697 1.00 93.06 364 GLU A N 1
ATOM 2857 C CA . GLU A 1 364 ? -26.524 5.649 29.781 1.00 93.06 364 GLU A CA 1
ATOM 2858 C C . GLU A 1 364 ? -26.291 6.746 30.823 1.00 93.06 364 GLU A C 1
ATOM 2860 O O . GLU A 1 364 ? -27.228 7.470 31.166 1.00 93.06 364 GLU A O 1
ATOM 2865 N N . ALA A 1 365 ? -25.046 6.939 31.267 1.00 91.50 365 ALA A N 1
ATOM 2866 C CA . ALA A 1 365 ? -24.689 8.014 32.190 1.00 91.50 365 ALA A CA 1
ATOM 2867 C C . ALA A 1 365 ? -24.997 9.399 31.593 1.00 91.50 365 ALA A C 1
ATOM 2869 O O . ALA A 1 365 ? -25.569 10.258 32.267 1.00 91.50 365 ALA A O 1
ATOM 2870 N N . SER A 1 366 ? -24.704 9.600 30.304 1.00 92.12 366 SER A N 1
ATOM 2871 C CA . SER A 1 366 ? -25.011 10.846 29.589 1.00 92.12 366 SER A CA 1
ATOM 2872 C C . SER A 1 366 ? -26.522 11.080 29.466 1.00 92.12 366 SER A C 1
ATOM 2874 O O . SER A 1 366 ? -27.001 12.197 29.686 1.00 92.12 366 SER A O 1
ATOM 2876 N N . ARG A 1 367 ? -27.304 10.028 29.182 1.00 95.00 367 ARG A N 1
ATOM 2877 C CA . ARG A 1 367 ? -28.776 10.083 29.138 1.00 95.00 367 ARG A CA 1
ATOM 2878 C C . ARG A 1 367 ? -29.369 10.407 30.512 1.00 95.00 367 ARG A C 1
ATOM 2880 O O . ARG A 1 367 ? -30.258 11.256 30.592 1.00 95.00 367 ARG A O 1
ATOM 2887 N N . GLN A 1 368 ? -28.862 9.796 31.584 1.00 95.69 368 GLN A N 1
ATOM 2888 C CA . GLN A 1 368 ? -29.277 10.089 32.962 1.00 95.69 368 GLN A CA 1
ATOM 2889 C C . GLN A 1 368 ? -28.931 11.528 33.367 1.00 95.69 368 GLN A C 1
ATOM 2891 O O . GLN A 1 368 ? -29.765 12.250 33.911 1.00 95.69 368 GLN A O 1
ATOM 2896 N N . GLN A 1 369 ? -27.726 12.003 33.050 1.00 95.56 369 GLN A N 1
ATOM 2897 C CA . GLN A 1 369 ? -27.332 13.379 33.349 1.00 95.56 369 GLN A CA 1
ATOM 2898 C C . GLN A 1 369 ? -28.201 14.394 32.589 1.00 95.56 369 GLN A C 1
ATOM 2900 O O . GLN A 1 369 ? -28.603 15.420 33.148 1.00 95.56 369 GLN A O 1
ATOM 2905 N N . PHE A 1 370 ? -28.537 14.107 31.328 1.00 96.19 370 PHE A N 1
ATOM 2906 C CA . PHE A 1 370 ? -29.406 14.963 30.527 1.00 96.19 370 PHE A CA 1
ATOM 2907 C C . PHE A 1 370 ? -30.852 14.980 31.037 1.00 96.19 370 PHE A C 1
ATOM 2909 O O . PHE A 1 370 ? -31.452 16.055 31.117 1.00 96.19 370 PHE A O 1
ATOM 2916 N N . SER A 1 371 ? -31.403 13.832 31.447 1.00 96.56 371 SER A N 1
ATOM 2917 C CA . SER A 1 371 ? -32.745 13.771 32.042 1.00 96.56 371 SER A CA 1
ATOM 2918 C C . SER A 1 371 ? -32.808 14.541 33.367 1.00 96.56 371 SER A C 1
ATOM 2920 O O . SER A 1 371 ? -33.741 15.322 33.576 1.00 96.56 371 SER A O 1
ATOM 2922 N N . HIS A 1 372 ? -31.773 14.443 34.209 1.00 96.50 372 HIS A N 1
ATOM 2923 C CA . HIS A 1 372 ? -31.652 15.245 35.428 1.00 96.50 372 HIS A CA 1
ATOM 2924 C C . HIS A 1 372 ? -31.596 16.751 35.144 1.00 96.50 372 HIS A C 1
ATOM 2926 O O . HIS A 1 372 ? -32.281 17.521 35.822 1.00 96.50 372 HIS A O 1
ATOM 2932 N N . ARG A 1 373 ? -30.832 17.187 34.130 1.00 96.94 373 ARG A N 1
ATOM 2933 C CA . ARG A 1 373 ? -30.775 18.604 33.726 1.00 96.94 373 ARG A CA 1
ATOM 2934 C C . ARG A 1 373 ? -32.126 19.116 33.226 1.00 96.94 373 ARG A C 1
ATOM 2936 O O . ARG A 1 373 ? -32.546 20.189 33.654 1.00 96.94 373 ARG A O 1
ATOM 2943 N N . ARG A 1 374 ? -32.841 18.347 32.392 1.00 97.44 374 ARG A N 1
ATOM 2944 C CA . ARG A 1 374 ? -34.196 18.723 31.942 1.00 97.44 374 ARG A CA 1
ATOM 2945 C C . ARG A 1 374 ? -35.178 18.824 33.107 1.00 97.44 374 ARG A C 1
ATOM 2947 O O . ARG A 1 374 ? -35.950 19.775 33.157 1.00 97.44 374 ARG A O 1
ATOM 2954 N N . ARG A 1 375 ? -35.128 17.882 34.057 1.00 97.69 375 ARG A N 1
ATOM 2955 C CA . ARG A 1 375 ? -36.008 17.888 35.235 1.00 97.69 375 ARG A CA 1
ATOM 2956 C C . ARG A 1 375 ? -35.756 19.100 36.133 1.00 97.69 375 ARG A C 1
ATOM 2958 O O . ARG A 1 375 ? -36.715 19.716 36.581 1.00 97.69 375 ARG A O 1
ATOM 2965 N N . ARG A 1 376 ? -34.491 19.481 36.353 1.00 97.44 376 ARG A N 1
ATOM 2966 C CA . ARG A 1 376 ? -34.151 20.717 37.083 1.00 97.44 376 ARG A CA 1
ATOM 2967 C C . ARG A 1 376 ? -34.671 21.960 36.361 1.00 97.44 376 ARG A C 1
ATOM 2969 O O . ARG A 1 376 ? -35.418 22.717 36.959 1.00 97.44 376 ARG A O 1
ATOM 2976 N N . ALA A 1 377 ? -34.387 22.098 35.065 1.00 96.88 377 ALA A N 1
ATOM 2977 C CA . ALA A 1 377 ? -34.855 23.240 34.277 1.00 96.88 377 ALA A CA 1
ATOM 2978 C C . ALA A 1 377 ? -36.391 23.363 34.250 1.00 96.88 377 ALA A C 1
ATOM 2980 O O . ALA A 1 377 ? -36.926 24.469 34.272 1.00 96.88 377 ALA A O 1
ATOM 2981 N N . TYR A 1 378 ? -37.106 22.235 34.212 1.00 97.50 378 TYR A N 1
ATOM 2982 C CA . TYR A 1 378 ? -38.561 22.213 34.336 1.00 97.50 378 TYR A CA 1
ATOM 2983 C C . TYR A 1 378 ? -39.019 22.703 35.716 1.00 97.50 378 TYR A C 1
ATOM 2985 O O . TYR A 1 378 ? -39.841 23.613 35.797 1.00 97.50 378 TYR A O 1
ATOM 2993 N N . ASN A 1 379 ? -38.447 22.159 36.794 1.00 97.38 379 ASN A N 1
ATOM 2994 C CA . ASN A 1 379 ? -38.787 22.556 38.161 1.00 97.38 379 ASN A CA 1
ATOM 2995 C C . ASN A 1 379 ? -38.512 24.047 38.420 1.00 97.38 379 ASN A C 1
ATOM 2997 O O . ASN A 1 379 ? -39.327 24.713 39.054 1.00 97.38 379 ASN A O 1
ATOM 3001 N N . ASP A 1 380 ? -37.410 24.584 37.893 1.00 97.12 380 ASP A N 1
ATOM 3002 C CA . ASP A 1 380 ? -37.066 26.002 38.026 1.00 97.12 380 ASP A CA 1
ATOM 3003 C C . ASP A 1 380 ? -38.081 26.902 37.299 1.00 97.12 380 ASP A C 1
ATOM 3005 O O . ASP A 1 380 ? -38.476 27.943 37.825 1.00 97.12 380 ASP A O 1
ATOM 3009 N N . ARG A 1 381 ? -38.583 26.487 36.123 1.00 96.88 381 ARG A N 1
ATOM 3010 C CA . ARG A 1 381 ? -39.667 27.206 35.425 1.00 96.88 381 ARG A CA 1
ATOM 3011 C C . ARG A 1 381 ? -40.969 27.197 36.218 1.00 96.88 381 ARG A C 1
ATOM 3013 O O . ARG A 1 381 ? -41.599 28.242 36.329 1.00 96.88 381 ARG A O 1
ATOM 3020 N N . VAL A 1 382 ? -41.359 26.047 36.771 1.00 95.75 382 VAL A N 1
ATOM 3021 C CA . VAL A 1 382 ? -42.576 25.929 37.593 1.00 95.75 382 VAL A CA 1
ATOM 3022 C C . VAL A 1 382 ? -42.476 26.823 38.829 1.00 95.75 382 VAL A C 1
ATOM 3024 O O . VAL A 1 382 ? -43.398 27.586 39.105 1.00 95.75 382 VAL A O 1
ATOM 3027 N N . ARG A 1 383 ? -41.329 26.806 39.519 1.00 95.88 383 ARG A N 1
ATOM 3028 C CA . ARG A 1 383 ? -41.074 27.661 40.686 1.00 95.88 383 ARG A CA 1
ATOM 3029 C C . ARG A 1 383 ? -41.134 29.153 40.331 1.00 95.88 383 ARG A C 1
ATOM 3031 O O . ARG A 1 383 ? -41.715 29.933 41.075 1.00 95.88 383 ARG A O 1
ATOM 3038 N N . ASN A 1 384 ? -40.583 29.566 39.191 1.00 95.75 384 ASN A N 1
ATOM 3039 C CA . ASN A 1 384 ? -40.639 30.969 38.763 1.00 95.75 384 ASN A CA 1
ATOM 3040 C C . ASN A 1 384 ? -42.054 31.431 38.380 1.00 95.75 384 ASN A C 1
ATOM 3042 O O . ASN A 1 384 ? -42.364 32.610 38.537 1.00 95.75 384 ASN A O 1
ATOM 3046 N N . LEU A 1 385 ? -42.910 30.528 37.892 1.00 95.06 385 LEU A N 1
ATOM 3047 C CA . LEU A 1 385 ? -44.317 30.836 37.622 1.00 95.06 385 LEU A CA 1
ATOM 3048 C C . LEU A 1 385 ? -45.111 31.021 38.921 1.00 95.06 385 LEU A C 1
ATOM 3050 O O . LEU A 1 385 ? -45.889 31.964 39.001 1.00 95.06 385 LEU A O 1
ATOM 3054 N N . SER A 1 386 ? -44.861 30.203 39.952 1.00 91.38 386 SER A N 1
ATOM 3055 C CA . SER A 1 386 ? -45.552 30.333 41.245 1.00 91.38 386 SER A CA 1
ATOM 3056 C C . SER A 1 386 ? -45.205 31.605 42.024 1.00 91.38 386 SER A C 1
ATOM 3058 O O . SER A 1 386 ? -45.975 32.007 42.879 1.00 91.38 386 SER A O 1
ATOM 3060 N N . TYR A 1 387 ? -44.058 32.241 41.759 1.00 89.69 387 TYR A N 1
ATOM 3061 C CA . TYR A 1 387 ? -43.698 33.525 42.385 1.00 89.69 387 TYR A CA 1
ATOM 3062 C C . TYR A 1 387 ? -44.321 34.747 41.694 1.00 89.69 387 TYR A C 1
ATOM 3064 O O . TYR A 1 387 ? -44.183 35.860 42.195 1.00 89.69 387 TYR A O 1
ATOM 3072 N N . ARG A 1 388 ? -44.937 34.572 40.518 1.00 82.50 388 ARG A N 1
ATOM 3073 C CA . ARG A 1 388 ? -45.553 35.665 39.746 1.00 82.50 388 ARG A CA 1
ATOM 3074 C C . ARG A 1 388 ? -47.074 35.747 39.899 1.00 82.50 388 ARG A C 1
ATOM 3076 O O . ARG A 1 388 ? -47.640 36.758 39.492 1.00 82.50 388 ARG A O 1
ATOM 3083 N N . SER A 1 389 ? -47.703 34.698 40.422 1.00 73.31 389 SER A N 1
ATOM 3084 C CA . SER A 1 389 ? -49.101 34.665 40.876 1.00 73.31 389 SER A CA 1
ATOM 3085 C C . SER A 1 389 ? -49.178 35.072 42.335 1.00 73.31 389 SER A C 1
ATOM 3087 O O . SER A 1 389 ? -50.093 35.847 42.673 1.00 73.31 389 SER A O 1
#

Secondary structure (DSSP, 8-state):
----PPPPP----------------------PPPPPHHHHHHHHHHHHHHHHHHH---TTSHHHHHHHHHHHHHHHHHHHHHHS---------PPPPPSEEEESEEES--EEEEEEEEEE-TTS-EEEEEEEEEEEE--HHHHHS-EEEE-SSEEEEE-PPPHHHHHHHHHHTHHHHHHHT-TTTTS---HHHHHHHHHHHHH-TT--SEEEEES---HHHHHHHHHH-HHHHHHS-HHHIIIIIHHHIIIIIHHHHHHT--EEETTTTEEEE----HHHHHHHHHHHHHHTTSS-HHHHHHHTTSTTTTHHHHHHHHHHIIIIIS-GGGTHHIIIIIHHHHHHHHHHHHHHHHHHHHHHHHHHHHHHHHHHHHHHHHHHHHHHHHTT-